Protein AF-A0A954QKQ7-F1 (afdb_monomer_lite)

Sequence (649 aa):
MDTASQVTTEAGSTIKSLTLNVSALTDESLTDVTASAQHTGAGLQAGSGPSESDTLQADRIIDLNSNILLPGAADPVLIIDANGNVVDQELITFTQTDTLILVDNLVNQGGFGGTVNLVVNKSNRDSLMTNPRVIKGAPAVTFQSGYDEVVIQNESPKVLVLQRMDVANESATAANSINVSGDPTTTEFTPTTNSTPGETSIKVENSGLIGLAGFIDNPFGETSISGTGIVADSMFSGIPASEASNLGNGTISQAVIDAFATAGYALSNPTVSTVEVGKRWTIKDDDSEYTVAANGNLVVFPSVNSVNPRAIRTNTLNLVAGNGVIGNDNYGIQVLAGDQGSTLLNGSANQSIRIELFGGDLEVDSVSSGDKLQLLAAGSILDANADDAVNITASSLVLAATPDASVGATANERAIGSLTDALEVRVAGEMSATAGGHVVLTEVGASMNPLRISSSLGDIVLTATDAESFGQNIVLSDSASVIAPSGSISFYVGDNFQHSGLIRAGAAINVVADSEGLDVGTGSLLEFNGQLQASTSINITTSTDEDTIYFKRLDAAVPVNIVTGAGRDEINIGSEAGLLDVVTSTFTIDAGEEPTAFADSLIVDRITLDDSGRTANSPVAISSIASAVGDAALIYENKNIHYIGAEEL

Radius of gyration: 37.23 Å; chains: 1; bounding box: 92×49×140 Å

Structure (mmCIF, N/CA/C/O backbone):
data_AF-A0A954QKQ7-F1
#
_entry.id   AF-A0A954QKQ7-F1
#
loop_
_atom_site.group_PDB
_atom_site.id
_atom_site.type_symbol
_atom_site.label_atom_id
_atom_site.label_alt_id
_atom_site.label_comp_id
_atom_site.label_asym_id
_atom_site.label_entity_id
_atom_site.label_seq_id
_atom_site.pdbx_PDB_ins_code
_atom_site.Cartn_x
_atom_site.Cartn_y
_atom_site.Cartn_z
_atom_site.occupancy
_atom_site.B_iso_or_equiv
_atom_site.auth_seq_id
_atom_site.auth_comp_id
_atom_site.auth_asym_id
_atom_site.auth_atom_id
_atom_site.pdbx_PDB_model_num
ATOM 1 N N . MET A 1 1 ? 2.544 5.404 -68.180 1.00 52.16 1 MET A N 1
ATOM 2 C CA . MET A 1 1 ? 3.096 4.348 -67.306 1.00 52.16 1 MET A CA 1
ATOM 3 C C . MET A 1 1 ? 3.228 4.977 -65.939 1.00 52.16 1 MET A C 1
ATOM 5 O O . MET A 1 1 ? 3.789 6.063 -65.873 1.00 52.16 1 MET A O 1
ATOM 9 N N . ASP A 1 2 ? 2.627 4.369 -64.926 1.00 53.72 2 ASP A N 1
ATOM 10 C CA . ASP A 1 2 ? 2.662 4.863 -63.551 1.00 53.72 2 ASP A CA 1
ATOM 11 C C . ASP A 1 2 ? 3.616 3.962 -62.761 1.00 53.72 2 ASP A C 1
ATOM 13 O O . ASP A 1 2 ? 3.444 2.741 -62.743 1.00 53.72 2 ASP A O 1
ATOM 17 N N . THR A 1 3 ? 4.676 4.547 -62.215 1.00 62.16 3 THR A N 1
ATOM 18 C CA . THR A 1 3 ? 5.652 3.860 -61.357 1.00 62.16 3 THR A CA 1
ATOM 19 C C . THR A 1 3 ? 5.807 4.630 -60.049 1.00 62.16 3 THR A C 1
ATOM 21 O O . THR A 1 3 ? 6.929 4.893 -59.610 1.00 62.16 3 THR A O 1
ATOM 24 N N . ALA A 1 4 ? 4.688 5.069 -59.470 1.00 66.81 4 ALA A N 1
ATOM 25 C CA . ALA A 1 4 ? 4.667 5.705 -58.162 1.00 66.81 4 ALA A CA 1
ATOM 26 C C . ALA A 1 4 ? 5.086 4.726 -57.048 1.00 66.81 4 ALA A C 1
ATOM 28 O O . ALA A 1 4 ? 4.664 3.569 -57.016 1.00 66.81 4 ALA A O 1
ATOM 29 N N . SER A 1 5 ? 5.900 5.216 -56.112 1.00 75.19 5 SER A N 1
ATOM 30 C CA . SER A 1 5 ? 6.225 4.530 -54.859 1.00 75.19 5 SER A CA 1
ATOM 31 C C . SER A 1 5 ? 5.721 5.391 -53.712 1.00 75.19 5 SER A C 1
ATOM 33 O O . SER A 1 5 ? 6.247 6.479 -53.476 1.00 75.19 5 SER A O 1
ATOM 35 N N . GLN A 1 6 ? 4.725 4.900 -52.983 1.00 80.88 6 GLN A N 1
ATOM 36 C CA . GLN A 1 6 ? 4.116 5.629 -51.878 1.00 80.88 6 GLN A CA 1
ATOM 37 C C . GLN A 1 6 ? 4.172 4.810 -50.591 1.00 80.88 6 GLN A C 1
ATOM 39 O O . GLN A 1 6 ? 3.751 3.656 -50.564 1.00 80.88 6 GLN A O 1
ATOM 44 N N . VAL A 1 7 ? 4.661 5.434 -49.521 1.00 81.88 7 VAL A N 1
ATOM 45 C CA . VAL A 1 7 ? 4.505 4.947 -48.149 1.00 81.88 7 VAL A CA 1
ATOM 46 C C . VAL A 1 7 ? 3.624 5.945 -47.419 1.00 81.88 7 VAL A C 1
ATOM 48 O O . VAL A 1 7 ? 3.986 7.112 -47.315 1.00 81.88 7 VAL A O 1
ATOM 51 N N . THR A 1 8 ? 2.475 5.499 -46.924 1.00 85.94 8 THR A N 1
ATOM 52 C CA . THR A 1 8 ? 1.587 6.321 -46.100 1.00 85.94 8 THR A CA 1
ATOM 53 C C . THR A 1 8 ? 1.283 5.575 -44.823 1.00 85.94 8 THR A C 1
ATOM 55 O O . THR A 1 8 ? 0.911 4.403 -44.871 1.00 85.94 8 THR A O 1
ATOM 58 N N . THR A 1 9 ? 1.447 6.249 -43.693 1.00 87.38 9 THR A N 1
ATOM 59 C CA . THR A 1 9 ? 1.072 5.696 -42.399 1.00 87.38 9 THR A CA 1
ATOM 60 C C . THR A 1 9 ? -0.149 6.418 -41.841 1.00 87.38 9 THR A C 1
ATOM 62 O O . THR A 1 9 ? -0.377 7.599 -42.114 1.00 87.38 9 THR A O 1
ATOM 65 N N . GLU A 1 10 ? -0.978 5.684 -41.103 1.00 88.31 10 GLU A N 1
ATOM 66 C CA . GLU A 1 10 ? -2.216 6.215 -40.540 1.00 88.31 10 GLU A CA 1
ATOM 67 C C . GLU A 1 10 ? -1.912 7.227 -39.429 1.00 88.31 10 GLU A C 1
ATOM 69 O O . GLU A 1 10 ? -1.099 6.960 -38.539 1.00 88.31 10 GLU A O 1
ATOM 74 N N . ALA A 1 11 ? -2.571 8.385 -39.467 1.00 86.75 11 ALA A N 1
ATOM 75 C CA . ALA A 1 11 ? -2.431 9.395 -38.425 1.00 86.75 11 ALA A CA 1
ATOM 76 C C . ALA A 1 11 ? -2.873 8.829 -37.065 1.00 86.75 11 ALA A C 1
ATOM 78 O O . ALA A 1 11 ? -3.957 8.264 -36.949 1.00 86.75 11 ALA A O 1
ATOM 79 N N . GLY A 1 12 ? -2.030 8.981 -36.042 1.00 82.56 12 GLY A N 1
ATOM 80 C CA . GLY A 1 12 ? -2.288 8.463 -34.692 1.00 82.56 12 GLY A CA 1
ATOM 81 C C . GLY A 1 12 ? -1.885 7.001 -34.461 1.00 82.56 12 GLY A C 1
ATOM 82 O O . GLY A 1 12 ? -1.882 6.562 -33.315 1.00 82.56 12 GLY A O 1
ATOM 83 N N . SER A 1 13 ? -1.487 6.256 -35.501 1.00 92.69 13 SER A N 1
ATOM 84 C CA . SER A 1 13 ? -0.856 4.939 -35.313 1.00 92.69 13 SER A CA 1
ATOM 85 C C . SER A 1 13 ? 0.557 5.077 -34.728 1.00 92.69 13 SER A C 1
ATOM 87 O O . SER A 1 13 ? 1.198 6.111 -34.913 1.00 92.69 13 SER A O 1
ATOM 89 N N . THR A 1 14 ? 1.063 4.038 -34.055 1.00 92.75 14 THR A N 1
ATOM 90 C CA . THR A 1 14 ? 2.400 4.043 -33.433 1.00 92.75 14 THR A CA 1
ATOM 91 C C . THR A 1 14 ? 3.304 2.985 -34.056 1.00 92.75 14 THR A C 1
ATOM 93 O O . THR A 1 14 ? 2.926 1.821 -34.175 1.00 92.75 14 THR A O 1
ATOM 96 N N . ILE A 1 15 ? 4.522 3.382 -34.421 1.00 91.62 15 ILE A N 1
ATOM 97 C CA . ILE A 1 15 ? 5.596 2.497 -34.876 1.00 91.62 15 ILE A CA 1
ATOM 98 C C . ILE A 1 15 ? 6.644 2.420 -33.763 1.00 91.62 15 ILE A C 1
ATOM 100 O O . ILE A 1 15 ? 7.295 3.423 -33.477 1.00 91.62 15 ILE A O 1
ATOM 104 N N . LYS A 1 16 ? 6.835 1.241 -33.159 1.00 91.38 16 LYS A N 1
ATOM 105 C CA . LYS A 1 16 ? 7.920 0.981 -32.197 1.00 91.38 16 LYS A CA 1
ATOM 106 C C . LYS A 1 16 ? 9.085 0.290 -32.911 1.00 91.38 16 LYS A C 1
ATOM 108 O O . LYS A 1 16 ? 8.899 -0.794 -33.459 1.00 91.38 16 LYS A O 1
ATOM 113 N N . SER A 1 17 ? 10.263 0.916 -32.968 1.00 88.81 17 SER A N 1
ATOM 114 C CA . SER A 1 17 ? 11.461 0.312 -33.580 1.00 88.81 17 SER A CA 1
ATOM 115 C C . SER A 1 17 ? 12.743 1.004 -33.133 1.00 88.81 17 SER A C 1
ATOM 117 O O . SER A 1 17 ? 12.788 2.224 -33.090 1.00 88.81 17 SER A O 1
ATOM 119 N N . LEU A 1 18 ? 13.825 0.254 -32.899 1.00 85.75 18 LEU A N 1
ATOM 120 C CA . LEU A 1 18 ? 15.157 0.838 -32.684 1.00 85.75 18 LEU A CA 1
ATOM 121 C C . LEU A 1 18 ? 15.722 1.465 -33.972 1.00 85.75 18 LEU A C 1
ATOM 123 O O . LEU A 1 18 ? 16.515 2.402 -33.947 1.00 85.75 18 LEU A O 1
ATOM 127 N N . THR A 1 19 ? 15.336 0.952 -35.140 1.00 89.75 19 THR A N 1
ATOM 128 C CA . THR A 1 19 ? 15.741 1.510 -36.434 1.00 89.75 19 THR A CA 1
ATOM 129 C C . THR A 1 19 ? 14.575 1.452 -37.403 1.00 89.75 19 THR A C 1
ATOM 131 O O . THR A 1 19 ? 14.163 0.380 -37.853 1.00 89.75 19 THR A O 1
ATOM 134 N N . LEU A 1 20 ? 14.037 2.615 -37.752 1.00 92.12 20 LEU A N 1
ATOM 135 C CA . LEU A 1 20 ? 12.988 2.742 -38.749 1.00 92.12 20 LEU A CA 1
ATOM 136 C C . LEU A 1 20 ? 13.600 3.166 -40.082 1.00 92.12 20 LEU A C 1
ATOM 138 O O . LEU A 1 20 ? 14.028 4.303 -40.238 1.00 92.12 20 LEU A O 1
ATOM 142 N N . ASN A 1 21 ? 13.608 2.264 -41.061 1.00 93.44 21 ASN A N 1
ATOM 143 C CA . ASN A 1 21 ? 14.007 2.586 -42.429 1.00 93.44 21 ASN A CA 1
ATOM 144 C C . ASN A 1 21 ? 12.759 2.706 -43.304 1.00 93.44 21 ASN A C 1
ATOM 146 O O . ASN A 1 21 ? 12.049 1.723 -43.504 1.00 93.44 21 ASN A O 1
ATOM 150 N N . VAL A 1 22 ? 12.510 3.896 -43.849 1.00 91.38 22 VAL A N 1
ATOM 151 C CA . VAL A 1 22 ? 11.438 4.140 -44.818 1.00 91.38 22 VAL A CA 1
ATOM 152 C C . VAL A 1 22 ? 12.062 4.600 -46.121 1.00 91.38 22 VAL A C 1
ATOM 154 O O . VAL A 1 22 ? 12.878 5.521 -46.154 1.00 91.38 22 VAL A O 1
ATOM 157 N N . SER A 1 23 ? 11.705 3.946 -47.219 1.00 91.00 23 SER A N 1
ATOM 158 C CA . SER A 1 23 ? 12.265 4.264 -48.527 1.00 91.00 23 SER A CA 1
ATOM 159 C C . SER A 1 23 ? 11.178 4.281 -49.589 1.00 91.00 23 SER A C 1
ATOM 161 O O . SER A 1 23 ? 10.416 3.325 -49.704 1.00 91.00 23 SER A O 1
ATOM 163 N N . ALA A 1 24 ? 11.131 5.349 -50.385 1.00 87.62 24 ALA A N 1
ATOM 164 C CA . ALA A 1 24 ? 10.357 5.396 -51.620 1.00 87.62 24 ALA A CA 1
ATOM 165 C C . ALA A 1 24 ? 11.335 5.550 -52.787 1.00 87.62 24 ALA A C 1
ATOM 167 O O . ALA A 1 24 ? 11.959 6.598 -52.966 1.00 87.62 24 ALA A O 1
ATOM 168 N N . LEU A 1 25 ? 11.512 4.464 -53.539 1.00 84.25 25 LEU A N 1
ATOM 169 C CA . LEU A 1 25 ? 12.569 4.334 -54.536 1.00 84.25 25 LEU A CA 1
ATOM 170 C C . LEU A 1 25 ? 11.984 4.170 -55.939 1.00 84.25 25 LEU A C 1
ATOM 172 O O . LEU A 1 25 ? 10.914 3.594 -56.117 1.00 84.25 25 LEU A O 1
ATOM 176 N N . THR A 1 26 ? 12.714 4.641 -56.943 1.00 81.69 26 THR A N 1
ATOM 177 C CA . THR A 1 26 ? 12.456 4.343 -58.356 1.00 81.69 26 THR A CA 1
ATOM 178 C C . THR A 1 26 ? 13.753 3.939 -59.049 1.00 81.69 26 THR A C 1
ATOM 180 O O . THR A 1 26 ? 14.842 4.254 -58.567 1.00 81.69 26 THR A O 1
ATOM 183 N N . ASP A 1 27 ? 13.655 3.230 -60.169 1.00 77.56 27 ASP A N 1
ATOM 184 C CA . ASP A 1 27 ? 14.828 2.807 -60.928 1.00 77.56 27 ASP A CA 1
ATOM 185 C C . ASP A 1 27 ? 15.487 4.016 -61.616 1.00 77.56 27 ASP A C 1
ATOM 187 O O . ASP A 1 27 ? 14.906 4.677 -62.481 1.00 77.56 27 ASP A O 1
ATOM 191 N N . GLU A 1 28 ? 16.726 4.311 -61.220 1.00 67.69 28 GLU A N 1
ATOM 192 C CA . GLU A 1 28 ? 17.518 5.428 -61.747 1.00 67.69 28 GLU A CA 1
ATOM 193 C C . GLU A 1 28 ? 17.911 5.226 -63.223 1.00 67.69 28 GLU A C 1
ATOM 195 O O . GLU A 1 28 ? 18.274 6.186 -63.908 1.00 67.69 28 GLU A O 1
ATOM 200 N N . SER A 1 29 ? 17.824 3.985 -63.718 1.00 68.06 29 SER A N 1
ATOM 201 C CA . SER A 1 29 ? 18.217 3.561 -65.063 1.00 68.06 29 SER A CA 1
ATOM 202 C C . SER A 1 29 ? 17.075 3.528 -66.083 1.00 68.06 29 SER A C 1
ATOM 204 O O . SER A 1 29 ? 17.308 3.157 -67.233 1.00 68.06 29 SER A O 1
ATOM 206 N N . LEU A 1 30 ? 15.864 3.973 -65.719 1.00 65.56 30 LEU A N 1
ATOM 207 C CA . LEU A 1 30 ? 14.729 4.115 -66.640 1.00 65.56 30 LEU A CA 1
ATOM 208 C C . LEU A 1 30 ? 15.025 5.176 -67.722 1.00 65.56 30 LEU A C 1
ATOM 210 O O . LEU A 1 30 ? 14.629 6.341 -67.634 1.00 65.56 30 LEU A O 1
ATOM 214 N N . THR A 1 31 ? 15.759 4.794 -68.770 1.00 59.00 31 THR A N 1
ATOM 215 C CA . THR A 1 31 ? 16.112 5.686 -69.883 1.00 59.00 31 THR A CA 1
ATOM 216 C C . THR A 1 31 ? 15.048 5.712 -70.973 1.00 59.00 31 THR A C 1
ATOM 218 O O . THR A 1 31 ? 14.900 6.755 -71.601 1.00 59.00 31 THR A O 1
ATOM 221 N N . ASP A 1 32 ? 14.229 4.664 -71.132 1.00 56.88 32 ASP A N 1
ATOM 222 C CA . ASP A 1 32 ? 13.368 4.489 -72.315 1.00 56.88 32 ASP A CA 1
ATOM 223 C C . ASP A 1 32 ? 11.942 3.995 -72.001 1.00 56.88 32 ASP A C 1
ATOM 225 O O . ASP A 1 32 ? 11.492 2.961 -72.495 1.00 56.88 32 ASP A O 1
ATOM 229 N N . VAL A 1 33 ? 11.176 4.758 -71.214 1.00 54.53 33 VAL A N 1
ATOM 230 C CA . VAL A 1 33 ? 9.714 4.577 -71.167 1.00 54.53 33 VAL A CA 1
ATOM 231 C C . VAL A 1 33 ? 9.107 5.309 -72.363 1.00 54.53 33 VAL A C 1
ATOM 233 O O . VAL A 1 33 ? 8.942 6.526 -72.342 1.00 54.53 33 VAL A O 1
ATOM 236 N N . THR A 1 34 ? 8.801 4.573 -73.430 1.00 51.12 34 THR A N 1
ATOM 237 C CA . THR A 1 34 ? 8.061 5.093 -74.587 1.00 51.12 34 THR A CA 1
ATOM 238 C C . THR A 1 34 ? 6.625 4.578 -74.533 1.00 51.12 34 THR A C 1
ATOM 240 O O . THR A 1 34 ? 6.376 3.381 -74.643 1.00 51.12 34 THR A O 1
ATOM 243 N N . ALA A 1 35 ? 5.658 5.477 -74.347 1.00 50.06 35 ALA A N 1
ATOM 244 C CA . ALA A 1 35 ? 4.259 5.172 -74.620 1.00 50.06 35 ALA A CA 1
ATOM 245 C C . ALA A 1 35 ? 4.020 5.437 -76.111 1.00 50.06 35 ALA A C 1
ATOM 247 O O . ALA A 1 35 ? 4.055 6.580 -76.554 1.00 50.06 35 ALA A O 1
ATOM 248 N N . SER A 1 36 ? 3.840 4.391 -76.920 1.00 48.28 36 SER A N 1
ATOM 249 C CA . SER A 1 36 ? 3.396 4.568 -78.304 1.00 48.28 36 SER A CA 1
ATOM 250 C C . SER A 1 36 ? 1.896 4.300 -78.390 1.00 48.28 36 SER A C 1
ATOM 252 O O . SER A 1 36 ? 1.477 3.141 -78.405 1.00 48.28 36 SER A O 1
ATOM 254 N N . ALA A 1 37 ? 1.078 5.346 -78.481 1.00 44.72 37 ALA A N 1
ATOM 255 C CA . ALA A 1 37 ? -0.309 5.198 -78.908 1.00 44.72 37 ALA A CA 1
ATOM 256 C C . ALA A 1 37 ? -0.325 4.979 -80.430 1.00 44.72 37 ALA A C 1
ATOM 258 O O . ALA A 1 37 ? -0.150 5.908 -81.220 1.00 44.72 37 ALA A O 1
ATOM 259 N N . GLN A 1 38 ? -0.478 3.729 -80.873 1.00 45.72 38 GLN A N 1
ATOM 260 C CA . GLN A 1 38 ? -0.601 3.434 -82.299 1.00 45.72 38 GLN A CA 1
ATOM 261 C C . GLN A 1 38 ? -2.056 3.657 -82.741 1.00 45.72 38 GLN A C 1
ATOM 263 O O . GLN A 1 38 ? -2.889 2.754 -82.677 1.00 45.72 38 GLN A O 1
ATOM 268 N N . HIS A 1 39 ? -2.378 4.863 -83.221 1.00 44.34 39 HIS A N 1
ATOM 269 C CA . HIS A 1 39 ? -3.647 5.110 -83.911 1.00 44.34 39 HIS A CA 1
ATOM 270 C C . HIS A 1 39 ? -3.648 4.370 -85.258 1.00 44.34 39 HIS A C 1
ATOM 272 O O . HIS A 1 39 ? -3.132 4.857 -86.263 1.00 44.34 39 HIS A O 1
ATOM 278 N N . THR A 1 40 ? -4.234 3.174 -85.301 1.00 48.41 40 THR A N 1
ATOM 279 C CA . THR A 1 40 ? -4.518 2.474 -86.560 1.00 48.41 40 THR A CA 1
ATOM 280 C C . THR A 1 40 ? -5.943 2.789 -87.009 1.00 48.41 40 THR A C 1
ATOM 282 O O . THR A 1 40 ? -6.899 2.089 -86.701 1.00 48.41 40 THR A O 1
ATOM 285 N N . GLY A 1 41 ? -6.086 3.886 -87.754 1.00 40.50 41 GLY A N 1
ATOM 286 C CA . GLY A 1 41 ? -7.331 4.261 -88.421 1.00 40.50 41 GLY A CA 1
ATOM 287 C C . GLY A 1 41 ? -7.097 5.394 -89.415 1.00 40.50 41 GLY A C 1
ATOM 288 O O . GLY A 1 41 ? -6.668 6.481 -89.039 1.00 40.50 41 GLY A O 1
ATOM 289 N N . ALA A 1 42 ? -7.332 5.133 -90.700 1.00 47.28 42 ALA A N 1
ATOM 290 C CA . ALA A 1 42 ? -7.133 6.109 -91.760 1.00 47.28 42 ALA A CA 1
ATOM 291 C C . ALA A 1 42 ? -8.241 7.177 -91.760 1.00 47.28 42 ALA A C 1
ATOM 293 O O . ALA A 1 42 ? -9.381 6.884 -92.102 1.00 47.28 42 ALA A O 1
ATOM 294 N N . GLY A 1 43 ? -7.848 8.424 -91.493 1.00 51.50 43 GLY A N 1
ATOM 295 C CA . GLY A 1 43 ? -8.430 9.616 -92.108 1.00 51.50 43 GLY A CA 1
ATOM 296 C C . GLY A 1 43 ? -9.656 10.258 -91.445 1.00 51.50 43 GLY A C 1
ATOM 297 O O . GLY A 1 43 ? -10.665 9.617 -91.188 1.00 51.50 43 GLY A O 1
ATOM 298 N N . LEU A 1 44 ? -9.574 11.595 -91.380 1.00 47.16 44 LEU A N 1
ATOM 299 C CA . LEU A 1 44 ? -10.671 12.575 -91.381 1.00 47.16 44 LEU A CA 1
ATOM 300 C C . LEU A 1 44 ? -11.352 12.898 -90.039 1.00 47.16 44 LEU A C 1
ATOM 302 O O . LEU A 1 44 ? -12.492 12.522 -89.814 1.00 47.16 44 LEU A O 1
ATOM 306 N N . GLN A 1 45 ? -10.723 13.760 -89.235 1.00 45.03 45 GLN A N 1
ATOM 307 C CA . GLN A 1 45 ? -11.301 15.058 -88.838 1.00 45.03 45 GLN A CA 1
ATOM 308 C C . GLN A 1 45 ? -10.311 15.833 -87.961 1.00 45.03 45 GLN A C 1
ATOM 310 O O . GLN A 1 45 ? -9.822 15.319 -86.963 1.00 45.03 45 GLN A O 1
ATOM 315 N N . ALA A 1 46 ? -10.070 17.102 -88.297 1.00 50.00 46 ALA A N 1
ATOM 316 C CA . ALA A 1 46 ? -9.419 18.088 -87.431 1.00 50.00 46 ALA A CA 1
ATOM 317 C C . ALA A 1 46 ? -10.373 18.554 -86.309 1.00 50.00 46 ALA A C 1
ATOM 319 O O . ALA A 1 46 ? -10.607 19.746 -86.125 1.00 50.00 46 ALA A O 1
ATOM 320 N N . GLY A 1 47 ? -10.996 17.601 -85.618 1.00 48.56 47 GLY A N 1
ATOM 321 C CA . GLY A 1 47 ? -11.704 17.828 -84.367 1.00 48.56 47 GLY A CA 1
ATOM 322 C C . GLY A 1 47 ? -10.771 17.421 -83.240 1.00 48.56 47 GLY A C 1
ATOM 323 O O . GLY A 1 47 ? -10.114 16.393 -83.352 1.00 48.56 47 GLY A O 1
ATOM 324 N N . SER A 1 48 ? -10.687 18.248 -82.204 1.00 55.91 48 SER A N 1
ATOM 325 C CA . SER A 1 48 ? -9.947 18.035 -80.958 1.00 55.91 48 SER A CA 1
ATOM 326 C C . SER A 1 48 ? -10.162 16.629 -80.379 1.00 55.91 48 SER A C 1
ATOM 328 O O . SER A 1 48 ? -11.031 16.427 -79.530 1.00 55.91 48 SER A O 1
ATOM 330 N N . GLY A 1 49 ? -9.392 15.651 -80.856 1.00 47.72 49 GLY A N 1
ATOM 331 C CA . GLY A 1 49 ? -9.254 14.365 -80.190 1.00 47.72 49 GLY A CA 1
ATOM 332 C C . GLY A 1 49 ? -8.665 14.612 -78.803 1.00 47.72 49 GLY A C 1
ATOM 333 O O . GLY A 1 49 ? -7.892 15.565 -78.653 1.00 47.72 49 GLY A O 1
ATOM 334 N N . PRO A 1 50 ? -9.053 13.829 -77.784 1.00 46.06 50 PRO A N 1
ATOM 335 C CA . PRO A 1 50 ? -8.491 13.992 -76.453 1.00 46.06 50 PRO A CA 1
ATOM 336 C C . PRO A 1 50 ? -6.971 13.903 -76.586 1.00 46.06 50 PRO A C 1
ATOM 338 O O . PRO A 1 50 ? -6.455 12.910 -77.095 1.00 46.06 50 PRO A O 1
ATOM 341 N N . SER A 1 51 ? -6.255 14.965 -76.209 1.00 50.31 51 SER A N 1
ATOM 342 C CA . SER A 1 51 ? -4.812 14.858 -76.047 1.00 50.31 51 SER A CA 1
ATOM 343 C C . SER A 1 51 ? -4.604 13.826 -74.948 1.00 50.31 51 SER A C 1
ATOM 345 O O . SER A 1 51 ? -4.925 14.101 -73.789 1.00 50.31 51 SER A O 1
ATOM 347 N N . GLU A 1 52 ? -4.147 12.628 -75.300 1.00 50.06 52 GLU A N 1
ATOM 348 C CA . GLU A 1 52 ? -3.625 11.723 -74.289 1.00 50.06 52 GLU A CA 1
ATOM 349 C C . GLU A 1 52 ? -2.432 12.445 -73.667 1.00 50.06 52 GLU A C 1
ATOM 351 O O . GLU A 1 52 ? -1.469 12.807 -74.340 1.00 50.06 52 GLU A O 1
ATOM 356 N N . SER A 1 53 ? -2.588 12.811 -72.398 1.00 48.88 53 SER A N 1
ATOM 357 C CA . SER A 1 53 ? -1.541 13.473 -71.644 1.00 48.88 53 SER A CA 1
ATOM 358 C C . SER A 1 53 ? -0.423 12.458 -71.432 1.00 48.88 53 SER A C 1
ATOM 360 O O . SER A 1 53 ? -0.615 11.488 -70.698 1.00 48.88 53 SER A O 1
ATOM 362 N N . ASP A 1 54 ? 0.742 12.693 -72.041 1.00 53.31 54 ASP A N 1
ATOM 363 C CA . ASP A 1 54 ? 2.008 11.988 -71.776 1.00 53.31 54 ASP A CA 1
ATOM 364 C C . ASP A 1 54 ? 2.558 12.339 -70.376 1.00 53.31 54 ASP A C 1
ATOM 366 O O . ASP A 1 54 ? 3.731 12.660 -70.184 1.00 53.31 54 ASP A O 1
ATOM 370 N N . THR A 1 55 ? 1.699 12.334 -69.360 1.00 57.22 55 THR A N 1
ATOM 371 C CA . THR A 1 55 ? 2.098 12.538 -67.970 1.00 57.22 55 THR A CA 1
ATOM 372 C C . THR A 1 55 ? 2.706 11.241 -67.455 1.00 57.22 55 THR A C 1
ATOM 374 O O . THR A 1 55 ? 2.005 10.284 -67.127 1.00 57.22 55 THR A O 1
ATOM 377 N N . LEU A 1 56 ? 4.037 11.200 -67.426 1.00 62.72 56 LEU A N 1
ATOM 378 C CA . LEU A 1 56 ? 4.790 10.207 -66.673 1.00 62.72 56 LEU A CA 1
ATOM 379 C C . LEU A 1 56 ? 4.645 10.535 -65.184 1.00 62.72 56 LEU A C 1
ATOM 381 O O . LEU A 1 56 ? 5.115 11.582 -64.741 1.00 62.72 56 LEU A O 1
ATOM 385 N N . GLN A 1 57 ? 4.015 9.640 -64.427 1.00 65.81 57 GLN A N 1
ATOM 386 C CA . GLN A 1 57 ? 3.913 9.746 -62.977 1.00 65.81 57 GLN A CA 1
ATOM 387 C C . GLN A 1 57 ? 4.835 8.698 -62.349 1.00 65.81 57 GLN A C 1
ATOM 389 O O . GLN A 1 57 ? 4.677 7.497 -62.559 1.00 65.81 57 GLN A O 1
ATOM 394 N N . ALA A 1 58 ? 5.861 9.162 -61.642 1.00 72.31 58 ALA A N 1
ATOM 395 C CA . ALA A 1 58 ? 6.761 8.315 -60.861 1.00 72.31 58 ALA A CA 1
ATOM 396 C C . ALA A 1 58 ? 7.114 9.027 -59.551 1.00 72.31 58 ALA A C 1
ATOM 398 O O . ALA A 1 58 ? 8.278 9.145 -59.159 1.00 72.31 58 ALA A O 1
ATOM 399 N N . ASP A 1 59 ? 6.073 9.559 -58.911 1.00 79.31 59 ASP A N 1
ATOM 400 C CA . ASP A 1 59 ? 6.199 10.249 -57.639 1.00 79.31 59 ASP A CA 1
ATOM 401 C C . ASP A 1 59 ? 6.714 9.263 -56.582 1.00 79.31 59 ASP A C 1
ATOM 403 O O . ASP A 1 59 ? 6.223 8.137 -56.454 1.00 79.31 59 ASP A O 1
ATOM 407 N N . ARG A 1 60 ? 7.720 9.691 -55.817 1.00 88.19 60 ARG A N 1
ATOM 408 C CA . ARG A 1 60 ? 8.159 8.999 -54.602 1.00 88.19 60 ARG A CA 1
ATOM 409 C C . ARG A 1 60 ? 7.684 9.820 -53.426 1.00 88.19 60 ARG A C 1
ATOM 411 O O . ARG A 1 60 ? 8.162 10.939 -53.225 1.00 88.19 60 ARG A O 1
ATOM 418 N N . ILE A 1 61 ? 6.719 9.275 -52.701 1.00 89.06 61 ILE A N 1
ATOM 419 C CA . ILE A 1 61 ? 6.042 9.974 -51.616 1.00 89.06 61 ILE A CA 1
ATOM 420 C C . ILE A 1 61 ? 6.198 9.156 -50.340 1.00 89.06 61 ILE A C 1
ATOM 422 O O . ILE A 1 61 ? 5.783 8.001 -50.276 1.00 89.06 61 ILE A O 1
ATOM 426 N N . ILE A 1 62 ? 6.769 9.775 -49.313 1.00 91.50 62 ILE A N 1
ATOM 427 C CA . ILE A 1 62 ? 6.667 9.310 -47.932 1.00 91.50 62 ILE A CA 1
ATOM 428 C C . ILE A 1 62 ? 5.729 10.276 -47.209 1.00 91.50 62 ILE A C 1
ATOM 430 O O . ILE A 1 62 ? 6.005 11.470 -47.123 1.00 91.50 62 ILE A O 1
ATOM 434 N N . ASP A 1 63 ? 4.612 9.758 -46.717 1.00 92.88 63 ASP A N 1
ATOM 435 C CA . ASP A 1 63 ? 3.608 10.464 -45.926 1.00 92.88 63 ASP A CA 1
ATOM 436 C C . ASP A 1 63 ? 3.548 9.818 -44.534 1.00 92.88 63 ASP A C 1
ATOM 438 O O . ASP A 1 63 ? 2.856 8.820 -44.323 1.00 92.88 63 ASP A O 1
ATOM 442 N N . LEU A 1 64 ? 4.370 10.323 -43.613 1.00 92.31 64 LEU A N 1
ATOM 443 C CA . LEU A 1 64 ? 4.624 9.706 -42.311 1.00 92.31 64 LEU A CA 1
ATOM 444 C C . LEU A 1 64 ? 3.912 10.496 -41.210 1.00 92.31 64 LEU A C 1
ATOM 446 O O . LEU A 1 64 ? 4.445 11.484 -40.712 1.00 92.31 64 LEU A O 1
ATOM 450 N N . ASN A 1 65 ? 2.713 10.049 -40.831 1.00 91.75 65 ASN A N 1
ATOM 451 C CA . ASN A 1 65 ? 1.883 10.686 -39.795 1.00 91.75 65 ASN A CA 1
ATOM 452 C C . ASN A 1 65 ? 1.718 9.826 -38.530 1.00 91.75 65 ASN A C 1
ATOM 454 O O . ASN A 1 65 ? 0.948 10.181 -37.638 1.00 91.75 65 ASN A O 1
ATOM 458 N N . SER A 1 66 ? 2.418 8.694 -38.454 1.00 93.56 66 SER A N 1
ATOM 459 C CA . SER A 1 66 ? 2.459 7.856 -37.252 1.00 93.56 66 SER A CA 1
ATOM 460 C C . SER A 1 66 ? 3.342 8.475 -36.184 1.00 93.56 66 SER A C 1
ATOM 462 O O . SER A 1 66 ? 4.375 9.062 -36.494 1.00 93.56 66 SER A O 1
ATOM 464 N N . ASN A 1 67 ? 3.002 8.232 -34.926 1.00 94.38 67 ASN A N 1
ATOM 465 C CA . ASN A 1 67 ? 3.947 8.380 -33.832 1.00 94.38 67 ASN A CA 1
ATOM 466 C C . ASN A 1 67 ? 5.057 7.331 -33.976 1.00 94.38 67 ASN A C 1
ATOM 468 O O . ASN A 1 67 ? 4.816 6.206 -34.422 1.00 94.38 67 ASN A O 1
ATOM 472 N N . ILE A 1 68 ? 6.277 7.691 -33.602 1.00 92.81 68 ILE A N 1
ATOM 473 C CA . ILE A 1 68 ? 7.445 6.817 -33.662 1.00 92.81 68 ILE A CA 1
ATOM 474 C C . ILE A 1 68 ? 8.005 6.718 -32.250 1.00 92.81 68 ILE A C 1
ATOM 476 O O . ILE A 1 68 ? 8.439 7.721 -31.696 1.00 92.81 68 ILE A O 1
ATOM 480 N N . LEU A 1 69 ? 8.005 5.516 -31.683 1.00 91.75 69 LEU A N 1
ATOM 481 C CA . LEU A 1 69 ? 8.639 5.221 -30.404 1.00 91.75 69 LEU A CA 1
ATOM 482 C C . LEU A 1 69 ? 9.957 4.495 -30.672 1.00 91.75 69 LEU A C 1
ATOM 484 O O . LEU A 1 69 ? 9.979 3.385 -31.210 1.00 91.75 69 LEU A O 1
ATOM 488 N N . LEU A 1 70 ? 11.057 5.140 -30.316 1.00 90.69 70 LEU A N 1
ATOM 489 C CA . LEU A 1 70 ? 12.395 4.587 -30.425 1.00 90.69 70 LEU A CA 1
ATOM 490 C C . LEU A 1 70 ? 12.801 4.075 -29.032 1.00 90.69 70 LEU A C 1
ATOM 492 O O . LEU A 1 70 ? 13.037 4.913 -28.156 1.00 90.69 70 LEU A O 1
ATOM 496 N N . PRO A 1 71 ? 12.837 2.746 -28.803 1.00 86.88 71 PRO A N 1
ATOM 497 C CA . PRO A 1 71 ? 13.215 2.176 -27.513 1.00 86.88 71 PRO A CA 1
ATOM 498 C C . PRO A 1 71 ? 14.666 2.528 -27.154 1.00 86.88 71 PRO A C 1
ATOM 500 O O . PRO A 1 71 ? 15.456 2.927 -28.021 1.00 86.88 71 PRO A O 1
ATOM 503 N N . GLY A 1 72 ? 14.980 2.403 -25.865 1.00 82.69 72 GLY A N 1
ATOM 504 C CA . GLY A 1 72 ? 16.272 2.756 -25.288 1.00 82.69 72 GLY A CA 1
ATOM 505 C C . GLY A 1 72 ? 17.383 1.747 -25.588 1.00 82.69 72 GLY A C 1
ATOM 506 O O . GLY A 1 72 ? 17.552 1.271 -26.714 1.00 82.69 72 GLY A O 1
ATOM 507 N N . ALA A 1 73 ? 18.201 1.472 -24.574 1.00 84.94 73 ALA A N 1
ATOM 508 C CA . ALA A 1 73 ? 19.190 0.400 -24.624 1.00 84.94 73 ALA A CA 1
ATOM 509 C C . ALA A 1 73 ? 18.506 -0.981 -24.679 1.00 84.94 73 ALA A C 1
ATOM 511 O O . ALA A 1 73 ? 17.311 -1.091 -24.421 1.00 84.94 73 ALA A O 1
ATOM 512 N N . ALA A 1 74 ? 19.263 -2.025 -25.033 1.00 89.44 74 ALA A N 1
ATOM 513 C CA . ALA A 1 74 ? 18.766 -3.399 -24.956 1.00 89.44 74 ALA A CA 1
ATOM 514 C C . ALA A 1 74 ? 18.368 -3.762 -23.514 1.00 89.44 74 ALA A C 1
ATOM 516 O O . ALA A 1 74 ? 18.940 -3.221 -22.565 1.00 89.44 74 ALA A O 1
ATOM 517 N N . ASP A 1 75 ? 17.405 -4.668 -23.373 1.00 93.31 75 ASP A N 1
ATOM 518 C CA . ASP A 1 75 ? 16.843 -5.063 -22.083 1.00 93.31 75 ASP A CA 1
ATOM 519 C C . ASP A 1 75 ? 17.811 -5.983 -21.310 1.00 93.31 75 ASP A C 1
ATOM 521 O O . ASP A 1 75 ? 18.330 -6.952 -21.872 1.00 93.31 75 ASP A O 1
ATOM 525 N N . PRO A 1 76 ? 18.101 -5.701 -20.028 1.00 96.56 76 PRO A N 1
ATOM 526 C CA . PRO A 1 76 ? 18.937 -6.563 -19.202 1.00 96.56 76 PRO A CA 1
ATOM 527 C C . PRO A 1 76 ? 18.231 -7.873 -18.833 1.00 96.56 76 PRO A C 1
ATOM 529 O O . PRO A 1 76 ? 17.124 -7.869 -18.294 1.00 96.56 76 PRO A O 1
ATOM 532 N N . VAL A 1 77 ? 18.909 -9.002 -19.051 1.00 98.44 77 VAL A N 1
ATOM 533 C CA . VAL A 1 77 ? 18.384 -10.348 -18.780 1.00 98.44 77 VAL A CA 1
ATOM 534 C C . VAL A 1 77 ? 19.424 -11.185 -18.038 1.00 98.44 77 VAL A C 1
ATOM 536 O O . VAL A 1 77 ? 20.604 -11.191 -18.387 1.00 98.44 77 VAL A O 1
ATOM 539 N N . LEU A 1 78 ? 18.995 -11.926 -17.018 1.00 98.62 78 LEU A N 1
ATOM 540 C CA . LEU A 1 78 ? 19.765 -12.983 -16.367 1.00 98.62 78 LEU A CA 1
ATOM 541 C C . LEU A 1 78 ? 18.835 -14.145 -16.021 1.00 98.62 78 LEU A C 1
ATOM 543 O O . LEU A 1 78 ? 17.961 -14.004 -15.170 1.00 98.62 78 LEU A O 1
ATOM 547 N N . ILE A 1 79 ? 19.055 -15.305 -16.637 1.00 98.75 79 ILE A N 1
ATOM 548 C CA . ILE A 1 79 ? 18.289 -16.527 -16.371 1.00 98.75 79 ILE A CA 1
ATOM 549 C C . ILE A 1 79 ? 19.249 -17.618 -15.901 1.00 98.75 79 ILE A C 1
ATOM 551 O O . ILE A 1 79 ? 20.187 -17.981 -16.613 1.00 98.75 79 ILE A O 1
ATOM 555 N N . ILE A 1 80 ? 19.006 -18.158 -14.708 1.00 98.56 80 ILE A N 1
ATOM 556 C CA . ILE A 1 80 ? 19.786 -19.230 -14.083 1.00 98.56 80 ILE A CA 1
ATOM 557 C C . ILE A 1 80 ? 18.860 -20.419 -13.802 1.00 98.56 80 ILE A C 1
ATOM 559 O O . ILE A 1 80 ? 17.825 -20.269 -13.154 1.00 98.56 80 ILE A O 1
ATOM 563 N N . ASP A 1 81 ? 19.247 -21.606 -14.272 1.00 98.50 81 ASP A N 1
ATOM 564 C CA . ASP A 1 81 ? 18.480 -22.843 -14.091 1.00 98.50 81 ASP A CA 1
ATOM 565 C C . ASP A 1 81 ? 18.509 -23.371 -12.641 1.00 98.50 81 ASP A C 1
ATOM 567 O O . ASP A 1 81 ? 19.269 -22.911 -11.783 1.00 98.50 81 ASP A O 1
ATOM 571 N N . ALA A 1 82 ? 17.712 -24.408 -12.363 1.00 98.25 82 ALA A N 1
ATOM 572 C CA . ALA A 1 82 ? 17.631 -25.034 -11.040 1.00 98.25 82 ALA A CA 1
ATOM 573 C C . ALA A 1 82 ? 18.961 -25.615 -10.513 1.00 98.25 82 ALA A C 1
ATOM 575 O O . ALA A 1 82 ? 19.127 -25.803 -9.305 1.00 98.25 82 ALA A O 1
ATOM 576 N N . ASN A 1 83 ? 19.925 -25.897 -11.396 1.00 97.44 83 ASN A N 1
ATOM 577 C CA . ASN A 1 83 ? 21.252 -26.389 -11.022 1.00 97.44 83 ASN A CA 1
ATOM 578 C C . ASN A 1 83 ? 22.247 -25.245 -10.754 1.00 97.44 83 ASN A C 1
ATOM 580 O O . ASN A 1 83 ? 23.372 -25.503 -10.320 1.00 97.44 83 ASN A O 1
ATOM 584 N N . GLY A 1 84 ? 21.854 -23.992 -10.992 1.00 96.62 84 GLY A N 1
ATOM 585 C CA . GLY A 1 84 ? 22.710 -22.820 -10.852 1.00 96.62 84 GLY A CA 1
ATOM 586 C C . GLY A 1 84 ? 23.571 -22.528 -12.085 1.00 96.62 84 GLY A C 1
ATOM 587 O O . GLY A 1 84 ? 24.610 -21.881 -11.930 1.00 96.62 84 GLY A O 1
ATOM 588 N N . ASN A 1 85 ? 23.205 -23.021 -13.274 1.00 97.81 85 ASN A N 1
ATOM 589 C CA . ASN A 1 85 ? 23.879 -22.682 -14.531 1.00 97.81 85 ASN A CA 1
ATOM 590 C C . ASN A 1 85 ? 23.193 -21.494 -15.213 1.00 97.81 85 ASN A C 1
ATOM 592 O O . ASN A 1 85 ? 21.968 -21.422 -15.240 1.00 97.81 85 ASN A O 1
ATOM 596 N N . VAL A 1 86 ? 23.980 -20.614 -15.836 1.00 98.44 86 VAL A N 1
ATOM 597 C CA . VAL A 1 86 ? 23.460 -19.515 -16.667 1.00 98.44 86 VAL A CA 1
ATOM 598 C C . VAL A 1 86 ? 22.877 -20.074 -17.963 1.00 98.44 86 VAL A C 1
ATOM 600 O O . VAL A 1 86 ? 23.575 -20.761 -18.712 1.00 98.44 86 VAL A O 1
ATOM 603 N N . VAL A 1 87 ? 21.609 -19.764 -18.217 1.00 98.44 87 VAL A N 1
ATOM 604 C CA . VAL A 1 87 ? 20.868 -20.089 -19.442 1.00 98.44 87 VAL A CA 1
ATOM 605 C C . VAL A 1 87 ? 20.904 -18.915 -20.414 1.00 98.44 87 VAL A C 1
ATOM 607 O O . VAL A 1 87 ? 21.159 -19.125 -21.598 1.00 98.44 87 VAL A O 1
ATOM 610 N N . ASP A 1 88 ? 20.685 -17.702 -19.904 1.00 98.38 88 ASP A N 1
ATOM 611 C CA . ASP A 1 88 ? 20.703 -16.462 -20.678 1.00 98.38 88 ASP A CA 1
ATOM 612 C C . ASP A 1 88 ? 21.302 -15.315 -19.856 1.00 98.38 88 ASP A C 1
ATOM 614 O O . ASP A 1 88 ? 21.151 -15.278 -18.631 1.00 98.38 88 ASP A O 1
ATOM 618 N N . GLN A 1 89 ? 22.019 -14.414 -20.524 1.00 97.94 89 GLN A N 1
ATOM 619 C CA . GLN A 1 89 ? 22.672 -13.272 -19.893 1.00 97.94 89 GLN A CA 1
ATOM 620 C C . GLN A 1 89 ? 22.912 -12.146 -20.903 1.00 97.94 89 GLN A C 1
ATOM 622 O O . GLN A 1 89 ? 23.743 -12.269 -21.806 1.00 97.94 89 GLN A O 1
ATOM 627 N N . GLU A 1 90 ? 22.280 -11.002 -20.663 1.00 96.69 90 GLU A N 1
ATOM 628 C CA . GLU A 1 90 ? 22.466 -9.763 -21.410 1.00 96.69 90 GLU A CA 1
ATOM 629 C C . GLU A 1 90 ? 22.564 -8.582 -20.433 1.00 96.69 90 GLU A C 1
ATOM 631 O O . GLU A 1 90 ? 21.722 -8.417 -19.559 1.00 96.69 90 GLU A O 1
ATOM 636 N N . LEU A 1 91 ? 23.632 -7.779 -20.545 1.00 94.06 91 LEU A N 1
ATOM 637 C CA . LEU A 1 91 ? 23.910 -6.550 -19.768 1.00 94.06 91 LEU A CA 1
ATOM 638 C C . LEU A 1 91 ? 24.008 -6.663 -18.231 1.00 94.06 91 LEU A C 1
ATOM 640 O O . LEU A 1 91 ? 24.497 -5.729 -17.599 1.00 94.06 91 LEU A O 1
ATOM 644 N N . ILE A 1 92 ? 23.629 -7.786 -17.623 1.00 96.88 92 ILE A N 1
ATOM 645 C CA . ILE A 1 92 ? 23.734 -8.018 -16.178 1.00 96.88 92 ILE A CA 1
ATOM 646 C C . ILE A 1 92 ? 25.061 -8.703 -15.851 1.00 96.88 92 ILE A C 1
ATOM 648 O O . ILE A 1 92 ? 25.377 -9.758 -16.402 1.00 96.88 92 ILE A O 1
ATOM 652 N N . THR A 1 93 ? 25.838 -8.142 -14.921 1.00 96.81 93 THR A N 1
ATOM 653 C CA . THR A 1 93 ? 26.992 -8.825 -14.314 1.00 96.81 93 THR A CA 1
ATOM 654 C C . THR A 1 93 ? 26.641 -9.320 -12.915 1.00 96.81 93 THR A C 1
ATOM 656 O O . THR A 1 93 ? 25.793 -8.750 -12.227 1.00 96.81 93 THR A O 1
ATOM 659 N N . PHE A 1 94 ? 27.249 -10.431 -12.503 1.00 97.06 94 PHE A N 1
ATOM 660 C CA . PHE A 1 94 ? 26.984 -11.027 -11.200 1.00 97.06 94 PHE A CA 1
ATOM 661 C C . PHE A 1 94 ? 28.169 -11.871 -10.716 1.00 97.06 94 PHE A C 1
ATOM 663 O O . PHE A 1 94 ? 28.980 -12.367 -11.503 1.00 97.06 94 PHE A O 1
ATOM 670 N N . THR A 1 95 ? 28.231 -12.081 -9.402 1.00 94.25 95 THR A N 1
ATOM 671 C CA . THR A 1 95 ? 29.149 -13.017 -8.744 1.00 94.25 95 THR A CA 1
ATOM 672 C C . THR A 1 95 ? 28.368 -14.193 -8.169 1.00 94.25 95 THR A C 1
ATOM 674 O O . THR A 1 95 ? 27.363 -14.005 -7.490 1.00 94.25 95 THR A O 1
ATOM 677 N N . GLN A 1 96 ? 28.849 -15.418 -8.385 1.00 94.94 96 GLN A N 1
ATOM 678 C CA . GLN A 1 96 ? 28.203 -16.632 -7.886 1.00 94.94 96 GLN A CA 1
ATOM 679 C C . GLN A 1 96 ? 29.138 -17.460 -7.001 1.00 94.94 96 GLN A C 1
ATOM 681 O O . GLN A 1 96 ? 30.292 -17.710 -7.346 1.00 94.94 96 GLN A O 1
ATOM 686 N N . THR A 1 97 ? 28.604 -17.934 -5.877 1.00 93.81 97 THR A N 1
ATOM 687 C CA . THR A 1 97 ? 29.215 -18.937 -4.996 1.00 93.81 97 THR A CA 1
ATOM 688 C C . THR A 1 97 ? 28.332 -20.188 -4.930 1.00 93.81 97 THR A C 1
ATOM 690 O O . THR A 1 97 ? 27.346 -20.320 -5.666 1.00 93.81 97 THR A O 1
ATOM 693 N N . ASP A 1 98 ? 28.661 -21.129 -4.045 1.00 92.12 98 ASP A N 1
ATOM 694 C CA . ASP A 1 98 ? 27.842 -22.322 -3.816 1.00 92.12 98 ASP A CA 1
ATOM 695 C C . ASP A 1 98 ? 26.452 -21.988 -3.245 1.00 92.12 98 ASP A C 1
ATOM 697 O O . ASP A 1 98 ? 25.506 -22.736 -3.478 1.00 92.12 98 ASP A O 1
ATOM 701 N N . THR A 1 99 ? 26.302 -20.858 -2.543 1.00 91.00 99 THR A N 1
ATOM 702 C CA . THR A 1 99 ? 25.070 -20.504 -1.811 1.00 91.00 99 THR A CA 1
ATOM 703 C C . THR A 1 99 ? 24.457 -19.166 -2.214 1.00 91.00 99 THR A C 1
ATOM 705 O O . THR A 1 99 ? 23.353 -18.855 -1.773 1.00 91.00 99 THR A O 1
ATOM 708 N N . LEU A 1 100 ? 25.164 -18.363 -3.009 1.00 91.44 100 LEU A N 1
ATOM 709 C CA . LEU A 1 100 ? 24.816 -16.973 -3.292 1.00 91.44 100 LEU A CA 1
ATOM 710 C C . LEU A 1 100 ? 24.967 -16.663 -4.780 1.00 91.44 100 LEU A C 1
ATOM 712 O O . LEU A 1 100 ? 25.935 -17.086 -5.412 1.00 91.44 100 LEU A O 1
ATOM 716 N N . ILE A 1 101 ? 24.042 -15.862 -5.293 1.00 94.44 101 ILE A N 1
ATOM 717 C CA . ILE A 1 101 ? 24.158 -15.091 -6.525 1.00 94.44 101 ILE A CA 1
ATOM 718 C C . ILE A 1 101 ? 24.019 -13.622 -6.127 1.00 94.44 101 ILE A C 1
ATOM 720 O O . ILE A 1 101 ? 22.992 -13.209 -5.598 1.00 94.44 101 ILE A O 1
ATOM 724 N N . LEU A 1 102 ? 25.075 -12.847 -6.340 1.00 92.94 102 LEU A N 1
ATOM 725 C CA . LEU A 1 102 ? 25.118 -11.413 -6.095 1.00 92.94 102 LEU A CA 1
ATOM 726 C C . LEU A 1 102 ? 25.063 -10.704 -7.444 1.00 92.94 102 LEU A C 1
ATOM 728 O O . LEU A 1 102 ? 26.046 -10.740 -8.182 1.00 92.94 102 LEU A O 1
ATOM 732 N N . VAL A 1 103 ? 23.928 -10.088 -7.758 1.00 94.94 103 VAL A N 1
ATOM 733 C CA . VAL A 1 103 ? 23.772 -9.248 -8.949 1.00 94.94 103 VAL A CA 1
ATOM 734 C C . VAL A 1 103 ? 24.471 -7.921 -8.677 1.00 94.94 103 VAL A C 1
ATOM 736 O O . VAL A 1 103 ? 24.213 -7.282 -7.654 1.00 94.94 103 VAL A O 1
ATOM 739 N N . ASP A 1 104 ? 25.400 -7.544 -9.553 1.00 91.31 104 ASP A N 1
ATOM 740 C CA . ASP A 1 104 ? 26.122 -6.279 -9.434 1.00 91.31 104 ASP A CA 1
ATOM 741 C C . ASP A 1 104 ? 25.201 -5.094 -9.760 1.00 91.31 104 ASP A C 1
ATOM 743 O O . ASP A 1 104 ? 24.033 -5.255 -10.112 1.00 91.31 104 ASP A O 1
ATOM 747 N N . ASN A 1 105 ? 25.730 -3.876 -9.650 1.00 90.44 105 ASN A N 1
ATOM 748 C CA . ASN A 1 105 ? 24.974 -2.682 -10.006 1.00 90.44 105 ASN A CA 1
ATOM 749 C C . ASN A 1 105 ? 24.563 -2.699 -11.486 1.00 90.44 105 ASN A C 1
ATOM 751 O O . ASN A 1 105 ? 25.417 -2.773 -12.371 1.00 90.44 105 ASN A O 1
ATOM 755 N N . LEU A 1 106 ? 23.270 -2.528 -11.743 1.00 94.00 106 LEU A N 1
ATOM 756 C CA . LEU A 1 106 ? 22.712 -2.290 -13.066 1.00 94.00 106 LEU A CA 1
ATOM 757 C C . LEU A 1 106 ? 22.443 -0.794 -13.214 1.00 94.00 106 LEU A C 1
ATOM 759 O O . LEU A 1 106 ? 21.605 -0.245 -12.509 1.00 94.00 106 LEU A O 1
ATOM 763 N N . VAL A 1 107 ? 23.154 -0.121 -14.116 1.00 92.31 107 VAL A N 1
ATOM 764 C CA . VAL A 1 107 ? 22.966 1.316 -14.360 1.00 92.31 107 VAL A CA 1
ATOM 765 C C . VAL A 1 107 ? 22.790 1.547 -15.851 1.00 92.31 107 VAL A C 1
ATOM 767 O O . VAL A 1 107 ? 23.672 1.197 -16.640 1.00 92.31 107 VAL A O 1
ATOM 770 N N . ASN A 1 108 ? 21.670 2.148 -16.243 1.00 90.69 108 ASN A N 1
ATOM 771 C CA . ASN A 1 108 ? 21.401 2.494 -17.629 1.00 90.69 108 ASN A CA 1
ATOM 772 C C . ASN A 1 108 ? 22.251 3.692 -18.077 1.00 90.69 108 ASN A C 1
ATOM 774 O O . ASN A 1 108 ? 21.889 4.855 -17.929 1.00 90.69 108 ASN A O 1
ATOM 778 N N . GLN A 1 109 ? 23.421 3.385 -18.634 1.00 83.38 109 GLN A N 1
ATOM 779 C CA . GLN A 1 109 ? 24.357 4.361 -19.204 1.00 83.38 109 GLN A CA 1
ATOM 780 C C . GLN A 1 109 ? 24.341 4.352 -20.745 1.00 83.38 109 GLN A C 1
ATOM 782 O O . GLN A 1 109 ? 25.199 4.966 -21.384 1.00 83.38 109 GLN A O 1
ATOM 787 N N . GLY A 1 110 ? 23.412 3.618 -21.368 1.00 71.44 110 GLY A N 1
ATOM 788 C CA . GLY A 1 110 ? 23.360 3.461 -22.821 1.00 71.44 110 GLY A CA 1
ATOM 789 C C . GLY A 1 110 ? 22.915 4.745 -23.523 1.00 71.44 110 GLY A C 1
ATOM 790 O O . GLY A 1 110 ? 21.914 5.344 -23.148 1.00 71.44 110 GLY A O 1
ATOM 791 N N . GLY A 1 111 ? 23.632 5.182 -24.563 1.00 70.56 111 GLY A N 1
ATOM 792 C CA . GLY A 1 111 ? 23.162 6.284 -25.414 1.00 70.56 111 GLY A CA 1
ATOM 793 C C . GLY A 1 111 ? 21.919 5.888 -26.222 1.00 70.56 111 GLY A C 1
ATOM 794 O O . GLY A 1 111 ? 21.731 4.710 -26.518 1.00 70.56 111 GLY A O 1
ATOM 795 N N . PHE A 1 112 ? 21.092 6.861 -26.627 1.00 71.56 112 PHE A N 1
ATOM 796 C CA . PHE A 1 112 ? 19.944 6.596 -27.503 1.00 71.56 112 PHE A CA 1
ATOM 797 C C . PHE A 1 112 ? 20.400 5.935 -28.813 1.00 71.56 112 PHE A C 1
ATOM 799 O O . PHE A 1 112 ? 21.094 6.556 -29.619 1.00 71.56 112 PHE A O 1
ATOM 806 N N . GLY A 1 113 ? 20.014 4.675 -29.026 1.00 66.69 113 GLY A N 1
ATOM 807 C CA . GLY A 1 113 ? 20.344 3.921 -30.242 1.00 66.69 113 GLY A CA 1
ATOM 808 C C . GLY A 1 113 ? 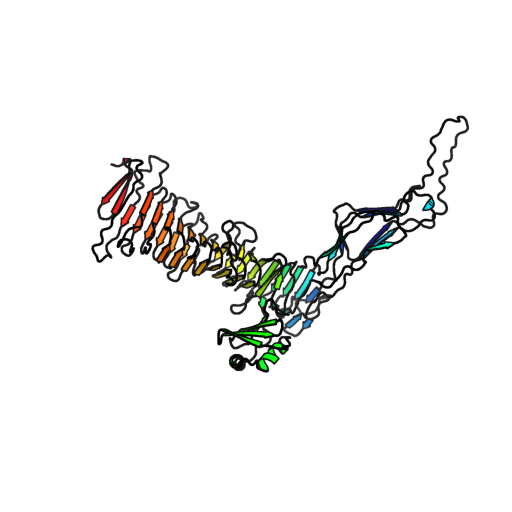19.352 4.126 -31.392 1.00 66.69 113 GLY A C 1
ATOM 809 O O . GLY A 1 113 ? 19.641 3.763 -32.532 1.00 66.69 113 GLY A O 1
ATOM 810 N N . GLY A 1 114 ? 18.193 4.719 -31.096 1.00 82.25 114 GLY A N 1
ATOM 811 C CA . GLY A 1 114 ? 17.097 4.936 -32.032 1.00 82.25 114 GLY A CA 1
ATOM 812 C C . GLY A 1 114 ? 17.479 5.745 -33.273 1.00 82.25 114 GLY A C 1
ATOM 813 O O . GLY A 1 114 ? 17.964 6.868 -33.143 1.00 82.25 114 GLY A O 1
ATOM 814 N N . THR A 1 115 ? 17.194 5.239 -34.478 1.00 89.69 115 THR A N 1
ATOM 815 C CA . THR A 1 115 ? 17.311 6.027 -35.722 1.00 89.69 115 THR A CA 1
ATOM 816 C C . THR A 1 115 ? 16.089 5.895 -36.628 1.00 89.69 115 THR A C 1
ATOM 818 O O . THR A 1 115 ? 15.494 4.828 -36.760 1.00 89.69 115 THR A O 1
ATOM 821 N N . VAL A 1 116 ? 15.727 6.990 -37.294 1.00 91.62 116 VAL A N 1
ATOM 822 C CA . VAL A 1 116 ? 14.718 7.052 -38.354 1.00 91.62 116 VAL A CA 1
ATOM 823 C C . VAL A 1 116 ? 15.416 7.487 -39.634 1.00 91.62 116 VAL A C 1
ATOM 825 O O . VAL A 1 116 ? 15.856 8.626 -39.751 1.00 91.62 116 VAL A O 1
ATOM 828 N N . ASN A 1 117 ? 15.516 6.594 -40.610 1.00 93.19 117 ASN A N 1
ATOM 829 C CA . ASN A 1 117 ? 16.131 6.865 -41.901 1.00 93.19 117 ASN A CA 1
ATOM 830 C C . ASN A 1 117 ? 15.044 6.951 -42.972 1.00 93.19 117 ASN A C 1
ATOM 832 O O . ASN A 1 117 ? 14.393 5.956 -43.294 1.00 93.19 117 ASN A O 1
ATOM 836 N N . LEU A 1 118 ? 14.865 8.142 -43.538 1.00 92.69 118 LEU A N 1
ATOM 837 C CA . LEU A 1 118 ? 13.941 8.409 -44.633 1.00 92.69 118 LEU A CA 1
ATOM 838 C C . LEU A 1 118 ? 14.735 8.635 -45.922 1.00 92.69 118 LEU A C 1
ATOM 840 O O . LEU A 1 118 ? 15.605 9.510 -45.998 1.00 92.69 118 LEU A O 1
ATOM 844 N N . VAL A 1 119 ? 14.433 7.843 -46.946 1.00 92.88 119 VAL A N 1
ATOM 845 C CA . VAL A 1 119 ? 15.155 7.862 -48.221 1.00 92.88 119 VAL A CA 1
ATOM 846 C C . VAL A 1 119 ? 14.177 8.034 -49.375 1.00 92.88 119 VAL A C 1
ATOM 848 O O . VAL A 1 119 ? 13.288 7.207 -49.574 1.00 92.88 119 VAL A O 1
ATOM 851 N N . VAL A 1 120 ? 14.384 9.066 -50.192 1.00 89.00 120 VAL A N 1
ATOM 852 C CA . VAL A 1 120 ? 13.761 9.162 -51.521 1.00 89.00 120 VAL A CA 1
ATOM 853 C C . VAL A 1 120 ? 14.842 9.385 -52.567 1.00 89.00 120 VAL A C 1
ATOM 855 O O . VAL A 1 120 ? 15.492 10.422 -52.580 1.00 89.00 120 VAL A O 1
ATOM 858 N N . ASN A 1 121 ? 15.113 8.402 -53.425 1.00 87.19 121 ASN A N 1
ATOM 859 C CA . ASN A 1 121 ? 16.236 8.517 -54.361 1.00 87.19 121 ASN A CA 1
ATOM 860 C C . ASN A 1 121 ? 15.933 9.482 -55.522 1.00 87.19 121 ASN A C 1
ATOM 862 O O . ASN A 1 121 ? 14.784 9.864 -55.733 1.00 87.19 121 ASN A O 1
ATOM 866 N N . LYS A 1 122 ? 16.959 9.885 -56.285 1.00 82.75 122 LYS A N 1
ATOM 867 C CA . LYS A 1 122 ? 16.811 10.717 -57.496 1.00 82.75 122 LYS A CA 1
ATOM 868 C C . LYS A 1 122 ? 16.405 9.871 -58.697 1.00 82.75 122 LYS A C 1
ATOM 870 O O . LYS A 1 122 ? 16.698 8.689 -58.751 1.00 82.75 122 LYS A O 1
ATOM 875 N N . SER A 1 123 ? 15.745 10.483 -59.678 1.00 80.06 123 SER A N 1
ATOM 876 C CA . SER A 1 123 ? 15.542 9.881 -61.002 1.00 80.06 123 SER A CA 1
ATOM 877 C C . SER A 1 123 ? 16.049 10.827 -62.084 1.00 80.06 123 SER A C 1
ATOM 879 O O . SER A 1 123 ? 15.951 12.051 -61.973 1.00 80.06 123 SER A O 1
ATOM 881 N N . ASN A 1 124 ? 16.552 10.262 -63.182 1.00 79.69 124 ASN A N 1
ATOM 882 C CA . ASN A 1 124 ? 16.880 11.007 -64.400 1.00 79.69 124 ASN A CA 1
ATOM 883 C C . ASN A 1 124 ? 15.651 11.710 -65.028 1.00 79.69 124 ASN A C 1
ATOM 885 O O . ASN A 1 124 ? 15.812 12.517 -65.944 1.00 79.69 124 ASN A O 1
ATOM 889 N N . ARG A 1 125 ? 14.434 11.424 -64.538 1.00 76.81 125 ARG A N 1
ATOM 890 C CA . ARG A 1 125 ? 13.165 12.025 -64.969 1.00 76.81 125 ARG A CA 1
ATOM 891 C C . ARG A 1 125 ? 12.574 13.044 -63.986 1.00 76.81 125 ARG A C 1
ATOM 893 O O . ARG A 1 125 ? 11.500 13.560 -64.275 1.00 76.81 125 ARG A O 1
ATOM 900 N N . ASP A 1 126 ? 13.246 13.385 -62.882 1.00 79.75 126 ASP A N 1
ATOM 901 C CA . ASP A 1 126 ? 12.713 14.303 -61.851 1.00 79.75 126 ASP A CA 1
ATOM 902 C C . ASP A 1 126 ? 12.249 15.657 -62.417 1.00 79.75 126 ASP A C 1
ATOM 904 O O . ASP A 1 126 ? 11.284 16.235 -61.929 1.00 79.75 126 ASP A O 1
ATOM 908 N N . SER A 1 127 ? 12.904 16.153 -63.472 1.00 80.06 127 SER A N 1
ATOM 909 C CA . SER A 1 127 ? 12.562 17.418 -64.141 1.00 80.06 127 SER A CA 1
ATOM 910 C C . SER A 1 127 ? 11.236 17.395 -64.907 1.00 80.06 127 SER A C 1
ATOM 912 O O . SER A 1 127 ? 10.755 18.452 -65.311 1.00 80.06 127 SER A O 1
ATOM 914 N N . LEU A 1 128 ? 10.668 16.210 -65.136 1.00 76.69 128 LEU A N 1
ATOM 915 C CA . LEU A 1 128 ? 9.406 16.010 -65.850 1.00 76.69 128 LEU A CA 1
ATOM 916 C C . LEU A 1 128 ? 8.217 15.806 -64.900 1.00 76.69 128 LEU A C 1
ATOM 918 O O . LEU A 1 128 ? 7.090 15.683 -65.369 1.00 76.69 128 LEU A O 1
ATOM 922 N N . MET A 1 129 ? 8.457 15.756 -63.587 1.00 76.12 129 MET A N 1
ATOM 923 C CA . MET A 1 129 ? 7.440 15.476 -62.572 1.00 76.12 129 MET A CA 1
ATOM 924 C C . MET A 1 129 ? 7.092 16.737 -61.785 1.00 76.12 129 MET A C 1
ATOM 926 O O . MET A 1 129 ? 7.931 17.612 -61.578 1.00 76.12 129 MET A O 1
ATOM 930 N N . THR A 1 130 ? 5.853 16.813 -61.301 1.00 74.38 130 THR A N 1
ATOM 931 C CA . THR A 1 130 ? 5.397 17.932 -60.465 1.00 74.38 130 T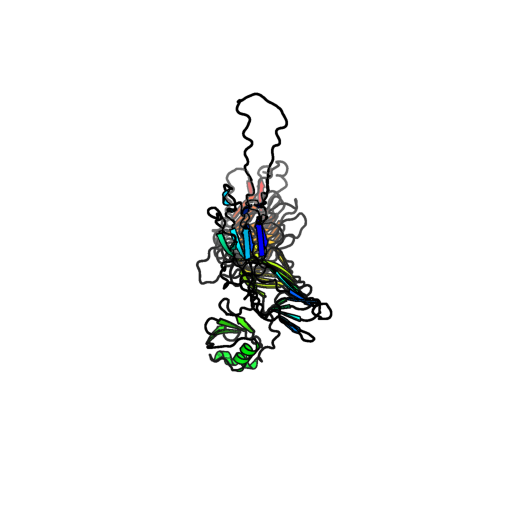HR A CA 1
ATOM 932 C C . THR A 1 130 ? 5.938 17.826 -59.040 1.00 74.38 130 THR A C 1
ATOM 934 O O . THR A 1 130 ? 6.387 18.829 -58.498 1.00 74.38 130 THR A O 1
ATOM 937 N N . ASN A 1 131 ? 5.951 16.616 -58.465 1.00 74.12 131 ASN A N 1
ATOM 938 C CA . ASN A 1 131 ? 6.338 16.350 -57.076 1.00 74.12 131 ASN A CA 1
ATOM 939 C C . ASN A 1 131 ? 7.201 15.074 -56.970 1.00 74.12 131 ASN A C 1
ATOM 941 O O . ASN A 1 131 ? 6.827 14.117 -56.293 1.00 74.12 131 ASN A O 1
ATOM 945 N N . PRO A 1 132 ? 8.373 15.027 -57.629 1.00 78.31 132 PRO A N 1
ATOM 946 C CA . PRO A 1 132 ? 9.116 13.780 -57.820 1.00 78.31 132 PRO A CA 1
ATOM 947 C C . PRO A 1 132 ? 9.565 13.101 -56.518 1.00 78.31 132 PRO A C 1
ATOM 949 O O . PRO A 1 132 ? 9.806 11.893 -56.527 1.00 78.31 132 PRO A O 1
ATOM 952 N N . ARG A 1 133 ? 9.765 13.868 -55.435 1.00 88.31 133 ARG A N 1
ATOM 953 C CA . ARG A 1 133 ? 10.473 13.445 -54.214 1.00 88.31 133 ARG A CA 1
ATOM 954 C C . ARG A 1 133 ? 9.891 14.133 -52.978 1.00 88.31 133 ARG A C 1
ATOM 956 O O . ARG A 1 133 ? 10.484 15.083 -52.473 1.00 88.31 133 ARG A O 1
ATOM 963 N N . VAL A 1 134 ? 8.732 13.688 -52.507 1.00 90.69 134 VAL A N 1
ATOM 964 C CA . VAL A 1 134 ? 8.043 14.314 -51.369 1.00 90.69 134 VAL A CA 1
ATOM 965 C C . VAL A 1 134 ? 8.232 13.481 -50.114 1.00 90.69 134 VAL A C 1
ATOM 967 O O . VAL A 1 134 ? 7.951 12.286 -50.100 1.00 90.69 134 VAL A O 1
ATOM 970 N N . ILE A 1 135 ? 8.664 14.139 -49.044 1.00 90.94 135 ILE A N 1
ATOM 971 C CA . ILE A 1 135 ? 8.496 13.635 -47.684 1.00 90.94 135 ILE A CA 1
ATOM 972 C C . ILE A 1 135 ? 7.639 14.662 -46.962 1.00 90.94 135 ILE A C 1
ATOM 974 O O . ILE A 1 135 ? 7.972 15.849 -46.961 1.00 90.94 135 ILE A O 1
ATOM 978 N N . LYS A 1 136 ? 6.536 14.204 -46.382 1.00 93.12 136 LYS A N 1
ATOM 979 C CA . LYS A 1 136 ? 5.591 15.032 -45.640 1.00 93.12 136 LYS A CA 1
ATOM 980 C C . LYS A 1 136 ? 5.067 14.289 -44.413 1.00 93.12 136 LYS A C 1
ATOM 982 O O . LYS A 1 136 ? 5.224 13.072 -44.304 1.00 93.12 136 LYS A O 1
ATOM 987 N N . GLY A 1 137 ? 4.468 15.046 -43.505 1.00 92.88 137 GLY A N 1
ATOM 988 C CA . GLY A 1 137 ? 3.878 14.551 -42.268 1.00 92.88 137 GLY A CA 1
ATOM 989 C C . GLY A 1 137 ? 4.494 15.195 -41.032 1.00 92.88 137 GLY A C 1
ATOM 990 O O . GLY A 1 137 ? 5.553 15.823 -41.090 1.00 92.88 137 GLY A O 1
ATOM 991 N N . ALA A 1 138 ? 3.810 15.052 -39.904 1.00 93.94 138 ALA A N 1
ATOM 992 C CA . ALA A 1 138 ? 4.217 15.641 -38.631 1.00 93.94 138 ALA A CA 1
ATOM 993 C C . ALA A 1 138 ? 4.228 14.578 -37.521 1.00 93.94 138 ALA A C 1
ATOM 995 O O . ALA A 1 138 ? 3.401 14.641 -36.610 1.00 93.94 138 ALA A O 1
ATOM 996 N N . PRO A 1 139 ? 5.110 13.565 -37.609 1.00 93.81 139 PRO A N 1
ATOM 997 C CA . PRO A 1 139 ? 5.150 12.508 -36.611 1.00 93.81 139 PRO A CA 1
ATOM 998 C C . PRO A 1 139 ? 5.716 13.044 -35.291 1.00 93.81 139 PRO A C 1
ATOM 1000 O O . PRO A 1 139 ? 6.667 13.833 -35.288 1.00 93.81 139 PRO A O 1
ATOM 1003 N N . ALA A 1 140 ? 5.174 12.573 -34.170 1.00 93.75 140 ALA A N 1
ATOM 1004 C CA . ALA A 1 140 ? 5.840 12.699 -32.880 1.00 93.75 140 ALA A CA 1
ATOM 1005 C C . ALA A 1 140 ? 6.861 11.564 -32.739 1.00 93.75 140 ALA A C 1
ATOM 1007 O O . ALA A 1 140 ? 6.499 10.392 -32.839 1.00 93.75 140 ALA A O 1
ATOM 1008 N N . VAL A 1 141 ? 8.133 11.905 -32.541 1.00 92.19 141 VAL A N 1
ATOM 1009 C CA . VAL A 1 141 ? 9.231 10.949 -32.365 1.00 92.19 141 VAL A CA 1
ATOM 1010 C C . VAL A 1 141 ? 9.675 10.960 -30.910 1.00 92.19 141 VAL A C 1
ATOM 1012 O O . VAL A 1 141 ? 10.323 11.901 -30.453 1.00 92.19 141 VAL A O 1
ATOM 1015 N N . THR A 1 142 ? 9.329 9.898 -30.195 1.00 91.69 142 THR A N 1
ATOM 1016 C CA . THR A 1 142 ? 9.622 9.726 -28.777 1.00 91.69 142 THR A CA 1
ATOM 1017 C C . THR A 1 142 ? 10.813 8.799 -28.583 1.00 91.69 142 THR A C 1
ATOM 1019 O O . THR A 1 142 ? 10.807 7.665 -29.054 1.00 91.69 142 THR A O 1
ATOM 1022 N N . PHE A 1 143 ? 11.831 9.287 -27.879 1.00 89.81 143 PHE A N 1
ATOM 1023 C CA . PHE A 1 143 ? 12.995 8.514 -27.450 1.00 89.81 143 PHE A CA 1
ATOM 1024 C C . PHE A 1 143 ? 12.756 8.005 -26.038 1.00 89.81 143 PHE A C 1
ATOM 1026 O O . PHE A 1 143 ? 12.614 8.813 -25.118 1.00 89.81 143 PHE A O 1
ATOM 1033 N N . GLN A 1 144 ? 12.729 6.688 -25.870 1.00 90.06 144 GLN A N 1
ATOM 1034 C CA . GLN A 1 144 ? 12.672 6.076 -24.553 1.00 90.06 144 GLN A CA 1
ATOM 1035 C C . GLN A 1 144 ? 14.086 6.012 -23.974 1.00 90.06 144 GLN A C 1
ATOM 1037 O O . GLN A 1 144 ? 15.000 5.519 -24.635 1.00 90.06 144 GLN A O 1
ATOM 1042 N N . SER A 1 145 ? 14.298 6.584 -22.789 1.00 89.38 145 SER A N 1
ATOM 1043 C CA . SER A 1 145 ? 15.613 6.592 -22.138 1.00 89.38 145 SER A CA 1
ATOM 1044 C C . SER A 1 145 ? 15.779 5.491 -21.098 1.00 89.38 145 SER A C 1
ATOM 1046 O O . SER A 1 145 ? 16.914 5.175 -20.756 1.00 89.38 145 SER A O 1
ATOM 1048 N N . GLY A 1 146 ? 14.690 4.884 -20.628 1.00 91.19 146 GLY A N 1
ATOM 1049 C CA . GLY A 1 146 ? 14.701 3.679 -19.804 1.00 91.19 146 GLY A CA 1
ATOM 1050 C C . GLY A 1 146 ? 14.769 2.390 -20.624 1.00 91.19 146 GLY A C 1
ATOM 1051 O O . GLY A 1 146 ? 14.649 2.413 -21.854 1.00 91.19 146 GLY A O 1
ATOM 1052 N N . TYR A 1 147 ? 14.966 1.270 -19.930 1.00 92.56 147 TYR A N 1
ATOM 1053 C CA . TYR A 1 147 ? 14.754 -0.062 -20.504 1.00 92.56 147 TYR A CA 1
ATOM 1054 C C . TYR A 1 147 ? 13.258 -0.303 -20.749 1.00 92.56 147 TYR A C 1
ATOM 1056 O O . TYR A 1 147 ? 12.417 0.343 -20.115 1.00 92.56 147 TYR A O 1
ATOM 1064 N N . ASP A 1 148 ? 12.916 -1.223 -21.648 1.00 92.19 148 ASP A N 1
ATOM 1065 C CA . ASP A 1 148 ? 11.545 -1.733 -21.711 1.00 92.19 148 ASP A CA 1
ATOM 1066 C C . ASP A 1 148 ? 11.324 -2.722 -20.553 1.00 92.19 148 ASP A C 1
ATOM 1068 O O . ASP A 1 148 ? 10.327 -2.633 -19.832 1.00 92.19 148 ASP A O 1
ATOM 1072 N N . GLU A 1 149 ? 12.293 -3.610 -20.318 1.00 96.00 149 GLU A N 1
ATOM 1073 C CA . GLU A 1 149 ? 12.210 -4.662 -19.303 1.00 96.00 149 GLU A CA 1
ATOM 1074 C C . GLU A 1 149 ? 13.574 -4.947 -18.644 1.00 96.00 149 GLU A C 1
ATOM 1076 O O . GLU A 1 149 ? 14.631 -4.778 -19.248 1.00 96.00 149 GLU A O 1
ATOM 1081 N N . VAL A 1 150 ? 13.559 -5.403 -17.390 1.00 98.06 150 VAL A N 1
ATOM 1082 C CA . VAL A 1 150 ? 14.699 -6.019 -16.695 1.00 98.06 150 VAL A CA 1
ATOM 1083 C C . VAL A 1 150 ? 14.240 -7.362 -16.139 1.00 98.06 150 VAL A C 1
ATOM 1085 O O . VAL A 1 150 ? 13.361 -7.393 -15.280 1.00 98.06 150 VAL A O 1
ATOM 1088 N N . VAL A 1 151 ? 14.858 -8.466 -16.564 1.00 98.69 151 VAL A N 1
ATOM 1089 C CA . VAL A 1 151 ? 14.486 -9.821 -16.118 1.00 98.69 151 VAL A CA 1
ATOM 1090 C C . VAL A 1 151 ? 15.634 -10.482 -15.365 1.00 98.69 151 VAL A C 1
ATOM 1092 O O . VAL A 1 151 ? 16.709 -10.705 -15.916 1.00 98.69 151 VAL A O 1
ATOM 1095 N N . ILE A 1 152 ? 15.397 -10.864 -14.111 1.00 98.75 152 ILE A N 1
ATOM 1096 C CA . ILE A 1 152 ? 16.324 -11.665 -13.304 1.00 98.75 152 ILE A CA 1
ATOM 1097 C C . ILE A 1 152 ? 15.573 -12.877 -12.763 1.00 98.75 152 ILE A C 1
ATOM 1099 O O . ILE A 1 152 ? 14.736 -12.751 -11.875 1.00 98.75 152 ILE A O 1
ATOM 1103 N N . GLN A 1 153 ? 15.904 -14.064 -13.257 1.00 98.75 153 GLN A N 1
ATOM 1104 C CA . GLN A 1 153 ? 15.306 -15.323 -12.832 1.00 98.75 153 GLN A CA 1
ATOM 1105 C C . GLN A 1 153 ? 16.388 -16.277 -12.323 1.00 98.75 153 GLN A C 1
ATOM 1107 O O . GLN A 1 153 ? 17.333 -16.609 -13.038 1.00 98.75 153 GLN A O 1
ATOM 1112 N N . ASN A 1 154 ? 16.234 -16.760 -11.092 1.00 98.44 154 ASN A N 1
ATOM 1113 C CA . ASN A 1 154 ? 17.063 -17.816 -10.523 1.00 98.44 154 ASN A CA 1
ATOM 1114 C C . ASN A 1 154 ? 16.196 -18.974 -10.019 1.00 98.44 154 ASN A C 1
ATOM 1116 O O . ASN A 1 154 ? 15.549 -18.894 -8.976 1.00 98.44 154 ASN A O 1
ATOM 1120 N N . GLU A 1 155 ? 16.226 -20.093 -10.735 1.00 98.56 155 GLU A N 1
ATOM 1121 C CA . GLU A 1 155 ? 15.527 -21.316 -10.331 1.00 98.56 155 GLU A CA 1
ATOM 1122 C C . GLU A 1 155 ? 16.323 -22.154 -9.318 1.00 98.56 155 GLU A C 1
ATOM 1124 O O . GLU A 1 155 ? 15.804 -23.112 -8.743 1.00 98.56 155 GLU A O 1
ATOM 1129 N N . SER A 1 156 ? 17.601 -21.834 -9.089 1.00 98.25 156 SER A N 1
ATOM 1130 C CA . SER A 1 156 ? 18.409 -22.538 -8.092 1.00 98.25 156 SER A CA 1
ATOM 1131 C C . SER A 1 156 ? 17.995 -22.142 -6.665 1.00 98.25 156 SER A C 1
ATOM 1133 O O . SER A 1 156 ? 17.528 -21.026 -6.438 1.00 98.25 156 SER A O 1
ATOM 1135 N N . PRO A 1 157 ? 18.231 -22.989 -5.645 1.00 96.38 157 PRO A N 1
ATOM 1136 C CA . PRO A 1 157 ? 17.887 -22.670 -4.253 1.00 96.38 157 PRO A CA 1
ATOM 1137 C C . PRO A 1 157 ? 18.820 -21.625 -3.611 1.00 96.38 157 PRO A C 1
ATOM 1139 O O . PRO A 1 157 ? 18.774 -21.416 -2.397 1.00 96.38 157 PRO A O 1
ATOM 1142 N N . LYS A 1 158 ? 19.725 -21.018 -4.387 1.00 95.00 158 LYS A N 1
ATOM 1143 C CA . LYS A 1 158 ? 20.684 -20.031 -3.891 1.00 95.00 158 LYS A CA 1
ATOM 1144 C C . LYS A 1 158 ? 19.975 -18.745 -3.485 1.00 95.00 158 LYS A C 1
ATOM 1146 O O . LYS A 1 158 ? 18.933 -18.368 -4.021 1.00 95.00 158 LYS A O 1
ATOM 1151 N N . VAL A 1 159 ? 20.585 -18.049 -2.537 1.00 93.19 159 VAL A N 1
ATOM 1152 C CA . VAL A 1 159 ? 20.176 -16.691 -2.192 1.00 93.19 159 VAL A CA 1
ATOM 1153 C C . VAL A 1 159 ? 20.500 -15.777 -3.370 1.00 93.19 159 VAL A C 1
ATOM 1155 O O . VAL A 1 159 ? 21.610 -15.838 -3.896 1.00 93.19 159 VAL A O 1
ATOM 1158 N N . LEU A 1 160 ? 19.552 -14.928 -3.754 1.00 95.88 160 LEU A N 1
ATOM 1159 C CA . LEU A 1 160 ? 19.749 -13.877 -4.747 1.00 95.88 160 LEU A CA 1
ATOM 1160 C C . LEU A 1 160 ? 19.855 -12.538 -4.019 1.00 95.88 160 LEU A C 1
ATOM 1162 O O . LEU A 1 160 ? 18.937 -12.162 -3.298 1.00 95.88 160 LEU A O 1
ATOM 1166 N N . VAL A 1 161 ? 20.960 -11.821 -4.191 1.00 92.75 161 VAL A N 1
ATOM 1167 C CA . VAL A 1 161 ? 21.140 -10.480 -3.625 1.00 92.75 161 VAL A CA 1
ATOM 1168 C C . VAL A 1 161 ? 21.210 -9.466 -4.753 1.00 92.75 161 VAL A C 1
ATOM 1170 O O . VAL A 1 161 ? 22.028 -9.603 -5.662 1.00 92.75 161 VAL A O 1
ATOM 1173 N N . LEU A 1 162 ? 20.357 -8.450 -4.670 1.00 93.00 162 LEU A N 1
ATOM 1174 C CA . LEU A 1 162 ? 20.271 -7.353 -5.624 1.00 93.00 162 LEU A CA 1
ATOM 1175 C C . LEU A 1 162 ? 21.007 -6.132 -5.076 1.00 93.00 162 LEU A C 1
ATOM 1177 O O . LEU A 1 162 ? 20.709 -5.674 -3.969 1.00 93.00 162 LEU A O 1
ATOM 1181 N N . GLN A 1 163 ? 21.957 -5.598 -5.839 1.00 88.94 163 GLN A N 1
ATOM 1182 C CA . GLN A 1 163 ? 22.566 -4.302 -5.540 1.00 88.94 163 GLN A CA 1
ATOM 1183 C C . GLN A 1 163 ? 21.746 -3.161 -6.166 1.00 88.94 163 GLN A C 1
ATOM 1185 O O . GLN A 1 163 ? 20.520 -3.239 -6.220 1.00 88.94 163 GLN A O 1
ATOM 1190 N N . ARG A 1 164 ? 22.396 -2.064 -6.573 1.00 90.50 164 ARG A N 1
ATOM 1191 C CA . ARG A 1 164 ? 21.713 -0.917 -7.170 1.00 90.50 164 ARG A CA 1
ATOM 1192 C C . ARG A 1 164 ? 21.167 -1.280 -8.550 1.00 90.50 164 ARG A C 1
ATOM 1194 O O . ARG A 1 164 ? 21.886 -1.854 -9.362 1.00 90.50 164 ARG A O 1
ATOM 1201 N N . MET A 1 165 ? 19.940 -0.869 -8.831 1.00 94.88 165 MET A N 1
ATOM 1202 C CA . MET A 1 165 ? 19.360 -0.851 -10.167 1.00 94.88 165 MET A CA 1
ATOM 1203 C C . MET A 1 165 ? 18.887 0.562 -10.462 1.00 94.88 165 MET A C 1
ATOM 1205 O O . MET A 1 165 ? 18.167 1.150 -9.668 1.00 94.88 165 MET A O 1
ATOM 1209 N N . ASP A 1 166 ? 19.319 1.106 -11.583 1.00 93.62 166 ASP A N 1
ATOM 1210 C CA . ASP A 1 166 ? 18.970 2.438 -12.048 1.00 93.62 166 ASP A CA 1
ATOM 1211 C C . ASP A 1 166 ? 18.614 2.304 -13.526 1.00 93.62 166 ASP A C 1
ATOM 1213 O O . ASP A 1 166 ? 19.492 2.134 -14.383 1.00 93.62 166 ASP A O 1
ATOM 1217 N N . VAL A 1 167 ? 17.311 2.205 -13.793 1.00 94.25 167 VAL A N 1
ATOM 1218 C CA . VAL A 1 167 ? 16.804 1.811 -15.114 1.00 94.25 167 VAL A CA 1
ATOM 1219 C C . VAL A 1 167 ? 16.572 2.996 -16.036 1.00 94.25 167 VAL A C 1
ATOM 1221 O O . VAL A 1 167 ? 16.556 2.814 -17.253 1.00 94.25 167 VAL A O 1
ATOM 1224 N N . ALA A 1 168 ? 16.446 4.207 -15.492 1.00 88.81 168 ALA A N 1
ATOM 1225 C CA . ALA A 1 168 ? 16.257 5.420 -16.270 1.00 88.81 168 ALA A CA 1
ATOM 1226 C C . ALA A 1 168 ? 17.611 6.016 -16.674 1.00 88.81 168 ALA A C 1
ATOM 1228 O O . ALA A 1 168 ? 18.471 6.271 -15.837 1.00 88.81 168 ALA A O 1
ATOM 1229 N N . ASN A 1 169 ? 17.805 6.312 -17.962 1.00 86.12 169 ASN A N 1
ATOM 1230 C CA . ASN A 1 169 ? 18.928 7.154 -18.366 1.00 86.12 169 ASN A CA 1
ATOM 1231 C C . ASN A 1 169 ? 18.503 8.629 -18.402 1.00 86.12 169 ASN A C 1
ATOM 1233 O O . ASN A 1 169 ? 17.970 9.113 -19.403 1.00 86.12 169 ASN A O 1
ATOM 1237 N N . GLU A 1 170 ? 18.762 9.363 -17.321 1.00 69.00 170 GLU A N 1
ATOM 1238 C CA . GLU A 1 170 ? 18.456 10.802 -17.234 1.00 69.00 170 GLU A CA 1
ATOM 1239 C C . GLU A 1 170 ? 19.427 11.685 -18.037 1.00 69.00 170 GLU A C 1
ATOM 1241 O O . GLU A 1 170 ? 19.132 12.837 -18.353 1.00 69.00 170 GLU A O 1
ATOM 1246 N N . SER A 1 171 ? 20.608 11.160 -18.374 1.00 67.50 171 SER A N 1
ATOM 1247 C CA . SER A 1 171 ? 21.685 11.929 -19.014 1.00 67.50 171 SER A CA 1
ATOM 1248 C C . SER A 1 171 ? 21.622 11.929 -20.543 1.00 67.50 171 SER A C 1
ATOM 1250 O O . SER A 1 171 ? 22.330 12.695 -21.209 1.00 67.50 171 SER A O 1
ATOM 1252 N N . ALA A 1 172 ? 20.788 11.066 -21.121 1.00 63.53 172 ALA A N 1
ATOM 1253 C CA . ALA A 1 172 ? 20.699 10.917 -22.557 1.00 63.53 172 ALA A CA 1
ATOM 1254 C C . ALA A 1 172 ? 19.972 12.124 -23.176 1.00 63.53 172 ALA A C 1
ATOM 1256 O O . ALA A 1 172 ? 18.856 12.475 -22.803 1.00 63.53 172 ALA A O 1
ATOM 1257 N N . THR A 1 173 ? 20.591 12.748 -24.182 1.00 67.06 173 THR A N 1
ATOM 1258 C CA . THR A 1 173 ? 19.957 13.779 -25.025 1.00 67.06 173 THR A CA 1
ATOM 1259 C C . THR A 1 173 ? 19.723 13.216 -26.418 1.00 67.06 173 THR A C 1
ATOM 1261 O O . THR A 1 173 ? 20.608 12.563 -26.973 1.00 67.06 173 THR A O 1
ATOM 1264 N N . ALA A 1 174 ? 18.523 13.420 -26.974 1.00 66.56 174 ALA A N 1
ATOM 1265 C CA . ALA A 1 174 ? 18.186 12.915 -28.300 1.00 66.56 174 ALA A CA 1
ATOM 1266 C C . ALA A 1 174 ? 19.181 13.486 -29.323 1.00 66.56 174 ALA A C 1
ATOM 1268 O O . ALA A 1 174 ? 19.205 14.688 -29.590 1.00 66.56 174 ALA A O 1
ATOM 1269 N N . ALA A 1 175 ? 20.046 12.628 -29.866 1.00 60.53 175 ALA A N 1
ATOM 1270 C CA . ALA A 1 175 ? 20.934 13.007 -30.953 1.00 60.53 175 ALA A CA 1
ATOM 1271 C C . ALA A 1 175 ? 20.116 13.218 -32.238 1.00 60.53 175 ALA A C 1
ATOM 1273 O O . ALA A 1 175 ? 18.988 12.731 -32.345 1.00 60.53 175 ALA A O 1
ATOM 1274 N N . ASN A 1 176 ? 20.692 13.902 -33.235 1.00 69.25 176 ASN A N 1
ATOM 1275 C CA . ASN A 1 176 ? 20.151 13.952 -34.598 1.00 69.25 176 ASN A CA 1
ATOM 1276 C C . ASN A 1 176 ? 19.987 12.520 -35.140 1.00 69.25 176 ASN A C 1
ATOM 1278 O O . ASN A 1 176 ? 20.923 11.928 -35.666 1.00 69.25 176 ASN A O 1
ATOM 1282 N N . SER A 1 177 ? 18.799 11.964 -34.966 1.00 82.88 177 SER A N 1
ATOM 1283 C CA . SER A 1 177 ? 18.459 10.548 -35.167 1.00 82.88 177 SER A CA 1
ATOM 1284 C C . SER A 1 177 ? 17.459 10.372 -36.300 1.00 82.88 177 SER A C 1
ATOM 1286 O O . SER A 1 177 ? 17.234 9.254 -36.753 1.00 82.88 177 SER A O 1
ATOM 1288 N N . ILE A 1 178 ? 16.899 11.476 -36.800 1.00 88.44 178 ILE A N 1
ATOM 1289 C CA . ILE A 1 178 ? 16.083 11.515 -38.006 1.00 88.44 178 ILE A CA 1
ATOM 1290 C C . ILE A 1 178 ? 16.987 11.924 -39.169 1.00 88.44 178 ILE A C 1
ATOM 1292 O O . ILE A 1 178 ? 17.354 13.090 -39.321 1.00 88.44 178 ILE A O 1
ATOM 1296 N N . ASN A 1 179 ? 17.346 10.950 -39.997 1.00 91.00 179 ASN A N 1
ATOM 1297 C CA . ASN A 1 179 ? 18.161 11.138 -41.185 1.00 91.00 179 ASN A CA 1
ATOM 1298 C C . ASN A 1 179 ? 17.262 11.190 -42.415 1.00 91.00 179 ASN A C 1
ATOM 1300 O O . ASN A 1 179 ? 16.577 10.221 -42.738 1.00 91.00 179 ASN A O 1
ATOM 1304 N N . VAL A 1 180 ? 17.300 12.306 -43.138 1.00 88.06 180 VAL A N 1
ATOM 1305 C CA . VAL A 1 180 ? 16.593 12.463 -44.412 1.00 88.06 180 VAL A CA 1
ATOM 1306 C C . VAL A 1 180 ? 17.612 12.552 -45.542 1.00 88.06 180 VAL A C 1
ATOM 1308 O O . VAL A 1 180 ? 18.525 13.374 -45.490 1.00 88.06 180 VAL A O 1
ATOM 1311 N N . SER A 1 181 ? 17.469 11.715 -46.572 1.00 87.56 181 SER A N 1
ATOM 1312 C CA . SER A 1 181 ? 18.427 11.635 -47.683 1.00 87.56 181 SER A CA 1
ATOM 1313 C C . SER A 1 181 ? 17.761 11.578 -49.066 1.00 87.56 181 SER A C 1
ATOM 1315 O O . SER A 1 181 ? 16.599 11.191 -49.199 1.00 87.56 181 SER A O 1
ATOM 1317 N N . GLY A 1 182 ? 18.520 11.980 -50.099 1.00 80.25 182 GLY A N 1
ATOM 1318 C CA . GLY A 1 182 ? 18.102 11.944 -51.512 1.00 80.25 182 GLY A CA 1
ATOM 1319 C C . GLY A 1 182 ? 17.543 13.257 -52.094 1.00 80.25 182 GLY A C 1
ATOM 1320 O O . GLY A 1 182 ? 16.923 13.278 -53.160 1.00 80.25 182 GLY A O 1
ATOM 1321 N N . ASP A 1 183 ? 17.825 14.378 -51.426 1.00 81.19 183 ASP A N 1
ATOM 1322 C CA . ASP A 1 183 ? 17.366 15.735 -51.762 1.00 81.19 183 ASP A CA 1
ATOM 1323 C C . ASP A 1 183 ? 15.836 15.869 -51.979 1.00 81.19 183 ASP A C 1
ATOM 1325 O O . ASP A 1 183 ? 15.419 16.381 -53.028 1.00 81.19 183 ASP A O 1
ATOM 1329 N N . PRO A 1 184 ? 14.985 15.403 -51.042 1.00 81.50 184 PRO A N 1
ATOM 1330 C CA . PRO A 1 184 ? 13.540 15.595 -51.124 1.00 81.50 184 PRO A CA 1
ATOM 1331 C C . PRO A 1 184 ? 13.124 17.067 -51.104 1.00 81.50 184 PRO A C 1
ATOM 1333 O O . PRO A 1 184 ? 13.793 17.924 -50.529 1.00 81.50 184 PRO A O 1
ATOM 1336 N N . THR A 1 185 ? 11.940 17.349 -51.641 1.00 74.81 185 THR A N 1
ATOM 1337 C CA . THR A 1 185 ? 11.164 18.533 -51.265 1.00 74.81 185 THR A CA 1
ATOM 1338 C C . THR A 1 185 ? 10.484 18.243 -49.922 1.00 74.81 185 THR A C 1
ATOM 1340 O O . THR A 1 185 ? 9.453 17.576 -49.884 1.00 74.81 185 THR A O 1
ATOM 1343 N N . THR A 1 186 ? 11.102 18.681 -48.817 1.00 64.38 186 THR A N 1
ATOM 1344 C CA . THR A 1 186 ? 10.712 18.357 -47.424 1.00 64.38 186 THR A CA 1
ATOM 1345 C C . THR A 1 186 ? 9.939 19.458 -46.702 1.00 64.38 186 THR A C 1
ATOM 1347 O O . THR A 1 186 ? 9.806 19.406 -45.484 1.00 64.38 186 THR A O 1
ATOM 1350 N N . THR A 1 187 ? 9.443 20.483 -47.397 1.00 64.56 187 THR A N 1
ATOM 1351 C CA . THR A 1 187 ? 8.820 21.656 -46.748 1.00 64.56 187 THR A CA 1
ATOM 1352 C C . THR A 1 187 ? 7.580 21.328 -45.906 1.00 64.56 187 THR A C 1
ATOM 1354 O O . THR A 1 187 ? 7.111 22.189 -45.172 1.00 64.56 187 THR A O 1
ATOM 1357 N N . GLU A 1 188 ? 7.068 20.099 -45.998 1.00 86.56 188 GLU A N 1
ATOM 1358 C CA . GLU A 1 188 ? 5.890 19.592 -45.286 1.00 86.56 188 GLU A CA 1
ATOM 1359 C C . GLU A 1 188 ? 6.218 18.473 -44.278 1.00 86.56 188 GLU A C 1
ATOM 1361 O O . GLU A 1 188 ? 5.301 17.885 -43.707 1.00 86.56 188 GLU A O 1
ATOM 1366 N N . PHE A 1 189 ? 7.499 18.139 -44.067 1.00 90.94 189 PHE A N 1
ATOM 1367 C CA . PHE A 1 189 ? 7.917 17.179 -43.043 1.00 90.94 189 PHE A CA 1
ATOM 1368 C C . PHE A 1 189 ? 8.396 17.917 -41.793 1.00 90.94 189 PHE A C 1
ATOM 1370 O O . PHE A 1 189 ? 9.482 18.498 -41.776 1.00 90.94 189 PHE A O 1
ATOM 1377 N N . THR A 1 190 ? 7.571 17.905 -40.750 1.00 92.62 190 THR A N 1
ATOM 1378 C CA . THR A 1 190 ? 7.787 18.667 -39.513 1.00 92.62 190 THR A CA 1
ATOM 1379 C C . THR A 1 190 ? 7.686 17.748 -38.294 1.00 92.62 190 THR A C 1
ATOM 1381 O O . THR A 1 190 ? 6.707 17.838 -37.549 1.00 92.62 190 THR A O 1
ATOM 1384 N N . PRO A 1 191 ? 8.648 16.826 -38.092 1.00 92.69 191 PRO A N 1
ATOM 1385 C CA . PRO A 1 191 ? 8.641 15.958 -36.924 1.00 92.69 191 PRO A CA 1
ATOM 1386 C C . PRO A 1 191 ? 8.866 16.771 -35.647 1.00 92.69 191 PRO A C 1
ATOM 1388 O O . PRO A 1 191 ? 9.634 17.738 -35.638 1.00 92.69 191 PRO A O 1
ATOM 1391 N N . THR A 1 192 ? 8.240 16.348 -34.556 1.00 92.94 192 THR A N 1
ATOM 1392 C CA . THR A 1 192 ? 8.607 16.786 -33.205 1.00 92.94 192 THR A CA 1
ATOM 1393 C C . THR A 1 192 ? 9.395 15.677 -32.521 1.00 92.94 192 THR A C 1
ATOM 1395 O O . THR A 1 192 ? 9.174 14.499 -32.789 1.00 92.94 192 THR A O 1
ATOM 1398 N N . THR A 1 193 ? 10.342 16.039 -31.658 1.00 90.81 193 THR A N 1
ATOM 1399 C CA . THR A 1 193 ? 11.140 15.074 -30.891 1.00 90.81 193 THR A CA 1
ATOM 1400 C C . THR A 1 193 ? 10.967 15.321 -29.402 1.00 90.81 193 THR A C 1
ATOM 1402 O O . THR A 1 193 ? 11.135 16.455 -28.950 1.00 90.81 193 THR A O 1
ATOM 1405 N N . ASN A 1 194 ? 10.686 14.272 -28.639 1.00 90.69 194 ASN A N 1
ATOM 1406 C CA . ASN A 1 194 ? 10.632 14.291 -27.180 1.00 90.69 194 ASN A CA 1
ATOM 1407 C C . ASN A 1 194 ? 11.374 13.078 -26.608 1.00 90.69 194 ASN A C 1
ATOM 1409 O O . ASN A 1 194 ? 11.457 12.038 -27.250 1.00 90.69 194 ASN A O 1
ATOM 1413 N N . SER A 1 195 ? 11.911 13.201 -25.399 1.00 88.06 195 SER A N 1
ATOM 1414 C CA . SER A 1 195 ? 12.465 12.074 -24.646 1.00 88.06 195 SER A CA 1
ATOM 1415 C C . SER A 1 195 ? 11.595 11.799 -23.429 1.00 88.06 195 SER A C 1
ATOM 1417 O O . SER A 1 195 ? 11.119 12.736 -22.789 1.00 88.06 195 SER A O 1
ATOM 1419 N N . THR A 1 196 ? 11.405 10.528 -23.110 1.00 89.81 196 THR A N 1
ATOM 1420 C CA . THR A 1 196 ? 10.736 10.065 -21.893 1.00 89.81 196 THR A CA 1
ATOM 1421 C C . THR A 1 196 ? 11.511 8.871 -21.346 1.00 89.81 196 THR A C 1
ATOM 1423 O O . THR A 1 196 ? 11.989 8.072 -22.146 1.00 89.81 196 THR A O 1
ATOM 1426 N N . PRO A 1 197 ? 11.652 8.697 -20.027 1.00 88.00 197 PRO A N 1
ATOM 1427 C CA . PRO A 1 197 ? 12.170 7.449 -19.472 1.00 88.00 197 PRO A CA 1
ATOM 1428 C C . PRO A 1 197 ? 11.346 6.233 -19.909 1.00 88.00 197 PRO A C 1
ATOM 1430 O O . PRO A 1 197 ? 11.917 5.190 -20.207 1.00 88.00 197 PRO A O 1
ATOM 1433 N N . GLY A 1 198 ? 10.032 6.403 -20.080 1.00 89.81 198 GLY A N 1
ATOM 1434 C CA . GLY A 1 198 ? 9.115 5.286 -20.302 1.00 89.81 198 GLY A CA 1
ATOM 1435 C C . GLY A 1 198 ? 8.922 4.457 -19.033 1.00 89.81 198 GLY A C 1
ATOM 1436 O O . GLY A 1 198 ? 9.584 4.678 -18.021 1.00 89.81 198 GLY A O 1
ATOM 1437 N N . GLU A 1 199 ? 7.983 3.522 -19.085 1.00 93.25 199 GLU A N 1
ATOM 1438 C CA . GLU A 1 199 ? 7.694 2.617 -17.975 1.00 93.25 199 GLU A CA 1
ATOM 1439 C C . GLU A 1 199 ? 8.561 1.366 -18.136 1.00 93.25 199 GLU A C 1
ATOM 1441 O O . GLU A 1 199 ? 8.339 0.573 -19.049 1.00 93.25 199 GLU A O 1
ATOM 1446 N N . THR A 1 200 ? 9.574 1.199 -17.283 1.00 95.88 200 THR A N 1
ATOM 1447 C CA . THR A 1 200 ? 10.373 -0.032 -17.261 1.00 95.88 200 THR A CA 1
ATOM 1448 C C . THR A 1 200 ? 9.686 -1.072 -16.380 1.00 95.88 200 THR A C 1
ATOM 1450 O O . THR A 1 200 ? 9.359 -0.788 -15.227 1.00 95.88 200 THR A O 1
ATOM 1453 N N . SER A 1 201 ? 9.511 -2.297 -16.875 1.00 97.69 201 SER A N 1
ATOM 1454 C CA . SER A 1 201 ? 9.087 -3.423 -16.034 1.00 97.69 201 SER A CA 1
ATOM 1455 C C . SER A 1 201 ? 10.310 -4.135 -15.453 1.00 97.69 201 SER A C 1
ATOM 1457 O O . SER A 1 201 ? 11.123 -4.677 -16.196 1.00 97.69 201 SER A O 1
ATOM 1459 N N . ILE A 1 202 ? 10.478 -4.125 -14.130 1.00 98.56 202 ILE A N 1
ATOM 1460 C CA . ILE A 1 202 ? 11.511 -4.917 -13.450 1.00 98.56 202 ILE A CA 1
ATOM 1461 C C . ILE A 1 202 ? 10.869 -6.184 -12.901 1.00 98.56 202 ILE A C 1
ATOM 1463 O O . ILE A 1 202 ? 9.980 -6.115 -12.056 1.00 98.56 202 ILE A O 1
ATOM 1467 N N . LYS A 1 203 ? 11.379 -7.342 -13.314 1.00 98.69 203 LYS A N 1
ATOM 1468 C CA . LYS A 1 203 ? 10.919 -8.654 -12.875 1.00 98.69 203 LYS A CA 1
ATOM 1469 C C . LYS A 1 203 ? 12.060 -9.452 -12.250 1.00 98.69 203 LYS A C 1
ATOM 1471 O O . LYS A 1 203 ? 13.010 -9.839 -12.930 1.00 98.69 203 LYS A O 1
ATOM 1476 N N . VAL A 1 204 ? 11.942 -9.749 -10.957 1.00 98.62 204 VAL A N 1
ATOM 1477 C CA . VAL A 1 204 ? 12.892 -10.581 -10.212 1.00 98.62 204 VAL A CA 1
ATOM 1478 C C . VAL A 1 204 ? 12.196 -11.801 -9.622 1.00 98.62 204 VAL A C 1
ATOM 1480 O O . VAL A 1 204 ? 11.317 -11.679 -8.775 1.00 98.62 204 VAL A O 1
ATOM 1483 N N . GLU A 1 205 ? 12.637 -12.994 -10.003 1.00 98.62 205 GLU A N 1
ATOM 1484 C CA . GLU A 1 205 ? 12.128 -14.268 -9.498 1.00 98.62 205 GLU A CA 1
ATOM 1485 C C . GLU A 1 205 ? 13.275 -15.111 -8.933 1.00 98.62 205 GLU A C 1
ATOM 1487 O O . GLU A 1 205 ? 14.287 -15.342 -9.595 1.00 98.62 205 GLU A O 1
ATOM 1492 N N . ASN A 1 206 ? 13.122 -15.610 -7.706 1.00 98.06 206 ASN A N 1
ATOM 1493 C CA . ASN A 1 206 ? 14.085 -16.511 -7.086 1.00 98.06 206 ASN A CA 1
ATOM 1494 C C . ASN A 1 206 ? 13.396 -17.703 -6.416 1.00 98.06 206 ASN A C 1
ATOM 1496 O O . ASN A 1 206 ? 12.493 -17.534 -5.606 1.00 98.06 206 ASN A O 1
ATOM 1500 N N . SER A 1 207 ? 13.884 -18.921 -6.648 1.00 97.44 207 SER A N 1
ATOM 1501 C CA . SER A 1 207 ? 13.414 -20.106 -5.910 1.00 97.44 207 SER A CA 1
ATOM 1502 C C . SER A 1 207 ? 13.864 -20.131 -4.443 1.00 97.44 207 SER A C 1
ATOM 1504 O O . SER A 1 207 ? 13.363 -20.939 -3.663 1.00 97.44 207 SER A O 1
ATOM 1506 N N . GLY A 1 208 ? 14.813 -19.269 -4.061 1.00 95.25 208 GLY A N 1
ATOM 1507 C CA . GLY A 1 208 ? 15.270 -19.065 -2.687 1.00 95.25 208 GLY A CA 1
ATOM 1508 C C . GLY A 1 208 ? 14.905 -17.695 -2.100 1.00 95.25 208 GLY A C 1
ATOM 1509 O O . GLY A 1 208 ? 13.947 -17.034 -2.501 1.00 95.25 208 GLY A O 1
ATOM 1510 N N . LEU A 1 209 ? 15.697 -17.264 -1.114 1.00 94.81 209 LEU A N 1
ATOM 1511 C CA . LEU A 1 209 ? 15.577 -15.956 -0.462 1.00 94.81 209 LEU A CA 1
ATOM 1512 C C . LEU A 1 209 ? 16.098 -14.838 -1.377 1.00 94.81 209 LEU A C 1
ATOM 1514 O O . LEU A 1 209 ? 17.153 -15.000 -1.996 1.00 94.81 209 LEU A O 1
ATOM 1518 N N . ILE A 1 210 ? 15.409 -13.698 -1.413 1.00 95.75 210 ILE A N 1
ATOM 1519 C CA . ILE A 1 210 ? 15.884 -12.473 -2.067 1.00 95.75 210 ILE A CA 1
ATOM 1520 C C . ILE A 1 210 ? 16.327 -11.464 -1.010 1.00 95.75 210 ILE A C 1
ATOM 1522 O O . ILE A 1 210 ? 15.572 -11.137 -0.093 1.00 95.75 210 ILE A O 1
ATOM 1526 N N . GLY A 1 211 ? 17.552 -10.966 -1.153 1.00 92.19 211 GLY A N 1
ATOM 1527 C CA . GLY A 1 211 ? 18.087 -9.860 -0.373 1.00 92.19 211 GLY A CA 1
ATOM 1528 C C . GLY A 1 211 ? 18.168 -8.573 -1.192 1.00 92.19 211 GLY A C 1
ATOM 1529 O O . GLY A 1 211 ? 18.741 -8.565 -2.280 1.00 92.19 211 GLY A O 1
ATOM 1530 N N . LEU A 1 212 ? 17.632 -7.476 -0.659 1.00 90.62 212 LEU A N 1
ATOM 1531 C CA . LEU A 1 212 ? 17.759 -6.139 -1.242 1.00 90.62 212 LEU A CA 1
ATOM 1532 C C . LEU A 1 212 ? 18.915 -5.400 -0.563 1.00 90.62 212 LEU A C 1
ATOM 1534 O O . LEU A 1 212 ? 18.800 -4.990 0.595 1.00 90.62 212 LEU A O 1
ATOM 1538 N N . ALA A 1 213 ? 20.042 -5.273 -1.262 1.00 85.56 213 ALA A N 1
ATOM 1539 C CA . ALA A 1 213 ? 21.263 -4.663 -0.737 1.00 85.56 213 ALA A CA 1
ATOM 1540 C C . ALA A 1 213 ? 21.512 -3.234 -1.248 1.00 85.56 213 ALA A C 1
ATOM 1542 O O . ALA A 1 213 ? 22.257 -2.500 -0.591 1.00 85.56 213 ALA A O 1
ATOM 1543 N N . GLY A 1 214 ? 20.902 -2.837 -2.372 1.00 83.50 214 GLY A N 1
ATOM 1544 C CA . GLY A 1 214 ? 21.030 -1.503 -2.974 1.00 83.50 214 GLY A CA 1
ATOM 1545 C C . GLY A 1 214 ? 19.694 -0.812 -3.269 1.00 83.50 214 GLY A C 1
ATOM 1546 O O . GLY A 1 214 ? 18.635 -1.303 -2.881 1.00 83.50 214 GLY A O 1
ATOM 1547 N N . PHE A 1 215 ? 19.778 0.345 -3.935 1.00 87.69 215 PHE A N 1
ATOM 1548 C CA . PHE A 1 215 ? 18.626 1.135 -4.380 1.00 87.69 215 PHE A CA 1
ATOM 1549 C C . PHE A 1 215 ? 18.093 0.607 -5.707 1.00 87.69 215 PHE A C 1
ATOM 1551 O O . PHE A 1 215 ? 18.865 0.517 -6.657 1.00 87.69 215 PHE A O 1
ATOM 1558 N N . ILE A 1 216 ? 16.805 0.287 -5.785 1.00 95.25 216 ILE A N 1
ATOM 1559 C CA . ILE A 1 216 ? 16.128 -0.025 -7.047 1.00 95.25 216 ILE A CA 1
ATOM 1560 C C . ILE A 1 216 ? 15.324 1.212 -7.442 1.00 95.25 216 ILE A C 1
ATOM 1562 O O . ILE A 1 216 ? 14.281 1.483 -6.853 1.00 95.25 216 ILE A O 1
ATOM 1566 N N . ASP A 1 217 ? 15.829 1.973 -8.405 1.00 94.81 217 ASP A N 1
ATOM 1567 C CA . ASP A 1 217 ? 15.200 3.183 -8.924 1.00 94.81 217 ASP A CA 1
ATOM 1568 C C . ASP A 1 217 ? 14.463 2.871 -10.226 1.00 94.81 217 ASP A C 1
ATOM 1570 O O . ASP A 1 217 ? 15.081 2.692 -11.278 1.00 94.81 217 ASP A O 1
ATOM 1574 N N . ASN A 1 218 ? 13.138 2.775 -10.143 1.00 96.50 218 ASN A N 1
ATOM 1575 C CA . ASN A 1 218 ? 12.228 2.583 -11.268 1.00 96.50 218 ASN A CA 1
ATOM 1576 C C . ASN A 1 218 ? 11.009 3.517 -11.157 1.00 96.50 218 ASN A C 1
ATOM 1578 O O . ASN A 1 218 ? 9.865 3.060 -11.098 1.00 96.50 218 ASN A O 1
ATOM 1582 N N . PRO A 1 219 ? 11.222 4.842 -11.099 1.00 95.06 219 PRO A N 1
ATOM 1583 C CA . PRO A 1 219 ? 10.197 5.781 -10.660 1.00 95.06 219 PRO A CA 1
ATOM 1584 C C . PRO A 1 219 ? 9.009 5.877 -11.621 1.00 95.06 219 PRO A C 1
ATOM 1586 O O . PRO A 1 219 ? 7.968 6.385 -11.233 1.00 95.06 219 PRO A O 1
ATOM 1589 N N . PHE A 1 220 ? 9.138 5.394 -12.855 1.00 95.19 220 PHE A N 1
ATOM 1590 C CA . PHE A 1 220 ? 8.080 5.460 -13.861 1.00 95.19 220 PHE A CA 1
ATOM 1591 C C . PHE A 1 220 ? 7.347 4.132 -14.058 1.00 95.19 220 PHE A C 1
ATOM 1593 O O . PHE A 1 220 ? 6.257 4.137 -14.617 1.00 95.19 220 PHE A O 1
ATOM 1600 N N . GLY A 1 221 ? 7.921 3.010 -13.621 1.00 96.38 221 GLY A N 1
ATOM 1601 C CA . GLY A 1 221 ? 7.430 1.682 -13.968 1.00 96.38 221 GLY A CA 1
ATOM 1602 C C . GLY A 1 221 ? 7.047 0.813 -12.777 1.00 96.38 221 GLY A C 1
ATOM 1603 O O . GLY A 1 221 ? 6.913 1.279 -11.639 1.00 96.38 221 GLY A O 1
ATOM 1604 N N . GLU A 1 222 ? 6.884 -0.472 -13.081 1.00 98.19 222 GLU A N 1
ATOM 1605 C CA . GLU A 1 222 ? 6.536 -1.539 -12.146 1.00 98.19 222 GLU A CA 1
ATOM 1606 C C . GLU A 1 222 ? 7.787 -2.296 -11.689 1.00 98.19 222 GLU A C 1
ATOM 1608 O O . GLU A 1 222 ? 8.652 -2.647 -12.493 1.00 98.19 222 GLU A O 1
ATOM 1613 N N . THR A 1 223 ? 7.854 -2.611 -10.398 1.00 98.69 223 THR A N 1
ATOM 1614 C CA . THR A 1 223 ? 8.855 -3.505 -9.816 1.00 98.69 223 THR A CA 1
ATOM 1615 C C . THR A 1 223 ? 8.177 -4.719 -9.190 1.00 98.69 223 THR A C 1
ATOM 1617 O O . THR A 1 223 ? 7.471 -4.601 -8.189 1.00 98.69 223 THR A O 1
ATOM 1620 N N . SER A 1 224 ? 8.433 -5.899 -9.751 1.00 98.75 224 SER A N 1
ATOM 1621 C CA . SER A 1 224 ? 7.900 -7.183 -9.303 1.00 98.75 224 SER A CA 1
ATOM 1622 C C . SER A 1 224 ? 9.011 -8.087 -8.775 1.00 98.75 224 SER A C 1
ATOM 1624 O O . SER A 1 224 ? 9.995 -8.354 -9.468 1.00 98.75 224 SER A O 1
ATOM 1626 N N . ILE A 1 225 ? 8.879 -8.549 -7.529 1.00 98.69 225 ILE A N 1
ATOM 1627 C CA . ILE A 1 225 ? 9.866 -9.388 -6.841 1.00 98.69 225 ILE A CA 1
ATOM 1628 C C . ILE A 1 225 ? 9.160 -10.587 -6.205 1.00 98.69 225 ILE A C 1
ATOM 1630 O O . ILE A 1 225 ? 8.279 -10.430 -5.359 1.00 98.69 225 ILE A O 1
ATOM 1634 N N . SER A 1 226 ? 9.584 -11.798 -6.565 1.00 98.62 226 SER A N 1
ATOM 1635 C CA . SER A 1 226 ? 9.027 -13.051 -6.054 1.00 98.62 226 SER A CA 1
ATOM 1636 C C . SER A 1 226 ? 10.110 -14.001 -5.549 1.00 98.62 226 SER A C 1
ATOM 1638 O O . SER A 1 226 ? 11.076 -14.283 -6.255 1.00 98.62 226 SER A O 1
ATOM 1640 N N . GLY A 1 227 ? 9.941 -14.545 -4.342 1.00 97.69 227 GLY A N 1
ATOM 1641 C CA . GLY A 1 227 ? 10.779 -15.637 -3.851 1.00 97.69 227 GLY A CA 1
ATOM 1642 C C . GLY A 1 227 ? 10.250 -16.326 -2.599 1.00 97.69 227 GLY A C 1
ATOM 1643 O O . GLY A 1 227 ? 9.086 -16.182 -2.238 1.00 97.69 227 GLY A O 1
ATOM 1644 N N . THR A 1 228 ? 11.083 -17.101 -1.896 1.00 96.75 228 THR A N 1
ATOM 1645 C CA . THR A 1 228 ? 10.647 -17.737 -0.633 1.00 96.75 228 THR A CA 1
ATOM 1646 C C . THR A 1 228 ? 10.552 -16.746 0.519 1.00 96.75 228 THR A C 1
ATOM 1648 O O . THR A 1 228 ? 9.915 -17.048 1.519 1.00 96.75 228 THR A O 1
ATOM 1651 N N . GLY A 1 229 ? 11.205 -15.595 0.393 1.00 96.00 229 GLY A N 1
ATOM 1652 C CA . GLY A 1 229 ? 11.215 -14.475 1.326 1.00 96.00 229 GLY A CA 1
ATOM 1653 C C . GLY A 1 229 ? 11.946 -13.300 0.683 1.00 96.00 229 GLY A C 1
ATOM 1654 O O . GLY A 1 229 ? 12.824 -13.514 -0.156 1.00 96.00 229 GLY A O 1
ATOM 1655 N N . ILE A 1 230 ? 11.587 -12.081 1.069 1.00 96.00 230 ILE A N 1
ATOM 1656 C CA . ILE A 1 230 ? 12.175 -10.847 0.546 1.00 96.00 230 ILE A CA 1
ATOM 1657 C C . ILE A 1 230 ? 12.600 -10.019 1.748 1.00 96.00 230 ILE A C 1
ATOM 1659 O O . ILE A 1 230 ? 11.768 -9.620 2.559 1.00 96.00 230 ILE A O 1
ATOM 1663 N N . VAL A 1 231 ? 13.898 -9.785 1.901 1.00 91.75 231 VAL A N 1
ATOM 1664 C CA . VAL A 1 231 ? 14.437 -9.077 3.064 1.00 91.75 231 VAL A CA 1
ATOM 1665 C C . VAL A 1 231 ? 15.257 -7.874 2.624 1.00 91.75 231 VAL A C 1
ATOM 1667 O O . VAL A 1 231 ? 16.070 -7.967 1.706 1.00 91.75 231 VAL A O 1
ATOM 1670 N N . ALA A 1 232 ? 15.065 -6.741 3.304 1.00 82.31 232 ALA A N 1
ATOM 1671 C CA . ALA A 1 232 ? 16.013 -5.636 3.261 1.00 82.31 232 ALA A CA 1
ATOM 1672 C C . ALA A 1 232 ? 17.294 -6.137 3.930 1.00 82.31 232 ALA A C 1
ATOM 1674 O O . ALA A 1 232 ? 17.352 -6.331 5.147 1.00 82.31 232 ALA A O 1
ATOM 1675 N N . ASP A 1 233 ? 18.274 -6.500 3.117 1.00 61.22 233 ASP A N 1
ATOM 1676 C CA . ASP A 1 233 ? 19.278 -7.449 3.545 1.00 61.22 233 ASP A CA 1
ATOM 1677 C C . ASP A 1 233 ? 20.478 -6.774 4.209 1.00 61.22 233 ASP A C 1
ATOM 1679 O O . ASP A 1 233 ? 21.074 -5.834 3.685 1.00 61.22 233 ASP A O 1
ATOM 1683 N N . SER A 1 234 ? 20.887 -7.304 5.358 1.00 50.97 234 SER A N 1
ATOM 1684 C CA . SER A 1 234 ? 22.235 -7.149 5.899 1.00 50.97 234 SER A CA 1
ATOM 1685 C C . SER A 1 234 ? 22.889 -8.530 6.062 1.00 50.97 234 SER A C 1
ATOM 1687 O O . SER A 1 234 ? 23.336 -8.874 7.154 1.00 50.97 234 SER A O 1
ATOM 1689 N N . MET A 1 235 ? 22.947 -9.363 5.016 1.00 43.53 235 MET A N 1
ATOM 1690 C CA . MET A 1 235 ? 23.700 -10.628 5.062 1.00 43.53 235 MET A CA 1
ATOM 1691 C C . MET A 1 235 ? 25.215 -10.388 5.098 1.00 43.53 235 MET A C 1
ATOM 1693 O O . MET A 1 235 ? 25.977 -11.322 5.350 1.00 43.53 235 MET A O 1
ATOM 1697 N N . PHE A 1 236 ? 25.679 -9.143 4.954 1.00 43.19 236 PHE A N 1
ATOM 1698 C CA . PHE A 1 236 ? 27.022 -8.764 5.379 1.00 43.19 236 PHE A CA 1
ATOM 1699 C C . PHE A 1 236 ? 27.049 -8.638 6.905 1.00 43.19 236 PHE A C 1
ATOM 1701 O O . PHE A 1 236 ? 26.450 -7.730 7.479 1.00 43.19 236 PHE A O 1
ATOM 1708 N N . SER A 1 237 ? 27.725 -9.593 7.550 1.00 36.97 237 SER A N 1
ATOM 1709 C CA . SER A 1 237 ? 27.910 -9.696 9.000 1.00 36.97 237 SER A CA 1
ATOM 1710 C C . SER A 1 237 ? 28.138 -8.331 9.658 1.00 36.97 237 SER A C 1
ATOM 1712 O O . SER A 1 237 ? 29.125 -7.657 9.358 1.00 36.97 237 SER A O 1
ATOM 1714 N N . GLY A 1 238 ? 27.235 -7.947 10.563 1.00 38.34 238 GLY A N 1
ATOM 1715 C CA . GLY A 1 238 ? 27.335 -6.711 11.331 1.00 38.34 238 GLY A CA 1
ATOM 1716 C C . GLY A 1 238 ? 28.631 -6.604 12.142 1.00 38.34 238 GLY A C 1
ATOM 1717 O O . GLY A 1 238 ? 29.269 -7.599 12.492 1.00 38.34 238 GLY A O 1
ATOM 1718 N N . ILE A 1 239 ? 29.015 -5.367 12.463 1.00 37.75 239 ILE A N 1
ATOM 1719 C CA . ILE A 1 239 ? 30.090 -5.077 13.422 1.00 37.75 239 ILE A CA 1
ATOM 1720 C C . ILE A 1 239 ? 29.717 -5.640 14.799 1.00 37.75 239 ILE A C 1
ATOM 1722 O O . ILE A 1 239 ? 28.575 -5.457 15.225 1.00 37.75 239 ILE A O 1
ATOM 1726 N N . PRO A 1 240 ? 30.677 -6.214 15.546 1.00 39.84 240 PRO A N 1
ATOM 1727 C CA . PRO A 1 240 ? 30.484 -6.606 16.937 1.00 39.84 240 PRO A CA 1
ATOM 1728 C C . PRO A 1 240 ? 29.880 -5.499 17.822 1.00 39.84 240 PRO A C 1
ATOM 1730 O O . PRO A 1 240 ? 30.339 -4.355 17.826 1.00 39.84 240 PRO A O 1
ATOM 1733 N N . ALA A 1 241 ? 28.922 -5.879 18.674 1.00 42.41 241 ALA A N 1
ATOM 1734 C CA . ALA A 1 241 ? 28.226 -5.025 19.646 1.00 42.41 241 ALA A CA 1
ATOM 1735 C C . ALA A 1 241 ? 29.130 -4.151 20.549 1.00 42.41 241 ALA A C 1
ATOM 1737 O O . ALA A 1 241 ? 28.665 -3.159 21.109 1.00 42.41 241 ALA A O 1
ATOM 1738 N N . SER A 1 242 ? 30.416 -4.490 20.691 1.00 46.16 242 SER A N 1
ATOM 1739 C CA . SER A 1 242 ? 31.401 -3.737 21.481 1.00 46.16 242 SER A CA 1
ATOM 1740 C C . SER A 1 242 ? 31.717 -2.337 20.939 1.00 46.16 242 SER A C 1
ATOM 1742 O O . SER A 1 242 ? 32.273 -1.522 21.667 1.00 46.16 242 SER A O 1
ATOM 1744 N N . GLU A 1 243 ? 31.382 -2.045 19.682 1.00 44.56 243 GLU A N 1
ATOM 1745 C CA . GLU A 1 243 ? 31.695 -0.766 19.026 1.00 44.56 243 GLU A CA 1
ATOM 1746 C C . GLU A 1 243 ? 30.557 0.270 19.136 1.00 44.56 243 GLU A C 1
ATOM 1748 O O . GLU A 1 243 ? 30.803 1.474 19.047 1.00 44.56 243 GLU A O 1
ATOM 1753 N N . ALA A 1 244 ? 29.319 -0.159 19.419 1.00 43.50 244 ALA A N 1
ATOM 1754 C CA . ALA A 1 244 ? 28.149 0.727 19.510 1.00 43.50 244 ALA A CA 1
ATOM 1755 C C . ALA A 1 244 ? 28.242 1.745 20.668 1.00 43.50 244 ALA A C 1
ATOM 1757 O O . ALA A 1 244 ? 27.693 2.842 20.586 1.00 43.50 244 ALA A O 1
ATOM 1758 N N . SER A 1 245 ? 28.988 1.434 21.733 1.00 47.16 245 SER A N 1
ATOM 1759 C CA . SER A 1 245 ? 29.215 2.354 22.857 1.00 47.16 245 SER A CA 1
ATOM 1760 C C . SER A 1 245 ? 30.133 3.538 22.524 1.00 47.16 245 SER A C 1
ATOM 1762 O O . SER A 1 245 ? 30.097 4.541 23.234 1.00 47.16 245 SER A O 1
ATOM 1764 N N . ASN A 1 246 ? 30.934 3.464 21.452 1.00 47.81 246 ASN A N 1
ATOM 1765 C CA . ASN A 1 246 ? 31.887 4.521 21.085 1.00 47.81 246 ASN A CA 1
ATOM 1766 C C . ASN A 1 246 ? 31.252 5.662 20.267 1.00 47.81 246 ASN A C 1
ATOM 1768 O O . ASN A 1 246 ? 31.779 6.775 20.264 1.00 47.81 246 ASN A O 1
ATOM 1772 N N . LEU A 1 247 ? 30.088 5.430 19.644 1.00 45.00 247 LEU A N 1
ATOM 1773 C CA . LEU A 1 247 ? 29.356 6.436 18.857 1.00 45.00 247 LEU A CA 1
ATOM 1774 C C . LEU A 1 247 ? 28.733 7.556 19.716 1.00 45.00 247 LEU A C 1
ATOM 1776 O O . LEU A 1 247 ? 28.406 8.624 19.204 1.00 45.00 247 LEU A O 1
ATOM 1780 N N . GLY A 1 248 ? 28.611 7.362 21.035 1.00 47.94 248 GLY A N 1
ATOM 1781 C CA . GLY A 1 248 ? 28.123 8.381 21.976 1.00 47.94 248 GLY A CA 1
ATOM 1782 C C . GLY A 1 248 ? 29.076 9.562 22.217 1.00 47.94 248 GLY A C 1
ATOM 1783 O O . GLY A 1 248 ? 28.657 10.554 22.808 1.00 47.94 248 GLY A O 1
ATOM 1784 N N . ASN A 1 249 ? 30.329 9.488 21.751 1.00 53.22 249 ASN A N 1
ATOM 1785 C CA . ASN A 1 249 ? 31.346 10.527 21.972 1.00 53.22 249 ASN A CA 1
ATOM 1786 C C . ASN A 1 249 ? 31.553 11.473 20.773 1.00 53.22 249 ASN A C 1
ATOM 1788 O O . ASN A 1 249 ? 32.505 12.251 20.770 1.00 53.22 249 ASN A O 1
ATOM 1792 N N . GLY A 1 250 ? 30.694 11.415 19.747 1.00 55.78 250 GLY A N 1
ATOM 1793 C CA . GLY A 1 250 ? 30.828 12.259 18.549 1.00 55.78 250 GLY A CA 1
ATOM 1794 C C . GLY A 1 250 ? 31.988 11.857 17.628 1.00 55.78 250 GLY A C 1
ATOM 1795 O O . GLY A 1 250 ? 32.320 12.584 16.697 1.00 55.78 250 GLY A O 1
ATOM 1796 N N . THR A 1 251 ? 32.604 10.699 17.875 1.00 60.50 251 THR A N 1
ATOM 1797 C CA . THR A 1 251 ? 33.658 10.099 17.049 1.00 60.50 251 THR A CA 1
ATOM 1798 C C . THR A 1 251 ? 33.155 8.796 16.441 1.00 60.50 251 THR A C 1
ATOM 1800 O O . THR A 1 251 ? 32.601 7.960 17.154 1.00 60.50 251 THR A O 1
ATOM 1803 N N . ILE A 1 252 ? 33.381 8.597 15.145 1.00 66.38 252 ILE A N 1
ATOM 1804 C CA . ILE A 1 252 ? 33.080 7.338 14.451 1.00 66.38 252 ILE A CA 1
ATOM 1805 C C . ILE A 1 252 ? 34.307 6.443 14.577 1.00 66.38 252 ILE A C 1
ATOM 1807 O O . ILE A 1 252 ? 35.415 6.866 14.250 1.00 66.38 252 ILE A O 1
ATOM 1811 N N . SER A 1 253 ? 34.141 5.234 15.112 1.00 71.75 253 SER A N 1
ATOM 1812 C CA . SER A 1 253 ? 35.268 4.314 15.258 1.00 71.75 253 SER A CA 1
ATOM 1813 C C . SER A 1 253 ? 35.719 3.770 13.900 1.00 71.75 253 SER A C 1
ATOM 1815 O O . SER A 1 253 ? 34.934 3.696 12.954 1.00 71.75 253 SER A O 1
ATOM 1817 N N . GLN A 1 254 ? 36.983 3.343 13.808 1.00 73.31 254 GLN A N 1
ATOM 1818 C CA . GLN A 1 254 ? 37.505 2.723 12.587 1.00 73.31 254 GLN A CA 1
ATOM 1819 C C . GLN A 1 254 ? 36.704 1.475 12.204 1.00 73.31 254 GLN A C 1
ATOM 1821 O O . GLN A 1 254 ? 36.465 1.265 11.029 1.00 73.31 254 GLN A O 1
ATOM 1826 N N . ALA A 1 255 ? 36.201 0.706 13.176 1.00 66.25 255 ALA A N 1
ATOM 1827 C CA . ALA A 1 255 ? 35.339 -0.438 12.894 1.00 66.25 255 ALA A CA 1
ATOM 1828 C C . ALA A 1 255 ? 34.035 -0.026 12.190 1.00 66.25 255 ALA A C 1
ATOM 1830 O O . ALA A 1 255 ? 33.588 -0.722 11.282 1.00 66.25 255 ALA A O 1
ATOM 1831 N N . VAL A 1 256 ? 33.439 1.112 12.579 1.00 67.25 256 VAL A N 1
ATOM 1832 C CA . VAL A 1 256 ? 32.263 1.670 11.893 1.00 67.25 256 VAL A CA 1
ATOM 1833 C C . VAL A 1 256 ? 32.621 2.092 10.475 1.00 67.25 256 VAL A C 1
ATOM 1835 O O . VAL A 1 256 ? 31.938 1.679 9.545 1.00 67.25 256 VAL A O 1
ATOM 1838 N N . ILE A 1 257 ? 33.727 2.813 10.287 1.00 69.44 257 ILE A N 1
ATOM 1839 C CA . ILE A 1 257 ? 34.227 3.175 8.950 1.00 69.44 257 ILE A CA 1
ATOM 1840 C C . ILE A 1 257 ? 34.477 1.923 8.092 1.00 69.44 257 ILE A C 1
ATOM 1842 O O . ILE A 1 257 ? 34.039 1.868 6.946 1.00 69.44 257 ILE A O 1
ATOM 1846 N N . ASP A 1 258 ? 35.121 0.898 8.648 1.00 68.88 258 ASP A N 1
ATOM 1847 C CA . ASP A 1 258 ? 35.451 -0.349 7.957 1.00 68.88 258 ASP A CA 1
ATOM 1848 C C . ASP A 1 258 ? 34.193 -1.133 7.569 1.00 68.88 258 ASP A C 1
ATOM 1850 O O . ASP A 1 258 ? 34.168 -1.783 6.525 1.00 68.88 258 ASP A O 1
ATOM 1854 N N . ALA A 1 259 ? 33.125 -1.067 8.363 1.00 63.50 259 ALA A N 1
ATOM 1855 C CA . ALA A 1 259 ? 31.864 -1.707 8.009 1.00 63.50 259 ALA A CA 1
ATOM 1856 C C . ALA A 1 259 ? 31.081 -0.942 6.952 1.00 63.50 259 ALA A C 1
ATOM 1858 O O . ALA A 1 259 ? 30.480 -1.579 6.094 1.00 63.50 259 ALA A O 1
ATOM 1859 N N . PHE A 1 260 ? 31.115 0.395 6.981 1.00 64.19 260 PHE A N 1
ATOM 1860 C CA . PHE A 1 260 ? 30.628 1.197 5.861 1.00 64.19 260 PHE A CA 1
ATOM 1861 C C . PHE A 1 260 ? 31.390 0.807 4.590 1.00 64.19 260 PHE A C 1
ATOM 1863 O O . PHE A 1 260 ? 30.756 0.439 3.606 1.00 64.19 260 PHE A O 1
ATOM 1870 N N . ALA A 1 261 ? 32.725 0.735 4.645 1.00 64.31 261 ALA A N 1
ATOM 1871 C CA . ALA A 1 261 ? 33.555 0.327 3.511 1.00 64.31 261 ALA A CA 1
ATOM 1872 C C . ALA A 1 261 ? 33.262 -1.109 3.041 1.00 64.31 261 ALA A C 1
ATOM 1874 O O . ALA A 1 261 ? 33.176 -1.363 1.841 1.00 64.31 261 ALA A O 1
ATOM 1875 N N . THR A 1 262 ? 33.055 -2.045 3.971 1.00 58.56 262 THR A N 1
ATOM 1876 C CA . THR A 1 262 ? 32.678 -3.439 3.673 1.00 58.56 262 THR A CA 1
ATOM 1877 C C . THR A 1 262 ? 31.296 -3.523 3.027 1.00 58.56 262 THR A C 1
ATOM 1879 O O . THR A 1 262 ? 31.077 -4.349 2.148 1.00 58.56 262 THR A O 1
ATOM 1882 N N . ALA A 1 263 ? 30.378 -2.644 3.428 1.00 50.41 263 ALA A N 1
ATOM 1883 C CA . ALA A 1 263 ? 29.056 -2.507 2.832 1.00 50.41 263 ALA A CA 1
ATOM 1884 C C . ALA A 1 263 ? 29.052 -1.658 1.542 1.00 50.41 263 ALA A C 1
ATOM 1886 O O . ALA A 1 263 ? 27.980 -1.387 1.008 1.00 50.41 263 ALA A O 1
ATOM 1887 N N . GLY A 1 264 ? 30.225 -1.259 1.031 1.00 52.00 264 GLY A N 1
ATOM 1888 C CA . GLY A 1 264 ? 30.377 -0.522 -0.228 1.00 52.00 264 GLY A CA 1
ATOM 1889 C C . GLY A 1 264 ? 30.289 1.004 -0.113 1.00 52.00 264 GLY A C 1
ATOM 1890 O O . GLY A 1 264 ? 30.269 1.687 -1.134 1.00 52.00 264 GLY A O 1
ATOM 1891 N N . TYR A 1 265 ? 30.265 1.557 1.100 1.00 56.28 265 TYR A N 1
ATOM 1892 C CA . TYR A 1 265 ? 30.164 2.993 1.361 1.00 56.28 265 TYR A CA 1
ATOM 1893 C C . TYR A 1 265 ? 31.512 3.575 1.798 1.00 56.28 265 TYR A C 1
ATOM 1895 O O . TYR A 1 265 ? 32.090 3.163 2.803 1.00 56.28 265 TYR A O 1
ATOM 1903 N N . ALA A 1 266 ? 32.008 4.575 1.074 1.00 68.81 266 ALA A N 1
ATOM 1904 C CA . ALA A 1 266 ? 33.154 5.364 1.511 1.00 68.81 266 ALA A CA 1
ATOM 1905 C C . ALA A 1 266 ? 32.649 6.607 2.246 1.00 68.81 266 ALA A C 1
ATOM 1907 O O . ALA A 1 266 ? 32.007 7.447 1.626 1.00 68.81 266 ALA A O 1
ATOM 1908 N N . LEU A 1 267 ? 32.946 6.713 3.545 1.00 67.00 267 LEU A N 1
ATOM 1909 C CA . LEU A 1 267 ? 32.639 7.919 4.312 1.00 67.00 267 LEU A CA 1
ATOM 1910 C C . LEU A 1 267 ? 33.712 8.996 4.074 1.00 67.00 267 LEU A C 1
ATOM 1912 O O . LEU A 1 267 ? 34.897 8.711 4.268 1.00 67.00 267 LEU A O 1
ATOM 1916 N N . SER A 1 268 ? 33.330 10.209 3.669 1.00 70.75 268 SER A N 1
ATOM 1917 C CA . SER A 1 268 ? 34.247 11.320 3.349 1.00 70.75 268 SER A CA 1
ATOM 1918 C C . SER A 1 268 ? 34.448 12.297 4.517 1.00 70.75 268 SER A C 1
ATOM 1920 O O . SER A 1 268 ? 35.588 12.567 4.898 1.00 70.75 268 SER A O 1
ATOM 1922 N N . ASN A 1 269 ? 33.362 12.804 5.106 1.00 71.31 269 ASN A N 1
ATOM 1923 C CA . ASN A 1 269 ? 33.302 13.752 6.224 1.00 71.31 269 ASN A CA 1
ATOM 1924 C C . ASN A 1 269 ? 32.141 13.435 7.190 1.00 71.31 269 ASN A C 1
ATOM 1926 O O . ASN A 1 269 ? 31.259 14.276 7.415 1.00 71.31 269 ASN A O 1
ATOM 1930 N N . PRO A 1 270 ? 32.113 12.248 7.808 1.00 73.06 270 PRO A N 1
ATOM 1931 C CA . PRO A 1 270 ? 30.933 11.826 8.532 1.00 73.06 270 PRO A CA 1
ATOM 1932 C C . PRO A 1 270 ? 30.808 12.552 9.884 1.00 73.06 270 PRO A C 1
ATOM 1934 O O . PRO A 1 270 ? 31.731 12.599 10.698 1.00 73.06 270 PRO A O 1
ATOM 1937 N N . THR A 1 271 ? 29.630 13.107 10.145 1.00 71.00 271 THR A N 1
ATOM 1938 C CA . THR A 1 271 ? 29.233 13.773 11.390 1.00 71.00 271 THR A CA 1
ATOM 1939 C C . THR A 1 271 ? 28.159 12.950 12.086 1.00 71.00 271 THR A C 1
ATOM 1941 O O . THR A 1 271 ? 27.224 12.484 11.447 1.00 71.00 271 THR A O 1
ATOM 1944 N N . VAL A 1 272 ? 28.273 12.744 13.400 1.00 67.44 272 VAL A N 1
ATOM 1945 C CA . VAL A 1 272 ? 27.288 11.963 14.166 1.00 67.44 272 VAL A CA 1
ATOM 1946 C C . VAL A 1 272 ? 26.372 12.903 14.932 1.00 67.44 272 VAL A C 1
ATOM 1948 O O . VAL A 1 272 ? 26.837 13.713 15.733 1.00 67.44 272 VAL A O 1
ATOM 1951 N N . SER A 1 273 ? 25.067 12.751 14.748 1.00 65.50 273 SER A N 1
ATOM 1952 C CA . SER A 1 273 ? 24.050 13.293 15.645 1.00 65.50 273 SER A CA 1
ATOM 1953 C C . SER A 1 273 ? 23.291 12.146 16.316 1.00 65.50 273 SER A C 1
ATOM 1955 O O . SER A 1 273 ? 23.168 11.049 15.774 1.00 65.50 273 SER A O 1
ATOM 1957 N N . THR A 1 274 ? 22.856 12.346 17.558 1.00 56.78 274 THR A N 1
ATOM 1958 C CA . THR A 1 274 ? 22.092 11.334 18.303 1.00 56.78 274 THR A CA 1
ATOM 1959 C C . THR A 1 274 ? 20.606 11.610 18.127 1.00 56.78 274 THR A C 1
ATOM 1961 O O . THR A 1 274 ? 20.153 12.707 18.437 1.00 56.78 274 THR A O 1
ATOM 1964 N N . VAL A 1 275 ? 19.856 10.622 17.630 1.00 53.12 275 VAL A N 1
ATOM 1965 C CA . VAL A 1 275 ? 18.392 10.717 17.479 1.00 53.12 275 VAL A CA 1
ATOM 1966 C C . VAL A 1 275 ? 17.710 10.248 18.762 1.00 53.12 275 VAL A C 1
ATOM 1968 O O . VAL A 1 275 ? 16.769 10.873 19.238 1.00 53.12 275 VAL A O 1
ATOM 1971 N N . GLU A 1 276 ? 18.232 9.181 19.376 1.00 52.56 276 GLU A N 1
ATOM 1972 C CA . GLU A 1 276 ? 17.768 8.678 20.669 1.00 52.56 276 GLU A CA 1
ATOM 1973 C C . GLU A 1 276 ? 18.956 8.035 21.402 1.00 52.56 276 GLU A C 1
ATOM 1975 O O . GLU A 1 276 ? 19.558 7.072 20.910 1.00 52.56 276 GLU A O 1
ATOM 1980 N N . VAL A 1 277 ? 19.339 8.592 22.558 1.00 46.53 277 VAL A N 1
ATOM 1981 C CA . VAL A 1 277 ? 20.525 8.155 23.315 1.00 46.53 277 VAL A CA 1
ATOM 1982 C C . VAL A 1 277 ? 20.448 6.649 23.588 1.00 46.53 277 VAL A C 1
ATOM 1984 O O . VAL A 1 277 ? 19.561 6.180 24.295 1.00 46.53 277 VAL A O 1
ATOM 1987 N N . GLY A 1 278 ? 21.398 5.894 23.027 1.00 47.59 278 GLY A N 1
ATOM 1988 C CA . GLY A 1 278 ? 21.519 4.449 23.232 1.00 47.59 278 GLY A CA 1
ATOM 1989 C C . GLY A 1 278 ? 20.648 3.568 22.331 1.00 47.59 278 GLY A C 1
ATOM 1990 O O . GLY A 1 278 ? 20.633 2.362 22.551 1.00 47.59 278 GLY A O 1
ATOM 1991 N N . LYS A 1 279 ? 19.947 4.125 21.331 1.00 52.09 279 LYS A N 1
ATOM 1992 C CA . LYS A 1 279 ? 19.127 3.336 20.391 1.00 52.09 279 LYS A CA 1
ATOM 1993 C C . LYS A 1 279 ? 19.319 3.690 18.922 1.00 52.09 279 LYS A C 1
ATOM 1995 O O . LYS A 1 279 ? 19.307 2.772 18.105 1.00 52.09 279 LYS A O 1
ATOM 2000 N N . ARG A 1 280 ? 19.478 4.977 18.580 1.00 54.34 280 ARG A N 1
ATOM 2001 C CA . ARG A 1 280 ? 19.626 5.442 17.191 1.00 54.34 280 ARG A CA 1
ATOM 2002 C C . ARG A 1 280 ? 20.622 6.596 17.059 1.00 54.34 280 ARG A C 1
ATOM 2004 O O . ARG A 1 280 ? 20.512 7.600 17.769 1.00 54.34 280 ARG A O 1
ATOM 2011 N N . TRP A 1 281 ? 21.545 6.482 16.109 1.00 60.16 281 TRP A N 1
ATOM 2012 C CA . TRP A 1 281 ? 22.431 7.570 15.680 1.00 60.16 281 TRP A CA 1
ATOM 2013 C C . TRP A 1 281 ? 22.172 7.914 14.223 1.00 60.16 281 TRP A C 1
ATOM 2015 O O . TRP A 1 281 ? 21.865 7.027 13.442 1.00 60.16 281 TRP A O 1
ATOM 2025 N N . THR A 1 282 ? 22.361 9.172 13.859 1.00 58.97 282 THR A N 1
ATOM 2026 C CA . THR A 1 282 ? 22.407 9.625 12.476 1.00 58.97 282 THR A CA 1
ATOM 2027 C C . THR A 1 282 ? 23.847 9.989 12.137 1.00 58.97 282 THR A C 1
ATOM 2029 O O . THR A 1 282 ? 24.427 10.865 12.775 1.00 58.97 282 THR A O 1
ATOM 2032 N N . ILE A 1 283 ? 24.434 9.332 11.145 1.00 62.94 283 ILE A N 1
ATOM 2033 C CA . ILE A 1 283 ? 25.723 9.679 10.555 1.00 62.94 283 ILE A CA 1
ATOM 2034 C C . ILE A 1 283 ? 25.437 10.456 9.272 1.00 62.94 283 ILE A C 1
ATOM 2036 O O . ILE A 1 283 ? 24.939 9.882 8.316 1.00 62.94 283 ILE A O 1
ATOM 2040 N N . LYS A 1 284 ? 25.732 11.751 9.236 1.00 61.78 284 LYS A N 1
ATOM 2041 C CA . LYS A 1 284 ? 25.637 12.564 8.024 1.00 61.78 284 LYS A CA 1
ATOM 2042 C C . LYS A 1 284 ? 27.010 12.710 7.389 1.00 61.78 284 LYS A C 1
ATOM 2044 O O . LYS A 1 284 ? 27.915 13.224 8.035 1.00 61.78 284 LYS A O 1
ATOM 2049 N N . ASP A 1 285 ? 27.145 12.284 6.149 1.00 58.91 285 ASP A N 1
ATOM 2050 C CA . ASP A 1 285 ? 28.368 12.297 5.363 1.00 58.91 285 ASP A CA 1
ATOM 2051 C C . ASP A 1 285 ? 28.134 13.059 4.056 1.00 58.91 285 ASP A C 1
ATOM 2053 O O . ASP A 1 285 ? 27.481 12.555 3.142 1.00 58.91 285 ASP A O 1
ATOM 2057 N N . ASP A 1 286 ? 28.603 14.307 4.011 1.00 71.12 286 ASP A N 1
ATOM 2058 C CA . ASP A 1 286 ? 28.263 15.285 2.973 1.00 71.12 286 ASP A CA 1
ATOM 2059 C C . ASP A 1 286 ? 26.729 15.374 2.743 1.00 71.12 286 ASP A C 1
ATOM 2061 O O . ASP A 1 286 ? 26.004 15.851 3.629 1.00 71.12 286 ASP A O 1
ATOM 2065 N N . ASP A 1 287 ? 26.232 14.907 1.591 1.00 48.91 287 ASP A N 1
ATOM 2066 C CA . ASP A 1 287 ? 24.803 14.894 1.230 1.00 48.91 287 ASP A CA 1
ATOM 2067 C C . ASP A 1 287 ? 24.072 13.616 1.675 1.00 48.91 287 ASP A C 1
ATOM 2069 O O . ASP A 1 287 ? 22.843 13.570 1.684 1.00 48.91 287 ASP A O 1
ATOM 2073 N N . SER A 1 288 ? 24.810 12.589 2.105 1.00 48.84 288 SER A N 1
ATOM 2074 C CA . SER A 1 288 ? 24.225 11.346 2.596 1.00 48.84 288 SER A CA 1
ATOM 2075 C C . SER A 1 288 ? 23.956 11.410 4.086 1.00 48.84 288 SER A C 1
ATOM 2077 O O . SER A 1 288 ? 24.744 11.923 4.871 1.00 48.84 288 SER A O 1
ATOM 2079 N N . GLU A 1 289 ? 22.843 10.841 4.510 1.00 53.19 289 GLU A N 1
ATOM 2080 C CA . GLU A 1 289 ? 22.513 10.704 5.920 1.00 53.19 289 GLU A CA 1
ATOM 2081 C C . GLU A 1 289 ? 22.220 9.235 6.202 1.00 53.19 289 GLU A C 1
ATOM 2083 O O . GLU A 1 289 ? 21.633 8.555 5.369 1.00 53.19 289 GLU A O 1
ATOM 2088 N N . TYR A 1 290 ? 22.688 8.723 7.335 1.00 58.81 290 TYR A N 1
ATOM 2089 C CA . TYR A 1 290 ? 22.634 7.310 7.666 1.00 58.81 290 TYR A CA 1
ATOM 2090 C C . TYR A 1 290 ? 22.087 7.091 9.070 1.00 58.81 290 TYR A C 1
ATOM 2092 O O . TYR A 1 290 ? 22.687 7.585 10.015 1.00 58.81 290 TYR A O 1
ATOM 2100 N N . THR A 1 291 ? 21.024 6.314 9.268 1.00 55.34 291 THR A N 1
ATOM 2101 C CA . THR A 1 291 ? 20.613 5.927 10.633 1.00 55.34 291 THR A CA 1
ATOM 2102 C C . THR A 1 291 ? 21.337 4.647 11.068 1.00 55.34 291 THR A C 1
ATOM 2104 O O . THR A 1 291 ? 21.528 3.741 10.266 1.00 55.34 291 THR A O 1
ATOM 2107 N N . VAL A 1 292 ? 21.743 4.560 12.334 1.00 57.41 292 VAL A N 1
ATOM 2108 C CA . VAL A 1 292 ? 22.411 3.419 12.972 1.00 57.41 292 VAL A CA 1
ATOM 2109 C C . VAL A 1 292 ? 21.601 2.987 14.181 1.00 57.41 292 VAL A C 1
ATOM 2111 O O . VAL A 1 292 ? 21.415 3.794 15.086 1.00 57.41 292 VAL A O 1
ATOM 2114 N N . ALA A 1 293 ? 21.146 1.733 14.236 1.00 56.28 293 ALA A N 1
ATOM 2115 C CA . ALA A 1 293 ? 20.412 1.195 15.387 1.00 56.28 293 ALA A CA 1
ATOM 2116 C C . ALA A 1 293 ? 21.308 0.367 16.331 1.00 56.28 293 ALA A C 1
ATOM 2118 O O . ALA A 1 293 ? 22.149 -0.409 15.886 1.00 56.28 293 ALA A O 1
ATOM 2119 N N . ALA A 1 294 ? 21.109 0.502 17.645 1.00 52.31 294 ALA A N 1
ATOM 2120 C CA . ALA A 1 294 ? 21.909 -0.151 18.686 1.00 52.31 294 ALA A CA 1
ATOM 2121 C C . ALA A 1 294 ? 21.344 -1.519 19.128 1.00 52.31 294 ALA A C 1
ATOM 2123 O O . ALA A 1 294 ? 21.089 -1.724 20.309 1.00 52.31 294 ALA A O 1
ATOM 2124 N N . ASN A 1 295 ? 21.161 -2.475 18.213 1.00 49.59 295 ASN A N 1
ATOM 2125 C CA . ASN A 1 295 ? 20.643 -3.815 18.563 1.00 49.59 295 ASN A CA 1
ATOM 2126 C C . ASN A 1 295 ? 21.735 -4.903 18.560 1.00 49.59 295 ASN A C 1
ATOM 2128 O O . ASN A 1 295 ? 21.477 -6.063 18.255 1.00 49.59 295 ASN A O 1
ATOM 2132 N N . GLY A 1 296 ? 22.982 -4.534 18.870 1.00 43.97 296 GLY A N 1
ATOM 2133 C CA . GLY A 1 296 ? 24.126 -5.454 18.851 1.00 43.97 296 GLY A CA 1
ATOM 2134 C C . GLY A 1 296 ? 24.721 -5.734 17.463 1.00 43.97 296 GLY A C 1
ATOM 2135 O O . GLY A 1 296 ? 25.758 -6.385 17.405 1.00 43.97 296 GLY A O 1
ATOM 2136 N N . ASN A 1 297 ? 24.130 -5.185 16.393 1.00 43.09 297 ASN A N 1
ATOM 2137 C CA . ASN A 1 297 ? 24.655 -5.130 15.023 1.00 43.09 297 ASN A CA 1
ATOM 2138 C C . ASN A 1 297 ? 24.459 -3.709 14.456 1.00 43.09 297 ASN A C 1
ATOM 2140 O O . ASN A 1 297 ? 23.380 -3.136 14.611 1.00 43.09 297 ASN A O 1
ATOM 2144 N N . LEU A 1 298 ? 25.480 -3.151 13.794 1.00 43.47 298 LEU A N 1
ATOM 2145 C CA . LEU A 1 298 ? 25.360 -1.918 13.001 1.00 43.47 298 LEU A CA 1
ATOM 2146 C C . LEU A 1 298 ? 24.503 -2.199 11.758 1.00 43.47 298 LEU A C 1
ATOM 2148 O O . LEU A 1 298 ? 24.893 -3.013 10.926 1.00 43.47 298 LEU A O 1
ATOM 2152 N N . VAL A 1 299 ? 23.389 -1.483 11.607 1.00 46.47 299 VAL A N 1
ATOM 2153 C CA . VAL A 1 299 ? 22.630 -1.409 10.350 1.00 46.47 299 VAL A CA 1
ATOM 2154 C C . VAL A 1 299 ? 22.605 0.046 9.915 1.00 46.47 299 VAL A C 1
ATOM 2156 O O . VAL A 1 299 ? 22.256 0.905 10.717 1.00 46.47 299 VAL A O 1
ATOM 2159 N N . VAL A 1 300 ? 23.042 0.304 8.686 1.00 45.28 300 VAL A N 1
ATOM 2160 C CA . VAL A 1 300 ? 23.185 1.632 8.080 1.00 45.28 300 VAL A CA 1
ATOM 2161 C C . VAL A 1 300 ? 21.962 1.885 7.198 1.00 45.28 300 VAL A C 1
ATOM 2163 O O . VAL A 1 300 ? 21.788 1.184 6.204 1.00 45.28 300 VAL A O 1
ATOM 2166 N N . PHE A 1 301 ? 21.117 2.857 7.557 1.00 48.72 301 PHE A N 1
ATOM 2167 C CA . PHE A 1 301 ? 19.947 3.251 6.756 1.00 48.72 301 PHE A CA 1
ATOM 2168 C C . PHE A 1 301 ? 20.239 4.511 5.980 1.00 48.72 301 PHE A C 1
ATOM 2170 O O . PHE A 1 301 ? 20.345 5.556 6.609 1.00 48.72 301 PHE A O 1
ATOM 2177 N N . PRO A 1 302 ? 20.316 4.466 4.662 1.00 44.41 302 PRO A N 1
ATOM 2178 C CA . PRO A 1 302 ? 20.515 5.663 3.881 1.00 44.41 302 PRO A CA 1
ATOM 2179 C C . PRO A 1 302 ? 19.217 6.495 3.898 1.00 44.41 302 PRO A C 1
ATOM 2181 O O . PRO A 1 302 ? 18.122 5.972 3.732 1.00 44.41 302 PRO A O 1
ATOM 2184 N N . SER A 1 303 ? 19.345 7.787 4.178 1.00 44.28 303 SER A N 1
ATOM 2185 C CA . SER A 1 303 ? 18.304 8.809 4.068 1.00 44.28 303 SER A CA 1
ATOM 2186 C C . SER A 1 303 ? 17.785 8.867 2.638 1.00 44.28 303 SER A C 1
ATOM 2188 O O . SER A 1 303 ? 18.486 8.482 1.708 1.00 44.28 303 SER A O 1
ATOM 2190 N N . VAL A 1 304 ? 16.590 9.410 2.437 1.00 42.09 304 VAL A N 1
ATOM 2191 C CA . VAL A 1 304 ? 16.043 9.667 1.095 1.00 42.09 304 VAL A CA 1
ATOM 2192 C C . VAL A 1 304 ? 16.947 10.569 0.238 1.00 42.09 304 VAL A C 1
ATOM 2194 O O . VAL A 1 304 ? 16.857 10.533 -0.981 1.00 42.09 304 VAL A O 1
ATOM 2197 N N . ASN A 1 305 ? 17.854 11.327 0.869 1.00 41.12 305 ASN A N 1
ATOM 2198 C CA . ASN A 1 305 ? 18.877 12.142 0.198 1.00 41.12 305 ASN A CA 1
ATOM 2199 C C . ASN A 1 305 ? 20.250 11.449 0.101 1.00 41.12 305 ASN A C 1
ATOM 2201 O O . ASN A 1 305 ? 21.202 12.019 -0.425 1.00 41.12 305 ASN A O 1
ATOM 2205 N N . SER A 1 306 ? 20.379 10.238 0.645 1.00 44.47 306 SER A N 1
ATOM 2206 C CA . SER A 1 306 ? 21.584 9.432 0.505 1.00 44.47 306 SER A CA 1
ATOM 2207 C C . SER A 1 306 ? 21.790 9.011 -0.938 1.00 44.47 306 SER A C 1
ATOM 2209 O O . SER A 1 306 ? 20.846 8.754 -1.674 1.00 44.47 306 SER A O 1
ATOM 2211 N N . VAL A 1 307 ? 23.051 8.870 -1.328 1.00 41.69 307 VAL A N 1
ATOM 2212 C CA . VAL A 1 307 ? 23.439 8.442 -2.674 1.00 41.69 307 VAL A CA 1
ATOM 2213 C C . VAL A 1 307 ? 23.086 6.958 -2.936 1.00 41.69 307 VAL A C 1
ATOM 2215 O O . VAL A 1 307 ? 23.219 6.502 -4.066 1.00 41.69 307 VAL A O 1
ATOM 2218 N N . ASN A 1 308 ? 22.633 6.190 -1.928 1.00 47.88 308 ASN A N 1
ATOM 2219 C CA . ASN A 1 308 ? 22.324 4.753 -2.048 1.00 47.88 308 ASN A CA 1
ATOM 2220 C C . ASN A 1 308 ? 21.267 4.246 -1.024 1.00 47.88 308 ASN A C 1
ATOM 2222 O O . ASN A 1 308 ? 21.622 3.414 -0.190 1.00 47.88 308 ASN A O 1
ATOM 2226 N N . PRO A 1 309 ? 19.996 4.701 -1.021 1.00 60.19 309 PRO A N 1
ATOM 2227 C CA . PRO A 1 309 ? 18.935 4.144 -0.167 1.00 60.19 309 PRO A CA 1
ATOM 2228 C C . PRO A 1 309 ? 18.713 2.651 -0.439 1.00 60.19 309 PRO A C 1
ATOM 2230 O O . PRO A 1 309 ? 18.651 2.233 -1.584 1.00 60.19 309 PRO A O 1
ATOM 2233 N N . ARG A 1 310 ? 18.570 1.812 0.597 1.00 76.19 310 ARG A N 1
ATOM 2234 C CA . ARG A 1 310 ? 18.138 0.406 0.443 1.00 76.19 310 ARG A CA 1
ATOM 2235 C C . ARG A 1 310 ? 16.627 0.366 0.255 1.00 76.19 310 ARG A C 1
ATOM 2237 O O . ARG A 1 310 ? 15.901 -0.192 1.075 1.00 76.19 310 ARG A O 1
ATOM 2244 N N . ALA A 1 311 ? 16.181 1.053 -0.783 1.00 88.38 311 ALA A N 1
ATOM 2245 C CA . ALA A 1 311 ? 14.790 1.312 -1.064 1.00 88.38 311 ALA A CA 1
ATOM 2246 C C . ALA A 1 311 ? 14.433 0.869 -2.478 1.00 88.38 311 ALA A C 1
ATOM 2248 O O . ALA A 1 311 ? 15.302 0.630 -3.319 1.00 88.38 311 ALA A O 1
ATOM 2249 N N . ILE A 1 312 ? 13.137 0.788 -2.726 1.00 94.88 312 ILE A N 1
ATOM 2250 C CA . ILE A 1 312 ? 12.573 0.649 -4.060 1.00 94.88 312 ILE A CA 1
ATOM 2251 C C . ILE A 1 312 ? 11.809 1.935 -4.350 1.00 94.88 312 ILE A C 1
ATOM 2253 O O . ILE A 1 312 ? 10.921 2.296 -3.582 1.00 94.88 312 ILE A O 1
ATOM 2257 N N . ARG A 1 313 ? 12.145 2.636 -5.431 1.00 95.38 313 ARG A N 1
ATOM 2258 C CA . ARG A 1 313 ? 11.343 3.747 -5.940 1.00 95.38 313 ARG A CA 1
ATOM 2259 C C . ARG A 1 313 ? 10.560 3.277 -7.153 1.00 95.38 313 ARG A C 1
ATOM 2261 O O . ARG A 1 313 ? 11.177 2.896 -8.140 1.00 95.38 313 ARG A O 1
ATOM 2268 N N . THR A 1 314 ? 9.231 3.262 -7.080 1.00 97.56 314 THR A N 1
ATOM 2269 C CA . THR A 1 314 ? 8.401 2.678 -8.148 1.00 97.56 314 THR A CA 1
ATOM 2270 C C . THR A 1 314 ? 6.958 3.176 -8.110 1.00 97.56 314 THR A C 1
ATOM 2272 O O . THR A 1 314 ? 6.459 3.531 -7.042 1.00 97.56 314 THR A O 1
ATOM 2275 N N . ASN A 1 315 ? 6.287 3.197 -9.267 1.00 97.38 315 ASN A N 1
ATOM 2276 C CA . ASN A 1 315 ? 4.849 3.480 -9.340 1.00 97.38 315 ASN A CA 1
ATOM 2277 C C . ASN A 1 315 ? 4.020 2.265 -8.909 1.00 97.38 315 ASN A C 1
ATOM 2279 O O . ASN A 1 315 ? 2.989 2.430 -8.269 1.00 97.38 315 ASN A O 1
ATOM 2283 N N . THR A 1 316 ? 4.481 1.049 -9.213 1.00 98.44 316 THR A N 1
ATOM 2284 C CA . THR A 1 316 ? 3.796 -0.191 -8.828 1.00 98.44 316 THR A CA 1
ATOM 2285 C C . THR A 1 316 ? 4.784 -1.177 -8.231 1.00 98.44 316 THR A C 1
ATOM 2287 O O . THR A 1 316 ? 5.807 -1.488 -8.835 1.00 98.44 316 THR A O 1
ATOM 2290 N N . LEU A 1 317 ? 4.478 -1.686 -7.043 1.00 98.62 317 LEU A N 1
ATOM 2291 C CA . LEU A 1 317 ? 5.309 -2.610 -6.293 1.00 98.62 317 LEU A CA 1
ATOM 2292 C C . LEU A 1 317 ? 4.559 -3.920 -6.060 1.00 98.62 317 LEU A C 1
ATOM 2294 O O . LEU A 1 317 ? 3.611 -3.968 -5.281 1.00 98.62 317 LEU A O 1
ATOM 2298 N N . ASN A 1 318 ? 5.035 -4.991 -6.690 1.00 98.75 318 ASN A N 1
ATOM 2299 C CA . ASN A 1 318 ? 4.474 -6.331 -6.564 1.00 98.75 318 ASN A CA 1
ATOM 2300 C C . ASN A 1 318 ? 5.461 -7.225 -5.798 1.00 98.75 318 ASN A C 1
ATOM 2302 O O . ASN A 1 318 ? 6.556 -7.508 -6.280 1.00 98.75 318 ASN A O 1
ATOM 2306 N N . LEU A 1 319 ? 5.101 -7.672 -4.592 1.00 98.56 319 LEU A N 1
ATOM 2307 C CA . LEU A 1 319 ? 5.975 -8.480 -3.732 1.00 98.56 319 LEU A CA 1
ATOM 2308 C C . LEU A 1 319 ? 5.321 -9.812 -3.363 1.00 98.56 319 LEU A C 1
ATOM 2310 O O . LEU A 1 319 ? 4.249 -9.844 -2.765 1.00 98.56 319 LEU A O 1
ATOM 2314 N N . VAL A 1 320 ? 5.994 -10.928 -3.645 1.00 98.56 320 VAL A N 1
ATOM 2315 C CA . VAL A 1 320 ? 5.491 -12.270 -3.315 1.00 98.56 320 VAL A CA 1
ATOM 2316 C C . VAL A 1 320 ? 6.552 -13.072 -2.563 1.00 98.56 320 VAL A C 1
ATOM 2318 O O . VAL A 1 320 ? 7.591 -13.430 -3.112 1.00 98.56 320 VAL A O 1
ATOM 2321 N N . ALA A 1 321 ? 6.280 -13.402 -1.303 1.00 97.38 321 ALA A N 1
ATOM 2322 C CA . ALA A 1 321 ? 7.101 -14.266 -0.464 1.00 97.38 321 ALA A CA 1
ATOM 2323 C C . ALA A 1 321 ? 6.358 -15.570 -0.151 1.00 97.38 321 ALA A C 1
ATOM 2325 O O . ALA A 1 321 ? 5.618 -15.652 0.825 1.00 97.38 321 ALA A O 1
ATOM 2326 N N . GLY A 1 322 ? 6.600 -16.617 -0.944 1.00 92.94 322 GLY A N 1
ATOM 2327 C CA . GLY A 1 322 ? 5.855 -17.878 -0.881 1.00 92.94 322 GLY A CA 1
ATOM 2328 C C . GLY A 1 322 ? 5.669 -18.423 0.539 1.00 92.94 322 GLY A C 1
ATOM 2329 O O . GLY A 1 322 ? 4.555 -18.461 1.026 1.00 92.94 322 GLY A O 1
ATOM 2330 N N . ASN A 1 323 ? 6.743 -18.816 1.235 1.00 91.06 323 ASN A N 1
ATOM 2331 C CA . ASN A 1 323 ? 6.665 -19.399 2.591 1.00 91.06 323 ASN A CA 1
ATOM 2332 C C . ASN A 1 323 ? 7.288 -18.526 3.689 1.00 91.06 323 ASN A C 1
ATOM 2334 O O . ASN A 1 323 ? 7.458 -18.986 4.820 1.00 91.06 323 ASN A O 1
ATOM 2338 N N . GLY A 1 324 ? 7.689 -17.305 3.355 1.00 94.06 324 GLY A N 1
ATOM 2339 C CA . GLY A 1 324 ? 8.518 -16.468 4.212 1.00 94.06 324 GLY A CA 1
ATOM 2340 C C . GLY A 1 324 ? 7.874 -15.136 4.529 1.00 94.06 324 GLY A C 1
ATOM 2341 O O . GLY A 1 324 ? 6.655 -15.019 4.615 1.00 94.06 324 GLY A O 1
ATOM 2342 N N . VAL A 1 325 ? 8.742 -14.155 4.738 1.00 96.00 325 VAL A N 1
ATOM 2343 C CA . VAL A 1 325 ? 8.401 -12.790 5.128 1.00 96.00 325 VAL A CA 1
ATOM 2344 C C . VAL A 1 325 ? 8.730 -11.815 3.998 1.00 96.00 325 VAL A C 1
ATOM 2346 O O . VAL A 1 325 ? 9.627 -12.083 3.191 1.00 96.00 325 VAL A O 1
ATOM 2349 N N . ILE A 1 326 ? 8.036 -10.680 3.970 1.00 97.19 326 ILE A N 1
ATOM 2350 C CA . ILE A 1 326 ? 8.425 -9.486 3.208 1.00 97.19 326 ILE A CA 1
ATOM 2351 C C . ILE A 1 326 ? 8.847 -8.431 4.228 1.00 97.19 326 ILE A C 1
ATOM 2353 O O . ILE A 1 326 ? 8.027 -7.951 5.004 1.00 97.19 326 ILE A O 1
ATOM 2357 N N . GLY A 1 327 ? 10.131 -8.090 4.271 1.00 93.31 327 GLY A N 1
ATOM 2358 C CA . GLY A 1 327 ? 10.694 -7.379 5.419 1.00 93.31 327 GLY A CA 1
ATOM 2359 C C . GLY A 1 327 ? 10.709 -8.258 6.678 1.00 93.31 327 GLY A C 1
ATOM 2360 O O . GLY A 1 327 ? 10.409 -9.446 6.642 1.00 93.31 327 GLY A O 1
ATOM 2361 N N . ASN A 1 328 ? 11.115 -7.706 7.816 1.00 84.94 328 ASN A N 1
ATOM 2362 C CA . ASN A 1 328 ? 11.084 -8.386 9.111 1.00 84.94 328 ASN A CA 1
ATOM 2363 C C . ASN A 1 328 ? 10.685 -7.417 10.235 1.00 84.94 328 ASN A C 1
ATOM 2365 O O . ASN A 1 328 ? 10.623 -6.206 10.035 1.00 84.94 328 ASN A O 1
ATOM 2369 N N . ASP A 1 329 ? 10.463 -7.936 11.444 1.00 78.69 329 ASP A N 1
ATOM 2370 C CA . ASP A 1 329 ? 10.037 -7.144 12.611 1.00 78.69 329 ASP A CA 1
ATOM 2371 C C . ASP A 1 329 ? 10.984 -6.006 13.002 1.00 78.69 329 ASP A C 1
ATOM 2373 O O . ASP A 1 329 ? 10.584 -5.093 13.724 1.00 78.69 329 ASP A O 1
ATOM 2377 N N . ASN A 1 330 ? 12.237 -6.037 12.554 1.00 77.12 330 ASN A N 1
ATOM 2378 C CA . ASN A 1 330 ? 13.181 -4.954 12.791 1.00 77.12 330 ASN A CA 1
ATOM 2379 C C . ASN A 1 330 ? 13.222 -3.973 11.611 1.00 77.12 330 ASN A C 1
ATOM 2381 O O . ASN A 1 330 ? 13.358 -2.771 11.844 1.00 77.12 330 ASN A O 1
ATOM 2385 N N . TYR A 1 331 ? 13.073 -4.472 10.380 1.00 79.12 331 TYR A N 1
ATOM 2386 C CA . TYR A 1 331 ? 13.356 -3.750 9.141 1.00 79.12 331 TYR A CA 1
ATOM 2387 C C . TYR A 1 331 ? 12.325 -4.072 8.056 1.00 79.12 331 TYR A C 1
ATOM 2389 O O . TYR A 1 331 ? 12.297 -5.189 7.535 1.00 79.12 331 TYR A O 1
ATOM 2397 N N . GLY A 1 332 ? 11.494 -3.090 7.701 1.00 88.44 332 GLY A N 1
ATOM 2398 C CA . GLY A 1 332 ? 10.621 -3.191 6.535 1.00 88.44 332 GLY A CA 1
ATOM 2399 C C . GLY A 1 332 ? 11.376 -3.078 5.212 1.00 88.44 332 GLY A C 1
ATOM 2400 O O . GLY A 1 332 ? 12.535 -2.661 5.179 1.00 88.44 332 GLY A O 1
ATOM 2401 N N . ILE A 1 333 ? 10.703 -3.419 4.112 1.00 93.69 333 ILE A N 1
ATOM 2402 C CA . ILE A 1 333 ? 11.145 -2.987 2.782 1.00 93.69 333 ILE A CA 1
ATOM 2403 C C . ILE A 1 333 ? 10.882 -1.489 2.681 1.00 93.69 333 ILE A C 1
ATOM 2405 O O . ILE A 1 333 ? 9.750 -1.041 2.868 1.00 93.69 333 ILE A O 1
ATOM 2409 N N . GLN A 1 334 ? 11.937 -0.720 2.433 1.00 92.00 334 GLN A N 1
ATOM 2410 C CA . GLN A 1 334 ? 11.829 0.723 2.282 1.00 92.00 334 GLN A CA 1
ATOM 2411 C C . GLN A 1 334 ? 11.360 1.046 0.867 1.00 92.00 334 GLN A C 1
ATOM 2413 O O . GLN A 1 334 ? 11.871 0.485 -0.103 1.00 92.00 334 GLN A O 1
ATOM 2418 N N . VAL A 1 335 ? 10.400 1.951 0.751 1.00 93.94 335 VAL A N 1
ATOM 2419 C CA . VAL A 1 335 ? 9.788 2.331 -0.520 1.00 93.94 335 VAL A CA 1
ATOM 2420 C C . VAL A 1 335 ? 9.788 3.849 -0.645 1.00 93.94 335 VAL A C 1
ATOM 2422 O O . VAL A 1 335 ? 9.700 4.585 0.343 1.00 93.94 335 VAL A O 1
ATOM 2425 N N . LEU A 1 336 ? 9.909 4.320 -1.875 1.00 92.12 336 LEU A N 1
ATOM 2426 C CA . LEU A 1 336 ? 9.718 5.703 -2.276 1.00 92.12 336 LEU A CA 1
ATOM 2427 C C . LEU A 1 336 ? 8.661 5.730 -3.375 1.00 92.12 336 LEU A C 1
ATOM 2429 O O . LEU A 1 336 ? 8.721 4.910 -4.294 1.00 92.12 336 LEU A O 1
ATOM 2433 N N . ALA A 1 337 ? 7.744 6.692 -3.310 1.00 93.06 337 ALA A N 1
ATOM 2434 C CA . ALA A 1 337 ? 6.815 6.902 -4.406 1.00 93.06 337 ALA A CA 1
ATOM 2435 C C . ALA A 1 337 ? 7.561 7.159 -5.718 1.00 93.06 337 ALA A C 1
ATOM 2437 O O . ALA A 1 337 ? 8.621 7.809 -5.756 1.00 93.06 337 ALA A O 1
ATOM 2438 N N . GLY A 1 338 ? 6.996 6.628 -6.798 1.00 93.19 338 GLY A N 1
ATOM 2439 C CA . GLY A 1 338 ? 7.449 6.924 -8.144 1.00 93.19 338 GLY A CA 1
ATOM 2440 C C . GLY A 1 338 ? 7.156 8.374 -8.538 1.00 93.19 338 GLY A C 1
ATOM 2441 O O . GLY A 1 338 ? 6.959 9.261 -7.705 1.00 93.19 338 GLY A O 1
ATOM 2442 N N . ASP A 1 339 ? 7.161 8.642 -9.834 1.00 93.50 339 ASP A N 1
ATOM 2443 C CA .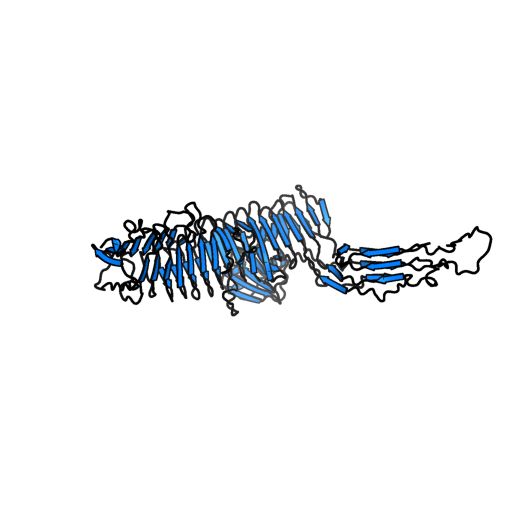 ASP A 1 339 ? 6.938 9.982 -10.381 1.00 93.50 339 ASP A CA 1
ATOM 2444 C C . ASP A 1 339 ? 5.490 10.465 -10.195 1.00 93.50 339 ASP A C 1
ATOM 2446 O O . ASP A 1 339 ? 5.236 11.666 -10.184 1.00 93.50 339 ASP A O 1
ATOM 2450 N N . GLN A 1 340 ? 4.547 9.544 -9.962 1.00 92.75 340 GLN A N 1
ATOM 2451 C CA . GLN A 1 340 ? 3.144 9.887 -9.703 1.00 92.75 340 GLN A CA 1
ATOM 2452 C C . GLN A 1 340 ? 2.897 10.432 -8.288 1.00 92.75 340 GLN A C 1
ATOM 2454 O O . GLN A 1 340 ? 1.806 10.909 -7.994 1.00 92.75 340 GLN A O 1
ATOM 2459 N N . GLY A 1 341 ? 3.892 10.385 -7.395 1.00 93.19 341 GLY A N 1
ATOM 2460 C CA . GLY A 1 341 ? 3.711 10.783 -5.997 1.00 93.19 341 GLY A CA 1
ATOM 2461 C C . GLY A 1 341 ? 2.954 9.758 -5.144 1.00 93.19 341 GLY A C 1
ATOM 2462 O O . GLY A 1 341 ? 2.774 9.996 -3.951 1.00 93.19 341 GLY A O 1
ATOM 2463 N N . SER A 1 342 ? 2.598 8.606 -5.715 1.00 96.56 342 SER A N 1
ATOM 2464 C CA . SER A 1 342 ? 2.098 7.427 -5.010 1.00 96.56 342 SER A CA 1
ATOM 2465 C C . SER A 1 342 ? 2.816 6.146 -5.461 1.00 96.56 342 SER A C 1
ATOM 2467 O O . SER A 1 342 ? 3.575 6.141 -6.439 1.00 96.56 342 SER A O 1
ATOM 2469 N N . THR A 1 343 ? 2.621 5.065 -4.705 1.00 98.25 343 THR A N 1
ATOM 2470 C CA . THR A 1 343 ? 2.980 3.697 -5.099 1.00 98.25 343 THR A CA 1
ATOM 2471 C C . THR A 1 343 ? 1.777 2.786 -4.908 1.00 98.25 343 THR A C 1
ATOM 2473 O O . THR A 1 343 ? 1.310 2.629 -3.780 1.00 98.25 343 THR A O 1
ATOM 2476 N N . LEU A 1 344 ? 1.357 2.125 -5.985 1.00 98.62 344 LEU A N 1
ATOM 2477 C CA . LEU A 1 344 ? 0.434 0.996 -5.955 1.00 98.62 344 LEU A CA 1
ATOM 2478 C C . LEU A 1 344 ? 1.140 -0.233 -5.373 1.00 98.62 344 LEU A C 1
ATOM 2480 O O . LEU A 1 344 ? 2.181 -0.647 -5.885 1.00 98.62 344 LEU A O 1
ATOM 2484 N N . LEU A 1 345 ? 0.591 -0.829 -4.320 1.00 98.75 345 LEU A N 1
ATOM 2485 C CA . LEU A 1 345 ? 1.171 -1.963 -3.611 1.00 98.75 345 LEU A CA 1
ATOM 2486 C C . LEU A 1 345 ? 0.306 -3.217 -3.752 1.00 98.75 345 LEU A C 1
ATOM 2488 O O . LEU A 1 345 ? -0.833 -3.255 -3.289 1.00 98.75 345 LEU A O 1
ATOM 2492 N N . ASN A 1 346 ? 0.932 -4.286 -4.243 1.00 98.69 346 ASN A N 1
ATOM 2493 C CA . ASN A 1 346 ? 0.461 -5.657 -4.091 1.00 98.69 346 ASN A CA 1
ATOM 2494 C C . ASN A 1 346 ? 1.479 -6.486 -3.309 1.00 98.69 346 ASN A C 1
ATOM 2496 O O . ASN A 1 346 ? 2.685 -6.450 -3.572 1.00 98.69 346 ASN A O 1
ATOM 2500 N N . GLY A 1 347 ? 0.999 -7.272 -2.350 1.00 98.31 347 GLY A N 1
ATOM 2501 C CA . GLY A 1 347 ? 1.859 -8.021 -1.439 1.00 98.31 347 GLY A CA 1
ATOM 2502 C C . GLY A 1 347 ? 1.264 -9.359 -1.030 1.00 98.31 347 GLY A C 1
ATOM 2503 O O . GLY A 1 347 ? 0.100 -9.442 -0.664 1.00 98.31 347 GLY A O 1
ATOM 2504 N N . SER A 1 348 ? 2.056 -10.426 -1.017 1.00 98.62 348 SER A N 1
ATOM 2505 C CA . SER A 1 348 ? 1.617 -11.698 -0.438 1.00 98.62 348 SER A CA 1
ATOM 2506 C C . SER A 1 348 ? 2.750 -12.401 0.293 1.00 98.62 348 SER A C 1
ATOM 2508 O O . SER A 1 348 ? 3.816 -12.621 -0.281 1.00 98.62 348 SER A O 1
ATOM 2510 N N . ALA A 1 349 ? 2.524 -12.768 1.554 1.00 98.19 349 ALA A N 1
ATOM 2511 C CA . ALA A 1 349 ? 3.450 -13.571 2.339 1.00 98.19 349 ALA A CA 1
ATOM 2512 C C . ALA A 1 349 ? 2.715 -14.532 3.277 1.00 98.19 349 ALA A C 1
ATOM 2514 O O . ALA A 1 349 ? 1.810 -14.133 4.006 1.00 98.19 349 ALA A O 1
ATOM 2515 N N . ASN A 1 350 ? 3.161 -15.788 3.348 1.00 97.06 350 ASN A N 1
ATOM 2516 C CA . ASN A 1 350 ? 2.593 -16.758 4.296 1.00 97.06 350 ASN A CA 1
ATOM 2517 C C . ASN A 1 350 ? 2.915 -16.441 5.769 1.00 97.06 350 ASN A C 1
ATOM 2519 O O . ASN A 1 350 ? 2.286 -17.008 6.659 1.00 97.06 350 ASN A O 1
ATOM 2523 N N . GLN A 1 351 ? 3.902 -15.582 6.041 1.00 96.94 351 GLN A N 1
ATOM 2524 C CA . GLN A 1 351 ? 4.213 -15.088 7.386 1.00 96.94 351 GLN A CA 1
ATOM 2525 C C . GLN A 1 351 ? 3.901 -13.587 7.457 1.00 96.94 351 GLN A C 1
ATOM 2527 O O . GLN A 1 351 ? 2.780 -13.188 7.151 1.00 96.94 351 GLN A O 1
ATOM 2532 N N . SER A 1 352 ? 4.871 -12.758 7.840 1.00 97.44 352 SER A N 1
ATOM 2533 C CA . SER A 1 352 ? 4.693 -11.322 8.069 1.00 97.44 352 SER A CA 1
ATOM 2534 C C . SER A 1 352 ? 5.104 -10.465 6.872 1.00 97.44 352 SER A C 1
ATOM 2536 O O . SER A 1 352 ? 6.018 -10.816 6.120 1.00 97.44 352 SER A O 1
ATOM 2538 N N . ILE A 1 353 ? 4.472 -9.301 6.744 1.00 98.31 353 ILE A N 1
ATOM 2539 C CA . ILE A 1 353 ? 4.834 -8.246 5.792 1.00 98.31 353 ILE A CA 1
ATOM 2540 C C . ILE A 1 353 ? 5.101 -6.956 6.568 1.00 98.31 353 ILE A C 1
ATOM 2542 O O . ILE A 1 353 ? 4.293 -6.550 7.401 1.00 98.31 353 ILE A O 1
ATOM 2546 N N . ARG A 1 354 ? 6.210 -6.277 6.268 1.00 97.19 354 ARG A N 1
ATOM 2547 C CA . ARG A 1 354 ? 6.490 -4.918 6.731 1.00 97.19 354 ARG A CA 1
ATOM 2548 C C . ARG A 1 354 ? 7.022 -4.049 5.595 1.00 97.19 354 ARG A C 1
ATOM 2550 O O . ARG A 1 354 ? 8.100 -4.326 5.069 1.00 97.19 354 ARG A O 1
ATOM 2557 N N . ILE A 1 355 ? 6.307 -2.969 5.290 1.00 96.75 355 ILE A N 1
ATOM 2558 C CA . ILE A 1 355 ? 6.660 -1.969 4.271 1.00 96.75 355 ILE A CA 1
ATOM 2559 C C . ILE A 1 355 ? 6.734 -0.581 4.916 1.00 96.75 355 ILE A C 1
ATOM 2561 O O . ILE A 1 355 ? 5.910 -0.241 5.766 1.00 96.75 355 ILE A O 1
ATOM 2565 N N . GLU A 1 356 ? 7.731 0.210 4.520 1.00 94.25 356 GLU A N 1
ATOM 2566 C CA . GLU A 1 356 ? 7.961 1.578 4.996 1.00 94.25 356 GLU A CA 1
ATOM 2567 C C . GLU A 1 356 ? 8.117 2.536 3.802 1.00 94.25 356 GLU A C 1
ATOM 2569 O O . GLU A 1 356 ? 9.181 2.590 3.189 1.00 94.25 356 GLU A O 1
ATOM 2574 N N . LEU A 1 357 ? 7.071 3.298 3.472 1.00 91.69 357 LEU A N 1
ATOM 2575 C CA . LEU A 1 357 ? 7.069 4.326 2.430 1.00 91.69 357 LEU A CA 1
ATOM 2576 C C . LEU A 1 357 ? 7.518 5.681 3.008 1.00 91.69 357 LEU A C 1
ATOM 2578 O O . LEU A 1 357 ? 6.859 6.241 3.885 1.00 91.69 357 LEU A O 1
ATOM 2582 N N . PHE A 1 358 ? 8.623 6.235 2.502 1.00 86.75 358 PHE A N 1
ATOM 2583 C CA . PHE A 1 358 ? 9.235 7.466 3.034 1.00 86.75 358 PHE A CA 1
ATOM 2584 C C . PHE A 1 358 ? 8.792 8.763 2.342 1.00 86.75 358 PHE A C 1
ATOM 2586 O O . PHE A 1 358 ? 9.111 9.850 2.826 1.00 86.75 358 PHE A O 1
ATOM 2593 N N . GLY A 1 359 ? 8.047 8.680 1.242 1.00 83.31 359 GLY A N 1
ATOM 2594 C CA . GLY A 1 359 ? 7.513 9.843 0.538 1.00 83.31 359 GLY A CA 1
ATOM 2595 C C . GLY A 1 359 ? 6.396 9.445 -0.416 1.00 83.31 359 GLY A C 1
ATOM 2596 O O . GLY A 1 359 ? 6.492 8.387 -1.034 1.00 83.31 359 GLY A O 1
ATOM 2597 N N . GLY A 1 360 ? 5.377 10.302 -0.516 1.00 90.62 360 GLY A N 1
ATOM 2598 C CA . GLY A 1 360 ? 4.154 10.038 -1.274 1.00 90.62 360 GLY A CA 1
ATOM 2599 C C . GLY A 1 360 ? 3.124 9.199 -0.518 1.00 90.62 360 GLY A C 1
ATOM 2600 O O . GLY A 1 360 ? 3.296 8.922 0.675 1.00 90.62 360 GLY A O 1
ATOM 2601 N N . ASP A 1 361 ? 2.070 8.817 -1.233 1.00 95.81 361 ASP A N 1
ATOM 2602 C CA . ASP A 1 361 ? 0.971 7.983 -0.738 1.00 95.81 361 ASP A CA 1
ATOM 2603 C C . ASP A 1 361 ? 1.177 6.502 -1.105 1.00 95.81 361 ASP A C 1
ATOM 2605 O O . ASP A 1 361 ? 1.811 6.168 -2.108 1.00 95.81 361 ASP A O 1
ATOM 2609 N N . LEU A 1 362 ? 0.661 5.602 -0.269 1.00 98.25 362 LEU A N 1
ATOM 2610 C CA . LEU A 1 362 ? 0.630 4.164 -0.517 1.00 98.25 362 LEU A CA 1
ATOM 2611 C C . LEU A 1 362 ? -0.793 3.770 -0.925 1.00 98.25 362 LEU A C 1
ATOM 2613 O O . LEU A 1 362 ? -1.690 3.771 -0.086 1.00 98.25 362 LEU A O 1
ATOM 2617 N N . GLU A 1 363 ? -0.990 3.430 -2.191 1.00 98.62 363 GLU A N 1
ATOM 2618 C CA . GLU A 1 363 ? -2.258 2.913 -2.713 1.00 98.62 363 GLU A CA 1
ATOM 2619 C C . GLU A 1 363 ? -2.229 1.387 -2.595 1.00 98.62 363 GLU A C 1
ATOM 2621 O O . GLU A 1 363 ? -1.304 0.737 -3.080 1.00 98.62 363 GLU A O 1
ATOM 2626 N N . VAL A 1 364 ? -3.187 0.798 -1.890 1.00 98.69 364 VAL A N 1
ATOM 2627 C CA . VAL A 1 364 ? -3.208 -0.631 -1.572 1.00 98.69 364 VAL A CA 1
ATOM 2628 C C . VAL A 1 364 ? -4.259 -1.310 -2.437 1.00 98.69 364 VAL A C 1
ATOM 2630 O O . VAL A 1 364 ? -5.441 -1.046 -2.277 1.00 98.69 364 VAL A O 1
ATOM 2633 N N . ASP A 1 365 ? -3.823 -2.203 -3.325 1.00 98.62 365 ASP A N 1
ATOM 2634 C CA . ASP A 1 365 ? -4.725 -3.008 -4.159 1.00 98.62 365 ASP A CA 1
ATOM 2635 C C . ASP A 1 365 ? -5.044 -4.329 -3.453 1.00 98.62 365 ASP A C 1
ATOM 2637 O O . ASP A 1 365 ? -6.124 -4.485 -2.897 1.00 98.62 365 ASP A O 1
ATOM 2641 N N . SER A 1 366 ? -4.070 -5.245 -3.352 1.00 98.12 366 SER A N 1
ATOM 2642 C CA . SER A 1 366 ? -4.230 -6.503 -2.612 1.00 98.12 366 SER A CA 1
ATOM 2643 C C . SER A 1 366 ? -2.970 -6.892 -1.828 1.00 98.12 366 SER A C 1
ATOM 2645 O O . SER A 1 366 ? -1.955 -7.318 -2.393 1.00 98.12 366 SER A O 1
ATOM 2647 N N . VAL A 1 367 ? -3.051 -6.849 -0.495 1.00 98.69 367 VAL A N 1
ATOM 2648 C CA . VAL A 1 367 ? -1.983 -7.231 0.439 1.00 98.69 367 VAL A CA 1
ATOM 2649 C C . VAL A 1 367 ? -2.449 -8.306 1.424 1.00 98.69 367 VAL A C 1
ATOM 2651 O O . VAL A 1 367 ? -3.341 -8.095 2.241 1.00 98.69 367 VAL A O 1
ATOM 2654 N N . SER A 1 368 ? -1.791 -9.465 1.408 1.00 98.56 368 SER A N 1
ATOM 2655 C CA . SER A 1 368 ? -2.115 -10.605 2.269 1.00 98.56 368 SER A CA 1
ATOM 2656 C C . SER A 1 368 ? -0.914 -11.093 3.080 1.00 98.56 368 SER A C 1
ATOM 2658 O O . SER A 1 368 ? 0.149 -11.384 2.533 1.00 98.56 368 SER A O 1
ATOM 2660 N N . SER A 1 369 ? -1.095 -11.223 4.392 1.00 98.19 369 SER A N 1
ATOM 2661 C CA . SER A 1 369 ? -0.112 -11.753 5.337 1.00 98.19 369 SER A CA 1
ATOM 2662 C C . SER A 1 369 ? -0.734 -12.885 6.156 1.00 98.19 369 SER A C 1
ATOM 2664 O O . SER A 1 369 ? -1.826 -12.739 6.698 1.00 98.19 369 SER A O 1
ATOM 2666 N N . GLY A 1 370 ? -0.044 -14.019 6.282 1.00 97.81 370 GLY A N 1
ATOM 2667 C CA . GLY A 1 370 ? -0.510 -15.119 7.136 1.00 97.81 370 GLY A CA 1
ATOM 2668 C C . GLY A 1 370 ? -0.408 -14.826 8.639 1.00 97.81 370 GLY A C 1
ATOM 2669 O O . GLY A 1 370 ? -1.131 -15.426 9.433 1.00 97.81 370 GLY A O 1
ATOM 2670 N N . ASP A 1 371 ? 0.457 -13.890 9.037 1.00 97.19 371 ASP A N 1
ATOM 2671 C CA . ASP A 1 371 ? 0.661 -13.473 10.427 1.00 97.19 371 ASP A CA 1
ATOM 2672 C C . ASP A 1 371 ? 0.443 -11.956 10.579 1.00 97.19 371 ASP A C 1
ATOM 2674 O O . ASP A 1 371 ? -0.697 -11.479 10.565 1.00 97.19 371 ASP A O 1
ATOM 2678 N N . LYS A 1 372 ? 1.522 -11.180 10.696 1.00 97.69 372 LYS A N 1
ATOM 2679 C CA . LYS A 1 372 ? 1.467 -9.747 10.977 1.00 97.69 372 LYS A CA 1
ATOM 2680 C C . LYS A 1 372 ? 1.731 -8.911 9.726 1.00 97.69 372 LYS A C 1
ATOM 2682 O O . LYS A 1 372 ? 2.806 -9.009 9.133 1.00 97.69 372 LYS A O 1
ATOM 2687 N N . LEU A 1 373 ? 0.817 -7.997 9.412 1.00 98.44 373 LEU A N 1
ATOM 2688 C CA . LEU A 1 373 ? 1.002 -6.961 8.399 1.00 98.44 373 LEU A CA 1
ATOM 2689 C C . LEU A 1 373 ? 1.289 -5.605 9.054 1.00 98.44 373 LEU A C 1
ATOM 2691 O O . LEU A 1 373 ? 0.560 -5.153 9.937 1.00 98.44 373 LEU A O 1
ATOM 2695 N N . GLN A 1 374 ? 2.350 -4.941 8.602 1.00 98.31 374 GLN A N 1
ATOM 2696 C CA . GLN A 1 374 ? 2.710 -3.588 9.008 1.00 98.31 374 GLN A CA 1
ATOM 2697 C C . GLN A 1 374 ? 2.945 -2.699 7.785 1.00 98.31 374 GLN A C 1
ATOM 2699 O O . GLN A 1 374 ? 3.914 -2.906 7.053 1.00 98.31 374 GLN A O 1
ATOM 2704 N N . LEU A 1 375 ? 2.108 -1.682 7.596 1.00 98.06 375 LEU A N 1
ATOM 2705 C CA . LEU A 1 375 ? 2.288 -0.670 6.554 1.00 98.06 375 LEU A CA 1
ATOM 2706 C C . LEU A 1 375 ? 2.513 0.688 7.212 1.00 98.06 375 LEU A C 1
ATOM 2708 O O . LEU A 1 375 ? 1.695 1.156 8.006 1.00 98.06 375 LEU A O 1
ATOM 2712 N N . LEU A 1 376 ? 3.656 1.298 6.916 1.00 95.25 376 LEU A N 1
ATOM 2713 C CA . LEU A 1 376 ? 4.024 2.614 7.411 1.00 95.25 376 LEU A CA 1
ATOM 2714 C C . LEU A 1 376 ? 4.227 3.526 6.206 1.00 95.25 376 LEU A C 1
ATOM 2716 O O . LEU A 1 376 ? 5.056 3.220 5.357 1.00 95.25 376 LEU A O 1
ATOM 2720 N N . ALA A 1 377 ? 3.506 4.638 6.145 1.00 93.44 377 ALA A N 1
ATOM 2721 C CA . ALA A 1 377 ? 3.612 5.632 5.091 1.00 93.44 377 ALA A CA 1
ATOM 2722 C C . ALA A 1 377 ? 3.853 7.030 5.671 1.00 93.44 377 ALA A C 1
ATOM 2724 O O . ALA A 1 377 ? 3.316 7.408 6.718 1.00 93.44 377 ALA A O 1
ATOM 2725 N N . ALA A 1 378 ? 4.697 7.802 4.987 1.00 87.56 378 ALA A N 1
ATOM 2726 C CA . ALA A 1 378 ? 4.887 9.221 5.265 1.00 87.56 378 ALA A CA 1
ATOM 2727 C C . ALA A 1 378 ? 3.684 10.063 4.798 1.00 87.56 378 ALA A C 1
ATOM 2729 O O . ALA A 1 378 ? 3.356 11.061 5.449 1.00 87.56 378 ALA A O 1
ATOM 2730 N N . GLY A 1 379 ? 3.064 9.671 3.679 1.00 91.81 379 GLY A N 1
ATOM 2731 C CA . GLY A 1 379 ? 1.772 10.164 3.206 1.00 91.81 379 GLY A CA 1
ATOM 2732 C C . GLY A 1 379 ? 0.616 9.305 3.715 1.00 91.81 379 GLY A C 1
ATOM 2733 O O . GLY A 1 379 ? 0.625 8.853 4.860 1.00 91.81 379 GLY A O 1
ATOM 2734 N N . SER A 1 380 ? -0.395 9.133 2.875 1.00 97.31 380 SER A N 1
ATOM 2735 C CA . SER A 1 380 ? -1.622 8.384 3.152 1.00 97.31 380 SER A CA 1
ATOM 2736 C C . SER A 1 380 ? -1.470 6.893 2.830 1.00 97.31 380 SER A C 1
ATOM 2738 O O . SER A 1 380 ? -0.549 6.495 2.119 1.00 97.31 380 SER A O 1
ATOM 2740 N N . ILE A 1 381 ? -2.374 6.070 3.362 1.00 98.50 381 ILE A N 1
ATOM 2741 C CA . ILE A 1 381 ? -2.578 4.667 2.978 1.00 98.50 381 ILE A CA 1
ATOM 2742 C C . ILE A 1 381 ? -4.020 4.567 2.481 1.00 98.50 381 ILE A C 1
ATOM 2744 O O . ILE A 1 381 ? -4.935 4.739 3.283 1.00 98.50 381 ILE A O 1
ATOM 2748 N N . LEU A 1 382 ? -4.224 4.355 1.186 1.00 98.56 382 LEU A N 1
ATOM 2749 C CA . LEU A 1 382 ? -5.528 4.471 0.522 1.00 98.56 382 LEU A CA 1
ATOM 2750 C C . LEU A 1 382 ? -5.903 3.158 -0.168 1.00 98.56 382 LEU A C 1
ATOM 2752 O O . LEU A 1 382 ? -5.006 2.388 -0.510 1.00 98.56 382 LEU A O 1
ATOM 2756 N N . ASP A 1 383 ? -7.196 2.923 -0.382 1.00 98.38 383 ASP A N 1
ATOM 2757 C CA . ASP A 1 383 ? -7.646 1.945 -1.374 1.00 98.38 383 ASP A CA 1
ATOM 2758 C C . ASP A 1 383 ? -7.227 2.432 -2.775 1.00 98.38 383 ASP A C 1
ATOM 2760 O O . ASP A 1 383 ? -7.297 3.621 -3.096 1.00 98.38 383 ASP A O 1
ATOM 2764 N N . ALA A 1 384 ? -6.696 1.519 -3.584 1.00 98.19 384 ALA A N 1
ATOM 2765 C CA . ALA A 1 384 ? -6.285 1.795 -4.951 1.00 98.19 384 ALA A CA 1
ATOM 2766 C C . ALA A 1 384 ? -7.456 1.829 -5.948 1.00 98.19 384 ALA A C 1
ATOM 2768 O O . ALA A 1 384 ? -7.342 2.473 -6.995 1.00 98.19 384 ALA A O 1
ATOM 2769 N N . ASN A 1 385 ? -8.549 1.113 -5.667 1.00 96.50 385 ASN A N 1
ATOM 2770 C CA . ASN A 1 385 ? -9.588 0.821 -6.659 1.00 96.50 385 ASN A CA 1
ATOM 2771 C C . ASN A 1 385 ? -10.891 1.603 -6.444 1.00 96.50 385 ASN A C 1
ATOM 2773 O O . ASN A 1 385 ? -11.673 1.737 -7.392 1.00 96.50 385 ASN A O 1
ATOM 2777 N N . ALA A 1 386 ? -11.083 2.168 -5.254 1.00 96.25 386 ALA A N 1
ATOM 2778 C CA . ALA A 1 386 ? -12.311 2.802 -4.806 1.00 96.25 386 ALA A CA 1
ATOM 2779 C C . ALA A 1 386 ? -13.529 1.872 -4.911 1.00 96.25 386 ALA A C 1
ATOM 2781 O O . ALA A 1 386 ? -14.553 2.225 -5.517 1.00 96.25 386 ALA A O 1
ATOM 2782 N N . ASP A 1 387 ? -13.375 0.648 -4.404 1.00 96.94 387 ASP A N 1
ATOM 2783 C CA . ASP A 1 387 ? -14.398 -0.393 -4.415 1.00 96.94 387 ASP A CA 1
ATOM 2784 C C . ASP A 1 387 ? -14.493 -1.146 -3.077 1.00 96.94 387 ASP A C 1
ATOM 2786 O O . ASP A 1 387 ? -13.649 -1.026 -2.207 1.00 96.94 387 ASP A O 1
ATOM 2790 N N . ASP A 1 388 ? -15.548 -1.947 -2.893 1.00 96.62 388 ASP A N 1
ATOM 2791 C CA . ASP A 1 388 ? -15.751 -2.693 -1.639 1.00 96.62 388 ASP A CA 1
ATOM 2792 C C . ASP A 1 388 ? -14.915 -3.999 -1.579 1.00 96.62 388 ASP A C 1
ATOM 2794 O O . ASP A 1 388 ? -15.230 -4.928 -0.817 1.00 96.62 388 ASP A O 1
ATOM 2798 N N . ALA A 1 389 ? -13.901 -4.164 -2.441 1.00 97.62 389 ALA A N 1
ATOM 2799 C CA . ALA A 1 389 ? -13.078 -5.365 -2.446 1.00 97.62 389 ALA A CA 1
ATOM 2800 C C . ALA A 1 389 ? -12.025 -5.305 -1.337 1.00 97.62 389 ALA A C 1
ATOM 2802 O O . ALA A 1 389 ? -11.378 -4.299 -1.101 1.00 97.62 389 ALA A O 1
ATOM 2803 N N . VAL A 1 390 ? -11.790 -6.436 -0.665 1.00 98.44 390 VAL A N 1
ATOM 2804 C CA . VAL A 1 390 ? -10.806 -6.491 0.426 1.00 98.44 390 VAL A CA 1
ATOM 2805 C C . VAL A 1 390 ? -9.398 -6.181 -0.071 1.00 98.44 390 VAL A C 1
ATOM 2807 O O . VAL A 1 390 ? -8.790 -7.026 -0.732 1.00 98.44 390 VAL A O 1
ATOM 2810 N N . ASN A 1 391 ? -8.840 -5.055 0.375 1.00 98.69 391 ASN A N 1
ATOM 2811 C CA . ASN A 1 391 ? -7.459 -4.690 0.082 1.00 98.69 391 ASN A CA 1
ATOM 2812 C C . ASN A 1 391 ? -6.463 -5.414 0.981 1.00 98.69 391 ASN A C 1
ATOM 2814 O O . ASN A 1 391 ? -5.376 -5.793 0.551 1.00 98.69 391 ASN A O 1
ATOM 2818 N N . ILE A 1 392 ? -6.800 -5.599 2.260 1.00 98.75 392 ILE A N 1
ATOM 2819 C CA . ILE A 1 392 ? -5.872 -6.138 3.260 1.00 98.75 392 ILE A CA 1
ATOM 2820 C C . ILE A 1 392 ? -6.428 -7.400 3.904 1.00 98.75 392 ILE A C 1
ATOM 2822 O O . ILE A 1 392 ? -7.512 -7.396 4.467 1.00 98.75 392 ILE A O 1
ATOM 2826 N N . THR A 1 393 ? -5.643 -8.477 3.934 1.00 98.69 393 THR A N 1
ATOM 2827 C CA . THR A 1 393 ? -5.937 -9.673 4.741 1.00 98.69 393 THR A CA 1
ATOM 2828 C C . THR A 1 393 ? -4.762 -10.000 5.663 1.00 98.69 393 THR A C 1
ATOM 2830 O O . THR A 1 393 ? -3.650 -10.216 5.181 1.00 98.69 393 THR A O 1
ATOM 2833 N N . ALA A 1 394 ? -4.981 -10.066 6.981 1.00 98.25 394 ALA A N 1
ATOM 2834 C CA . ALA A 1 394 ? -3.926 -10.380 7.955 1.00 98.25 394 ALA A CA 1
ATOM 2835 C C . ALA A 1 394 ? -4.452 -11.045 9.240 1.00 98.25 394 ALA A C 1
ATOM 2837 O O . ALA A 1 394 ? -5.629 -10.936 9.576 1.00 98.25 394 ALA A O 1
ATOM 2838 N N . SER A 1 395 ? -3.574 -11.690 10.017 1.00 97.94 395 SER A N 1
ATOM 2839 C CA . SER A 1 395 ? -3.920 -12.124 11.383 1.00 97.94 395 SER A CA 1
ATOM 2840 C C . SER A 1 395 ? -3.786 -10.980 12.394 1.00 97.94 395 SER A C 1
ATOM 2842 O O . SER A 1 395 ? -4.558 -10.904 13.343 1.0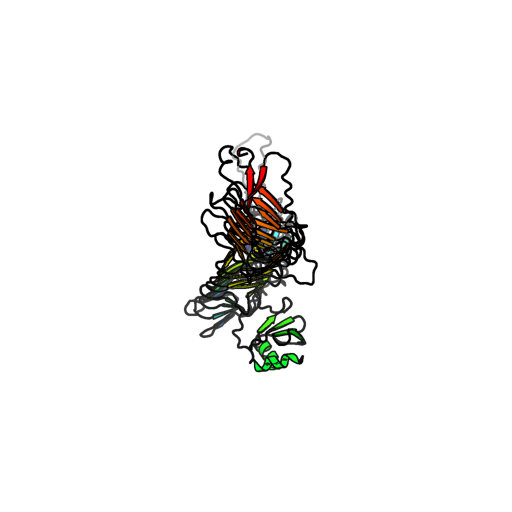0 97.94 395 SER A O 1
ATOM 2844 N N . SER A 1 396 ? -2.834 -10.065 12.196 1.00 98.06 396 SER A N 1
ATOM 2845 C CA . SER A 1 396 ? -2.705 -8.818 12.961 1.00 98.06 396 SER A CA 1
ATOM 2846 C C . SER A 1 396 ? -2.295 -7.672 12.043 1.00 98.06 396 SER A C 1
ATOM 2848 O O . SER A 1 396 ? -1.462 -7.861 11.154 1.00 98.06 396 SER A O 1
ATOM 2850 N N . LEU A 1 397 ? -2.855 -6.484 12.276 1.00 98.62 397 LEU A N 1
ATOM 2851 C CA . LEU A 1 397 ? -2.672 -5.326 11.407 1.00 98.62 397 LEU A CA 1
ATOM 2852 C C . LEU A 1 397 ? -2.128 -4.113 12.166 1.00 98.62 397 LEU A C 1
ATOM 2854 O O . LEU A 1 397 ? -2.665 -3.710 13.199 1.00 98.62 397 LEU A O 1
ATOM 2858 N N . VAL A 1 398 ? -1.080 -3.496 11.619 1.00 98.38 398 VAL A N 1
ATOM 2859 C CA . VAL A 1 398 ? -0.562 -2.196 12.060 1.00 98.38 398 VAL A CA 1
ATOM 2860 C C . VAL A 1 398 ? -0.441 -1.257 10.865 1.00 98.38 398 VAL A C 1
ATOM 2862 O O . VAL A 1 398 ? 0.383 -1.482 9.981 1.00 98.38 398 VAL A O 1
ATOM 2865 N N . LEU A 1 399 ? -1.209 -0.174 10.877 1.00 98.44 399 LEU A N 1
ATOM 2866 C CA . LEU A 1 399 ? -1.162 0.891 9.880 1.00 98.44 399 LEU A CA 1
ATOM 2867 C C . LEU A 1 399 ? -0.668 2.192 10.517 1.00 98.44 399 LEU A C 1
ATOM 2869 O O . LEU A 1 399 ? -1.103 2.569 11.609 1.00 98.44 399 LEU A O 1
ATOM 2873 N N . ALA A 1 400 ? 0.235 2.893 9.840 1.00 96.75 400 ALA A N 1
ATOM 2874 C CA . ALA A 1 400 ? 0.703 4.202 10.279 1.00 96.75 400 ALA A CA 1
ATOM 2875 C C . ALA A 1 400 ? 0.886 5.155 9.093 1.00 96.75 400 ALA A C 1
ATOM 2877 O O . ALA A 1 400 ? 1.843 5.012 8.343 1.00 96.75 400 ALA A O 1
ATOM 2878 N N . ALA A 1 401 ? 0.014 6.154 8.975 1.00 95.31 401 ALA A N 1
ATOM 2879 C CA . ALA A 1 401 ? 0.132 7.289 8.058 1.00 95.31 401 ALA A CA 1
ATOM 2880 C C . ALA A 1 401 ? 0.559 8.524 8.870 1.00 95.31 401 ALA A C 1
ATOM 2882 O O . ALA A 1 401 ? -0.240 9.395 9.222 1.00 95.31 401 ALA A O 1
ATOM 2883 N N . THR A 1 402 ? 1.806 8.527 9.343 1.00 81.94 402 THR A N 1
ATOM 2884 C CA . THR A 1 402 ? 2.220 9.440 10.423 1.00 81.94 402 THR A CA 1
ATOM 2885 C C . THR A 1 402 ? 2.451 10.883 9.952 1.00 81.94 402 THR A C 1
ATOM 2887 O O . THR A 1 402 ? 3.096 11.108 8.925 1.00 81.94 402 THR A O 1
ATOM 2890 N N . PRO A 1 403 ? 2.021 11.892 10.737 1.00 59.88 403 PRO A N 1
ATOM 2891 C CA . PRO A 1 403 ? 2.340 13.287 10.473 1.00 59.88 403 PRO A CA 1
ATOM 2892 C C . PRO A 1 403 ? 3.830 13.565 10.672 1.00 59.88 403 PRO A C 1
ATOM 2894 O O . PRO A 1 403 ? 4.396 13.309 11.734 1.00 59.88 403 PRO A O 1
ATOM 2897 N N . ASP A 1 404 ? 4.455 14.172 9.668 1.00 61.09 404 ASP A N 1
ATOM 2898 C CA . ASP A 1 404 ? 5.601 15.034 9.895 1.00 61.09 404 ASP A CA 1
ATOM 2899 C C . ASP A 1 404 ? 5.058 16.285 10.586 1.00 61.09 404 ASP A C 1
ATOM 2901 O O . ASP A 1 404 ? 4.269 17.042 10.017 1.00 61.09 404 ASP A O 1
ATOM 2905 N N . ALA A 1 405 ? 5.467 16.483 11.837 1.00 51.03 405 ALA A N 1
ATOM 2906 C CA . ALA A 1 405 ? 5.063 17.616 12.660 1.00 51.03 405 ALA A CA 1
ATOM 2907 C C . ALA A 1 405 ? 5.488 18.984 12.077 1.00 51.03 405 ALA A C 1
ATOM 2909 O O . ALA A 1 405 ? 5.194 20.019 12.677 1.00 51.03 405 ALA A O 1
ATOM 2910 N N . SER A 1 406 ? 6.207 19.008 10.949 1.00 54.62 406 SER A N 1
ATOM 2911 C CA . SER A 1 406 ? 6.799 20.206 10.361 1.00 54.62 406 SER A CA 1
ATOM 2912 C C . SER A 1 406 ? 5.886 21.016 9.424 1.00 54.62 406 SER A C 1
ATOM 2914 O O . SER A 1 406 ? 6.246 22.147 9.089 1.00 54.62 406 SER A O 1
ATOM 2916 N N . VAL A 1 407 ? 4.705 20.519 9.024 1.00 57.06 407 VAL A N 1
ATOM 2917 C CA . VAL A 1 407 ? 3.886 21.171 7.978 1.00 57.06 407 VAL A CA 1
ATOM 2918 C C . VAL A 1 407 ? 2.402 21.208 8.349 1.00 57.06 407 VAL A C 1
ATOM 2920 O O . VAL A 1 407 ? 1.901 20.285 8.981 1.00 57.06 407 VAL A O 1
ATOM 2923 N N . GLY A 1 408 ? 1.697 22.282 7.969 1.00 74.75 408 GLY A N 1
ATOM 2924 C CA . GLY A 1 408 ? 0.263 22.503 8.218 1.00 74.75 408 GLY A CA 1
ATOM 2925 C C . GLY A 1 408 ? -0.652 21.552 7.444 1.00 74.75 408 GLY A C 1
ATOM 2926 O O . GLY A 1 408 ? -1.421 22.009 6.604 1.00 74.75 408 GLY A O 1
ATOM 2927 N N . ALA A 1 409 ? -0.526 20.255 7.725 1.00 81.94 409 ALA A N 1
ATOM 2928 C CA . ALA A 1 409 ? -1.307 19.187 7.130 1.00 81.94 409 ALA A CA 1
ATOM 2929 C C . ALA A 1 409 ? -2.808 19.391 7.376 1.00 81.94 409 ALA A C 1
ATOM 2931 O O . ALA A 1 409 ? -3.231 19.922 8.407 1.00 81.94 409 ALA A O 1
ATOM 2932 N N . THR A 1 410 ? -3.604 18.958 6.410 1.00 87.19 410 THR A N 1
ATOM 2933 C CA . THR A 1 410 ? -5.063 18.914 6.471 1.00 87.19 410 THR A CA 1
ATOM 2934 C C . THR A 1 410 ? -5.545 17.531 6.909 1.00 87.19 410 THR A C 1
ATOM 2936 O O . THR A 1 410 ? -4.778 16.573 6.929 1.00 87.19 410 THR A O 1
ATOM 2939 N N . ALA A 1 411 ? -6.831 17.403 7.250 1.00 87.06 411 ALA A N 1
ATOM 2940 C CA . ALA A 1 411 ? -7.415 16.117 7.640 1.00 87.06 411 ALA A CA 1
ATOM 2941 C C . ALA A 1 411 ? -7.420 15.069 6.505 1.00 87.06 411 ALA A C 1
ATOM 2943 O O . ALA A 1 411 ? -7.464 13.876 6.787 1.00 87.06 411 ALA A O 1
ATOM 2944 N N . ASN A 1 412 ? -7.329 15.503 5.243 1.00 88.62 412 ASN A N 1
ATOM 2945 C CA . ASN A 1 412 ? -7.294 14.614 4.076 1.00 88.62 412 ASN A CA 1
ATOM 2946 C C . ASN A 1 412 ? -5.881 14.132 3.727 1.00 88.62 412 ASN A C 1
ATOM 2948 O O . ASN A 1 412 ? -5.730 13.235 2.909 1.00 88.62 412 ASN A O 1
ATOM 2952 N N . GLU A 1 413 ? -4.845 14.736 4.304 1.00 89.81 413 GLU A N 1
ATOM 2953 C CA . GLU A 1 413 ? -3.464 14.324 4.072 1.00 89.81 413 GLU A CA 1
ATOM 2954 C C . GLU A 1 413 ? -3.038 13.342 5.160 1.00 89.81 413 GLU A C 1
ATOM 2956 O O . GLU A 1 413 ? -3.335 13.541 6.342 1.00 89.81 413 GLU A O 1
ATOM 2961 N N . ARG A 1 414 ? -2.266 12.317 4.776 1.00 92.06 414 ARG A N 1
ATOM 2962 C CA . ARG A 1 414 ? -1.759 11.298 5.709 1.00 92.06 414 ARG A CA 1
ATOM 2963 C C . ARG A 1 414 ? -2.903 10.575 6.410 1.00 92.06 414 ARG A C 1
ATOM 2965 O O . ARG A 1 414 ? -2.882 10.381 7.630 1.00 92.06 414 ARG A O 1
ATOM 2972 N N . ALA A 1 415 ? -3.930 10.271 5.631 1.00 96.75 415 ALA A N 1
ATOM 2973 C CA . ALA A 1 415 ? -5.089 9.521 6.065 1.00 96.75 415 ALA A CA 1
ATOM 2974 C C . ALA A 1 415 ? -4.844 8.016 5.893 1.00 96.75 415 ALA A C 1
ATOM 2976 O O . ALA A 1 415 ? -3.938 7.594 5.174 1.00 96.75 415 ALA A O 1
ATOM 2977 N N . ILE A 1 416 ? -5.640 7.210 6.581 1.00 98.50 416 ILE A N 1
ATOM 2978 C CA . ILE A 1 416 ? -5.794 5.782 6.312 1.00 98.50 416 ILE A CA 1
ATOM 2979 C C . ILE A 1 416 ? -7.226 5.619 5.814 1.00 98.50 416 ILE A C 1
ATOM 2981 O O . ILE A 1 416 ? -8.144 5.904 6.581 1.00 98.50 416 ILE A O 1
ATOM 2985 N N . GLY A 1 417 ? -7.405 5.242 4.551 1.00 98.44 417 GLY A N 1
ATOM 2986 C CA . GLY A 1 417 ? -8.673 5.407 3.843 1.00 98.44 417 GLY A CA 1
ATOM 2987 C C . GLY A 1 417 ? -9.076 6.882 3.701 1.00 98.44 417 GLY A C 1
ATOM 2988 O O . GLY A 1 417 ? -8.360 7.807 4.102 1.00 98.44 417 GLY A O 1
ATOM 2989 N N . SER A 1 418 ? -10.253 7.118 3.139 1.00 98.00 418 SER A N 1
ATOM 2990 C CA . SER A 1 418 ? -10.868 8.433 2.973 1.00 98.00 418 SER A CA 1
ATOM 2991 C C . SER A 1 418 ? -12.340 8.402 3.391 1.00 98.00 418 SER A C 1
ATOM 2993 O O . SER A 1 418 ? -12.959 7.351 3.479 1.00 98.00 418 SER A O 1
ATOM 2995 N N . LEU A 1 419 ? -12.952 9.564 3.638 1.00 97.19 419 LEU A N 1
ATOM 2996 C CA . LEU A 1 419 ? -14.376 9.618 4.013 1.00 97.19 419 LEU A CA 1
ATOM 2997 C C . LEU A 1 419 ? -15.336 9.179 2.895 1.00 97.19 419 LEU A C 1
ATOM 2999 O O . LEU A 1 419 ? -16.512 8.959 3.167 1.00 97.19 419 LEU A O 1
ATOM 3003 N N . THR A 1 420 ? -14.869 9.129 1.648 1.00 97.25 420 THR A N 1
ATOM 3004 C CA . THR A 1 420 ? -15.670 8.708 0.489 1.00 97.25 420 THR A CA 1
ATOM 3005 C C . THR A 1 420 ? -15.350 7.298 0.025 1.00 97.25 420 THR A C 1
ATOM 3007 O O . THR A 1 420 ? -16.031 6.814 -0.869 1.00 97.25 420 THR A O 1
ATOM 3010 N N . ASP A 1 421 ? -14.298 6.707 0.580 1.00 97.94 421 ASP A N 1
ATOM 3011 C CA . ASP A 1 421 ? -13.692 5.478 0.098 1.00 97.94 421 ASP A CA 1
ATOM 3012 C C . ASP A 1 421 ? -12.824 4.908 1.217 1.00 97.94 421 ASP A C 1
ATOM 3014 O O . ASP A 1 421 ? -11.797 5.509 1.561 1.00 97.94 421 ASP A O 1
ATOM 3018 N N . ALA A 1 422 ? -13.322 3.874 1.890 1.00 98.38 422 ALA A N 1
ATOM 3019 C CA . ALA A 1 422 ? -12.660 3.306 3.053 1.00 98.38 422 ALA A CA 1
ATOM 3020 C C . ALA A 1 422 ? -11.445 2.473 2.620 1.00 98.38 422 ALA A C 1
ATOM 3022 O O . ALA A 1 422 ? -11.080 2.435 1.457 1.00 98.38 422 ALA A O 1
ATOM 3023 N N . LEU A 1 423 ? -10.724 1.913 3.589 1.00 98.62 423 LEU A N 1
ATOM 3024 C CA . LEU A 1 423 ? -9.770 0.850 3.300 1.00 98.62 423 LEU A CA 1
ATOM 3025 C C . LEU A 1 423 ? -10.361 -0.455 3.826 1.00 98.62 423 LEU A C 1
ATOM 3027 O O . LEU A 1 423 ? -10.580 -0.601 5.038 1.00 98.62 423 LEU A O 1
ATOM 3031 N N . GLU A 1 424 ? -10.601 -1.391 2.919 1.00 98.69 424 GLU A N 1
ATOM 3032 C CA . GLU A 1 424 ? -11.268 -2.653 3.183 1.00 98.69 424 GLU A CA 1
ATOM 3033 C C . GLU A 1 424 ? -10.261 -3.659 3.734 1.00 98.69 424 GLU A C 1
ATOM 3035 O O . GLU A 1 424 ? -9.226 -3.998 3.145 1.00 98.69 424 GLU A O 1
ATOM 3040 N N . VAL A 1 425 ? -10.573 -4.173 4.915 1.00 98.69 425 VAL A N 1
ATOM 3041 C CA . VAL A 1 425 ? -9.685 -5.022 5.694 1.00 98.69 425 VAL A CA 1
ATOM 3042 C C . VAL A 1 425 ? -10.388 -6.316 6.086 1.00 98.69 425 VAL A C 1
ATOM 3044 O O . VAL A 1 425 ? -11.604 -6.390 6.239 1.00 98.69 425 VAL A O 1
ATOM 3047 N N . ARG A 1 426 ? -9.596 -7.374 6.229 1.00 98.25 426 ARG A N 1
ATOM 3048 C CA . ARG A 1 426 ? -9.997 -8.643 6.822 1.00 98.25 426 ARG A CA 1
ATOM 3049 C C . ARG A 1 426 ? -8.963 -9.061 7.852 1.00 98.25 426 ARG A C 1
ATOM 3051 O O . ARG A 1 426 ? -7.903 -9.585 7.485 1.00 98.25 426 ARG A O 1
ATOM 3058 N N . VAL A 1 427 ? -9.244 -8.817 9.129 1.00 97.94 427 VAL A N 1
ATOM 3059 C CA . VAL A 1 427 ? -8.279 -9.024 10.216 1.00 97.94 427 VAL A CA 1
ATOM 3060 C C . VAL A 1 427 ? -8.818 -9.987 11.265 1.00 97.94 427 VAL A C 1
ATOM 3062 O O . VAL A 1 427 ? -9.754 -9.689 11.997 1.00 97.94 427 VAL A O 1
ATOM 3065 N N . ALA A 1 428 ? -8.175 -11.151 11.399 1.00 96.44 428 ALA A N 1
ATOM 3066 C CA . ALA A 1 428 ? -8.618 -12.174 12.353 1.00 96.44 428 ALA A CA 1
ATOM 3067 C C . ALA A 1 428 ? -8.320 -11.829 13.828 1.00 96.44 428 ALA A C 1
ATOM 3069 O O . ALA A 1 428 ? -8.927 -12.402 14.734 1.00 96.44 428 ALA A O 1
ATOM 3070 N N . GLY A 1 429 ? -7.349 -10.950 14.077 1.00 96.44 429 GLY A N 1
ATOM 3071 C CA . GLY A 1 429 ? -6.888 -10.554 15.406 1.00 96.44 429 GLY A CA 1
ATOM 3072 C C . GLY A 1 429 ? -6.939 -9.044 15.619 1.00 96.44 429 GLY A C 1
ATOM 3073 O O . GLY A 1 429 ? -7.855 -8.365 15.169 1.00 96.44 429 GLY A O 1
ATOM 3074 N N . GLU A 1 430 ? -5.960 -8.513 16.351 1.00 97.38 430 GLU A N 1
ATOM 3075 C CA . GLU A 1 430 ? -5.944 -7.101 16.739 1.00 97.38 430 GLU A CA 1
ATOM 3076 C C . GLU A 1 430 ? -5.480 -6.176 15.608 1.00 97.38 430 GLU A C 1
ATOM 3078 O O . GLU A 1 430 ? -4.528 -6.472 14.871 1.00 97.38 430 GLU A O 1
ATOM 3083 N N . MET A 1 431 ? -6.106 -4.999 15.560 1.00 98.38 431 MET A N 1
ATOM 3084 C CA . MET A 1 431 ? -5.817 -3.936 14.603 1.00 98.38 431 MET A CA 1
ATOM 3085 C C . MET A 1 431 ? -5.368 -2.649 15.303 1.00 98.38 431 MET A C 1
ATOM 3087 O O . MET A 1 431 ? -5.977 -2.189 16.270 1.00 98.38 431 MET A O 1
ATOM 3091 N N . SER A 1 432 ? -4.299 -2.029 14.810 1.00 98.56 432 SER A N 1
ATOM 3092 C CA . SER A 1 432 ? -3.864 -0.691 15.221 1.00 98.56 432 SER A CA 1
ATOM 3093 C C . SER A 1 432 ? -3.688 0.206 14.001 1.00 98.56 432 SER A C 1
ATOM 3095 O O . SER A 1 432 ? -3.044 -0.194 13.037 1.00 98.56 432 SER A O 1
ATOM 3097 N N . ALA A 1 433 ? -4.209 1.428 14.060 1.00 98.38 433 ALA A N 1
ATOM 3098 C CA . ALA A 1 433 ? -4.115 2.413 12.991 1.00 98.38 433 ALA A CA 1
ATOM 3099 C C . ALA A 1 433 ? -3.798 3.792 13.578 1.00 98.38 433 ALA A C 1
ATOM 3101 O O . ALA A 1 433 ? -4.403 4.224 14.558 1.00 98.38 433 ALA A O 1
ATOM 3102 N N . THR A 1 434 ? -2.810 4.487 13.026 1.00 97.50 434 THR A N 1
ATOM 3103 C CA . THR A 1 434 ? -2.458 5.850 13.446 1.00 97.50 434 THR A CA 1
ATOM 3104 C C . THR A 1 434 ? -2.280 6.737 12.228 1.00 97.50 434 THR A C 1
ATOM 3106 O O . THR A 1 434 ? -1.392 6.484 11.421 1.00 97.50 434 THR A O 1
ATOM 3109 N N . ALA A 1 435 ? -3.088 7.786 12.118 1.00 96.38 435 ALA A N 1
ATOM 3110 C CA . ALA A 1 435 ? -3.056 8.718 10.999 1.00 96.38 435 ALA A CA 1
ATOM 3111 C C . ALA A 1 435 ? -2.867 10.168 11.462 1.00 96.38 435 ALA A C 1
ATOM 3113 O O . ALA A 1 435 ? -3.304 10.574 12.547 1.00 96.38 435 ALA A O 1
ATOM 3114 N N . GLY A 1 436 ? -2.212 10.964 10.618 1.00 93.19 436 GLY A N 1
ATOM 3115 C CA . GLY A 1 436 ? -2.238 12.418 10.732 1.00 93.19 436 GLY A CA 1
ATOM 3116 C C . GLY A 1 436 ? -3.643 12.945 10.443 1.00 93.19 436 GLY A C 1
ATOM 3117 O O . GLY A 1 436 ? -4.198 13.692 11.257 1.00 93.19 436 GLY A O 1
ATOM 3118 N N . GLY A 1 437 ? -4.202 12.494 9.320 1.00 95.19 437 GLY A N 1
ATOM 3119 C CA . GLY A 1 437 ? -5.549 12.777 8.841 1.00 95.19 437 GLY A CA 1
ATOM 3120 C C . GLY A 1 437 ? -6.594 11.777 9.337 1.00 95.19 437 GLY A C 1
ATOM 3121 O O . GLY A 1 437 ? -6.498 11.285 10.458 1.00 95.19 437 GLY A O 1
ATOM 3122 N N . HIS A 1 438 ? -7.598 11.501 8.506 1.00 97.75 438 HIS A N 1
ATOM 3123 C CA . HIS A 1 438 ? -8.673 10.548 8.796 1.00 97.75 438 HIS A CA 1
ATOM 3124 C C . HIS A 1 438 ? -8.172 9.110 9.015 1.00 97.75 438 HIS A C 1
ATOM 3126 O O . HIS A 1 438 ? -7.136 8.710 8.485 1.00 97.75 438 HIS A O 1
ATOM 3132 N N . VAL A 1 439 ? -8.944 8.320 9.765 1.00 98.50 439 VAL A N 1
ATOM 3133 C CA . VAL A 1 439 ? -8.867 6.851 9.745 1.00 98.50 439 VAL A CA 1
ATOM 3134 C C . VAL A 1 439 ? -10.241 6.315 9.369 1.00 98.50 439 VAL A C 1
ATOM 3136 O O . VAL A 1 439 ? -11.172 6.461 10.153 1.00 98.50 439 VAL A O 1
ATOM 3139 N N . VAL A 1 440 ? -10.369 5.706 8.197 1.00 98.75 440 VAL A N 1
ATOM 3140 C CA . VAL A 1 440 ? -11.603 5.118 7.672 1.00 98.75 440 VAL A CA 1
ATOM 3141 C C . VAL A 1 440 ? -11.306 3.677 7.275 1.00 98.75 440 VAL A C 1
ATOM 3143 O O . VAL A 1 440 ? -10.513 3.441 6.369 1.00 98.75 440 VAL A O 1
ATOM 3146 N N . LEU A 1 441 ? -11.886 2.720 7.999 1.00 98.69 441 LEU A N 1
ATOM 3147 C CA . LEU A 1 441 ? -11.632 1.288 7.822 1.00 98.69 441 LEU A CA 1
ATOM 3148 C C . LEU A 1 441 ? -12.945 0.508 7.790 1.00 98.69 441 LEU A C 1
ATOM 3150 O O . LEU A 1 441 ? -13.799 0.723 8.656 1.00 98.69 441 LEU A O 1
ATOM 3154 N N . THR A 1 442 ? -13.037 -0.453 6.874 1.00 98.38 442 THR A N 1
ATOM 3155 C CA . THR A 1 442 ? -14.184 -1.361 6.738 1.00 98.38 442 THR A CA 1
ATOM 3156 C C . THR A 1 442 ? -13.720 -2.806 6.888 1.00 98.38 442 THR A C 1
ATOM 3158 O O . THR A 1 442 ? -12.996 -3.320 6.043 1.00 98.38 442 THR A O 1
ATOM 3161 N N . GLU A 1 443 ? -14.111 -3.487 7.965 1.00 98.06 443 GLU A N 1
ATOM 3162 C CA . GLU A 1 443 ? -13.891 -4.927 8.122 1.00 98.06 443 GLU A CA 1
ATOM 3163 C C . GLU A 1 443 ? -14.934 -5.702 7.305 1.00 98.06 443 GLU A C 1
ATOM 3165 O O . GLU A 1 443 ? -16.143 -5.522 7.482 1.00 98.06 443 GLU A O 1
ATOM 3170 N N . VAL A 1 444 ? -14.463 -6.586 6.422 1.00 96.50 444 VAL A N 1
ATOM 3171 C CA . VAL A 1 444 ? -15.304 -7.320 5.468 1.00 96.50 444 VAL A CA 1
ATOM 3172 C C . VAL A 1 444 ? -15.455 -8.787 5.880 1.00 96.50 444 VAL A C 1
ATOM 3174 O O . VAL A 1 444 ? -14.628 -9.656 5.551 1.00 96.50 444 VAL A O 1
ATOM 3177 N N . GLY A 1 445 ? -16.583 -9.079 6.532 1.00 89.62 445 GLY A N 1
ATOM 3178 C CA . GLY A 1 445 ? -17.065 -10.438 6.800 1.00 89.62 445 GLY A CA 1
ATOM 3179 C C . GLY A 1 445 ? -16.586 -11.073 8.110 1.00 89.62 445 GLY A C 1
ATOM 3180 O O . GLY A 1 445 ? -16.602 -12.301 8.216 1.00 89.62 445 GLY A O 1
ATOM 3181 N N . ALA A 1 446 ? -16.135 -10.280 9.086 1.00 94.06 446 ALA A N 1
ATOM 3182 C CA . ALA A 1 446 ? -15.769 -10.746 10.426 1.00 94.06 446 ALA A CA 1
ATOM 3183 C C . ALA A 1 446 ? -15.943 -9.637 11.485 1.00 94.06 446 ALA A C 1
ATOM 3185 O O . ALA A 1 446 ? -16.345 -8.518 11.174 1.00 94.06 446 ALA A O 1
ATOM 3186 N N . SER A 1 447 ? -15.625 -9.951 12.747 1.00 96.69 447 SER A N 1
ATOM 3187 C CA . SER A 1 447 ? -15.583 -8.951 13.819 1.00 96.69 447 SER A CA 1
ATOM 3188 C C . SER A 1 447 ? -14.351 -8.063 13.678 1.00 96.69 447 SER A C 1
ATOM 3190 O O . SER A 1 447 ? -13.232 -8.567 13.575 1.00 96.69 447 SER A O 1
ATOM 3192 N N . MET A 1 448 ? -14.531 -6.753 13.806 1.00 98.31 448 MET A N 1
ATOM 3193 C CA . MET A 1 448 ? -13.428 -5.813 13.948 1.00 98.31 448 MET A CA 1
ATOM 3194 C C . MET A 1 448 ? -12.962 -5.773 15.412 1.00 98.31 448 MET A C 1
ATOM 3196 O O . MET A 1 448 ? -13.758 -5.536 16.325 1.00 98.31 448 MET A O 1
ATOM 3200 N N . ASN A 1 449 ? -11.654 -5.935 15.649 1.00 98.31 449 ASN A N 1
ATOM 3201 C CA . ASN A 1 449 ? -11.051 -5.893 16.992 1.00 98.31 449 ASN A CA 1
ATOM 3202 C C . ASN A 1 449 ? -10.003 -4.764 17.119 1.00 98.31 449 ASN A C 1
ATOM 3204 O O . ASN A 1 449 ? -8.790 -5.027 17.107 1.00 98.31 449 ASN A O 1
ATOM 3208 N N . PRO A 1 450 ? -10.419 -3.485 17.216 1.00 98.31 450 PRO A N 1
ATOM 3209 C CA . PRO A 1 450 ? -9.478 -2.379 17.319 1.00 98.31 450 PRO A CA 1
ATOM 3210 C C . PRO A 1 450 ? -8.758 -2.360 18.676 1.00 98.31 450 PRO A C 1
ATOM 3212 O O . PRO A 1 450 ? -9.378 -2.400 19.737 1.00 98.31 450 PRO A O 1
ATOM 3215 N N . LEU A 1 451 ? -7.432 -2.218 18.645 1.00 98.50 451 LEU A N 1
ATOM 3216 C CA . LEU A 1 451 ? -6.586 -2.058 19.828 1.00 98.50 451 LEU A CA 1
ATOM 3217 C C . LEU A 1 451 ? -6.155 -0.598 20.014 1.00 98.50 451 LEU A C 1
ATOM 3219 O O . LEU A 1 451 ? -6.359 -0.004 21.069 1.00 98.50 451 LEU A O 1
ATOM 3223 N N . ARG A 1 452 ? -5.528 0.014 19.007 1.00 98.06 452 ARG A N 1
ATOM 3224 C CA . ARG A 1 452 ? -5.064 1.411 19.078 1.00 98.06 452 ARG A CA 1
ATOM 3225 C C . ARG A 1 452 ? -5.367 2.122 17.779 1.00 98.06 452 ARG A C 1
ATOM 3227 O O . ARG A 1 452 ? -4.593 2.017 16.833 1.00 98.06 452 ARG A O 1
ATOM 3234 N N . ILE A 1 453 ? -6.470 2.854 17.759 1.00 98.50 453 ILE A N 1
ATOM 3235 C CA . ILE A 1 453 ? -6.878 3.674 16.626 1.00 98.50 453 ILE A CA 1
ATOM 3236 C C . ILE A 1 453 ? -6.725 5.140 17.011 1.00 98.50 453 ILE A C 1
ATOM 3238 O O . ILE A 1 453 ? -7.248 5.587 18.033 1.00 98.50 453 ILE A O 1
ATOM 3242 N N . SER A 1 454 ? -5.990 5.905 16.213 1.00 97.81 454 SER A N 1
ATOM 3243 C CA . SER A 1 454 ? -5.880 7.340 16.436 1.00 97.81 454 SER A CA 1
ATOM 3244 C C . SER A 1 454 ? -5.780 8.137 15.148 1.00 97.81 454 SER A C 1
ATOM 3246 O O . SER A 1 454 ? -5.088 7.748 14.212 1.00 97.81 454 SER A O 1
ATOM 3248 N N . SER A 1 455 ? -6.454 9.278 15.148 1.00 97.12 455 SER A N 1
ATOM 3249 C CA . SER A 1 455 ? -6.364 10.329 14.139 1.00 97.12 455 SER A CA 1
ATOM 3250 C C . SER A 1 455 ? -5.963 11.606 14.863 1.00 97.12 455 SER A C 1
ATOM 3252 O O . SER A 1 455 ? -6.494 11.875 15.940 1.00 97.12 455 SER A O 1
ATOM 3254 N N . SER A 1 456 ? -5.029 12.393 14.328 1.00 95.00 456 SER A N 1
ATOM 3255 C CA . SER A 1 456 ? -4.619 13.641 14.986 1.00 95.00 456 SER A CA 1
ATOM 3256 C C . SER A 1 456 ? -5.479 14.849 14.604 1.00 95.00 456 SER A C 1
ATOM 3258 O O . SER A 1 456 ? -5.749 15.690 15.463 1.00 95.00 456 SER A O 1
ATOM 3260 N N . LEU A 1 457 ? -5.928 14.920 13.346 1.00 94.00 45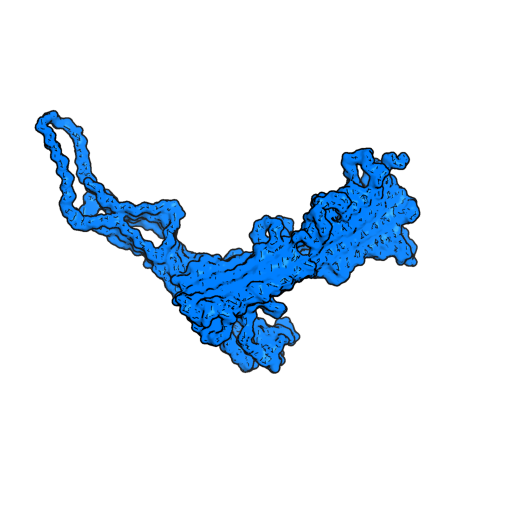7 LEU A N 1
ATOM 3261 C CA . LEU A 1 457 ? -6.647 16.068 12.781 1.00 94.00 457 LEU A CA 1
ATOM 3262 C C . LEU A 1 457 ? -8.038 15.713 12.248 1.00 94.00 457 LEU A C 1
ATOM 3264 O O . LEU A 1 457 ? -8.918 16.571 12.273 1.00 94.00 457 LEU A O 1
ATOM 3268 N N . GLY A 1 458 ? -8.222 14.490 11.748 1.00 95.88 458 GLY A N 1
ATOM 3269 C CA . GLY A 1 458 ? -9.450 14.050 11.090 1.00 95.88 458 GLY A CA 1
ATOM 3270 C C . GLY A 1 458 ? -10.376 13.225 11.980 1.00 95.88 458 GLY A C 1
ATOM 3271 O O . GLY A 1 458 ? -10.127 12.997 13.168 1.00 95.88 458 GLY A O 1
ATOM 3272 N N . ASP A 1 459 ? -11.442 12.741 11.366 1.00 98.44 459 ASP A N 1
ATOM 3273 C CA . ASP A 1 459 ? -12.388 11.795 11.950 1.00 98.44 459 ASP A CA 1
ATOM 3274 C C . ASP A 1 459 ? -11.847 10.359 11.957 1.00 98.44 459 ASP A C 1
ATOM 3276 O O . ASP A 1 459 ? -10.954 10.007 11.183 1.00 98.44 459 ASP A O 1
ATOM 3280 N N . ILE A 1 460 ? -12.422 9.532 12.827 1.00 98.75 460 ILE A N 1
ATOM 3281 C CA . ILE A 1 460 ? -12.287 8.075 12.786 1.00 98.75 460 ILE A CA 1
ATOM 3282 C C . ILE A 1 460 ? -13.643 7.489 12.394 1.00 98.75 460 ILE A C 1
ATOM 3284 O O . ILE A 1 460 ? -14.652 7.806 13.024 1.00 98.75 460 ILE A O 1
ATOM 3288 N N . VAL A 1 461 ? -13.661 6.618 11.393 1.00 98.69 461 VAL A N 1
ATOM 3289 C CA . VAL A 1 461 ? -14.827 5.852 10.957 1.00 98.69 461 VAL A CA 1
ATOM 3290 C C . VAL A 1 461 ? -14.427 4.384 10.897 1.00 98.69 461 VAL A C 1
ATOM 3292 O O . VAL A 1 461 ? -13.479 4.028 10.202 1.00 98.69 461 VAL A O 1
ATOM 3295 N N . LEU A 1 462 ? -15.116 3.548 11.665 1.00 98.69 462 LEU A N 1
ATOM 3296 C CA . LEU A 1 462 ? -14.873 2.111 11.721 1.00 98.69 462 LEU A CA 1
ATOM 3297 C C . LEU A 1 462 ? -16.171 1.379 11.404 1.00 98.69 462 LEU A C 1
ATOM 3299 O O . LEU A 1 462 ? -17.165 1.587 12.101 1.00 98.69 462 LEU A O 1
ATOM 3303 N N . THR A 1 463 ? -16.134 0.521 10.394 1.00 98.38 463 THR A N 1
ATOM 3304 C CA . THR A 1 463 ? -17.291 -0.246 9.932 1.00 98.38 463 THR A CA 1
ATOM 3305 C C . THR A 1 463 ? -17.006 -1.735 10.065 1.00 98.38 463 THR A C 1
ATOM 3307 O O . THR A 1 463 ? -16.003 -2.210 9.544 1.00 98.38 463 THR A O 1
ATOM 3310 N N . ALA A 1 464 ? -17.866 -2.485 10.749 1.00 97.50 464 ALA A N 1
ATOM 3311 C CA . ALA A 1 464 ? -17.954 -3.934 10.591 1.00 97.50 464 ALA A CA 1
ATOM 3312 C C . ALA A 1 464 ? -19.131 -4.205 9.654 1.00 97.50 464 ALA A C 1
ATOM 3314 O O . ALA A 1 464 ? -20.269 -3.958 10.040 1.00 97.50 464 ALA A O 1
ATOM 3315 N N . THR A 1 465 ? -18.839 -4.632 8.422 1.00 96.25 465 THR A N 1
ATOM 3316 C CA . THR A 1 465 ? -19.854 -4.801 7.368 1.00 96.25 465 THR A CA 1
ATOM 3317 C C . THR A 1 465 ? -20.864 -5.843 7.799 1.00 96.25 465 THR A C 1
ATOM 3319 O O . THR A 1 465 ? -20.452 -6.967 8.081 1.00 96.25 465 THR A O 1
ATOM 3322 N N . ASP A 1 466 ? -22.137 -5.470 7.820 1.00 93.56 466 ASP A N 1
ATOM 3323 C CA . ASP A 1 466 ? -23.251 -6.347 8.157 1.00 93.56 466 ASP A CA 1
ATOM 3324 C C . ASP A 1 466 ? -23.380 -7.515 7.155 1.00 93.56 466 ASP A C 1
ATOM 3326 O O . ASP A 1 466 ? -22.985 -7.424 5.988 1.00 93.56 466 ASP A O 1
ATOM 3330 N N . ALA A 1 467 ? -23.886 -8.655 7.611 1.00 92.56 467 ALA A N 1
ATOM 3331 C CA . ALA A 1 467 ? -24.182 -9.804 6.770 1.00 92.56 467 ALA A CA 1
ATOM 3332 C C . ALA A 1 467 ? -25.273 -10.669 7.408 1.00 92.56 467 ALA A C 1
ATOM 3334 O O . ALA A 1 467 ? -25.370 -10.756 8.618 1.00 92.56 467 ALA A O 1
ATOM 3335 N N . GLU A 1 468 ? -25.979 -11.473 6.602 1.00 92.00 468 GLU A N 1
ATOM 3336 C CA . GLU A 1 468 ? -27.031 -12.399 7.081 1.00 92.00 468 GLU A CA 1
ATOM 3337 C C . GLU A 1 468 ? -26.583 -13.414 8.166 1.00 92.00 468 GLU A C 1
ATOM 3339 O O . GLU A 1 468 ? -27.389 -14.190 8.685 1.00 92.00 468 GLU A O 1
ATOM 3344 N N . SER A 1 469 ? -25.282 -13.528 8.430 1.00 91.50 469 SER A N 1
ATOM 3345 C CA . SER A 1 469 ? -24.712 -14.479 9.378 1.00 91.50 469 SER A CA 1
ATOM 3346 C C . SER A 1 469 ? -24.050 -13.737 10.515 1.00 91.50 469 SER A C 1
ATOM 3348 O O . SER A 1 469 ? -23.138 -12.996 10.205 1.00 91.50 469 SER A O 1
ATOM 3350 N N . PHE A 1 470 ? -24.343 -14.082 11.768 1.00 89.38 470 PHE A N 1
ATOM 3351 C CA . PHE A 1 470 ? -23.679 -13.510 12.946 1.00 89.38 470 PHE A CA 1
ATOM 3352 C C . PHE A 1 470 ? -22.138 -13.486 12.872 1.00 89.38 470 PHE A C 1
ATOM 3354 O O . PHE A 1 470 ? -21.500 -14.421 12.371 1.00 89.38 470 PHE A O 1
ATOM 3361 N N . GLY A 1 471 ? -21.536 -12.514 13.549 1.00 91.12 471 GLY A N 1
ATOM 3362 C CA . GLY A 1 471 ? -20.101 -12.348 13.741 1.00 91.12 471 GLY A CA 1
ATOM 3363 C C . GLY A 1 471 ? -19.555 -10.954 13.416 1.00 91.12 471 GLY A C 1
ATOM 3364 O O . GLY A 1 471 ? -18.353 -10.760 13.596 1.00 91.12 471 GLY A O 1
ATOM 3365 N N . GLN A 1 472 ? -20.358 -9.987 12.982 1.00 96.00 472 GLN A N 1
ATOM 3366 C CA . GLN A 1 472 ? -19.953 -8.675 12.459 1.00 96.00 472 GLN A CA 1
ATOM 3367 C C . GLN A 1 472 ? -19.914 -7.651 13.595 1.00 96.00 472 GLN A C 1
ATOM 3369 O O . GLN A 1 472 ? -20.546 -6.598 13.581 1.00 96.00 472 GLN A O 1
ATOM 3374 N N . ASN A 1 473 ? -19.163 -7.990 14.638 1.00 97.38 473 ASN A N 1
ATOM 3375 C CA . ASN A 1 473 ? -19.080 -7.191 15.853 1.00 97.38 473 ASN A CA 1
ATOM 3376 C C . ASN A 1 473 ? -17.972 -6.139 15.761 1.00 97.38 473 ASN A C 1
ATOM 3378 O O . ASN A 1 473 ? -16.961 -6.349 15.092 1.00 97.38 473 ASN A O 1
ATOM 3382 N N . ILE A 1 474 ? -18.081 -5.076 16.554 1.00 98.25 474 ILE A N 1
ATOM 3383 C CA . ILE A 1 474 ? -16.930 -4.243 16.920 1.00 98.25 474 ILE A CA 1
ATOM 3384 C C . ILE A 1 474 ? -16.625 -4.461 18.400 1.00 98.25 474 ILE A C 1
ATOM 3386 O O . ILE A 1 474 ? -17.434 -4.135 19.270 1.00 98.25 474 ILE A O 1
ATOM 3390 N N . VAL A 1 475 ? -15.434 -4.990 18.693 1.00 98.31 475 VAL A N 1
ATOM 3391 C CA . VAL A 1 475 ? -15.017 -5.349 20.056 1.00 98.31 475 VAL A CA 1
ATOM 3392 C C . VAL A 1 475 ? -13.767 -4.567 20.459 1.00 98.31 475 VAL A C 1
ATOM 3394 O O . VAL A 1 475 ? -12.663 -4.788 19.963 1.00 98.31 475 VAL A O 1
ATOM 3397 N N . LEU A 1 476 ? -13.932 -3.660 21.418 1.00 98.25 476 LEU A N 1
ATOM 3398 C CA . LEU A 1 476 ? -12.875 -2.865 22.035 1.00 98.25 476 LEU A CA 1
ATOM 3399 C C . LEU A 1 476 ? -12.578 -3.420 23.433 1.00 98.25 476 LEU A C 1
ATOM 3401 O O . LEU A 1 476 ? -13.343 -3.206 24.382 1.00 98.25 476 LEU A O 1
ATOM 3405 N N . SER A 1 477 ? -11.444 -4.111 23.568 1.00 97.56 477 SER A N 1
ATOM 3406 C CA . SER A 1 477 ? -10.978 -4.661 24.848 1.00 97.56 477 SER A CA 1
ATOM 3407 C C . SER A 1 477 ? -10.693 -3.570 25.893 1.00 97.56 477 SER A C 1
ATOM 3409 O O . SER A 1 477 ? -10.711 -2.374 25.610 1.00 97.56 477 SER A O 1
ATOM 3411 N N . ASP A 1 478 ? -10.409 -3.966 27.133 1.00 96.56 478 ASP A N 1
ATOM 3412 C CA . ASP A 1 478 ? -10.040 -3.047 28.221 1.00 96.56 478 ASP A CA 1
ATOM 3413 C C . ASP A 1 478 ? -8.766 -2.232 27.931 1.00 96.56 478 ASP A C 1
ATOM 3415 O O . ASP A 1 478 ? -8.607 -1.106 28.406 1.00 96.56 478 ASP A O 1
ATOM 3419 N N . SER A 1 479 ? -7.865 -2.794 27.129 1.00 97.31 479 SER A N 1
ATOM 3420 C CA . SER A 1 479 ? -6.636 -2.148 26.672 1.00 97.31 479 SER A CA 1
ATOM 3421 C C . SER A 1 479 ? -6.815 -1.305 25.404 1.00 97.31 479 SER A C 1
ATOM 3423 O O . SER A 1 479 ? -5.875 -0.605 25.009 1.00 97.31 479 SER A O 1
ATOM 3425 N N . ALA A 1 480 ? -7.999 -1.354 24.784 1.00 98.25 480 ALA A N 1
ATOM 3426 C CA . ALA A 1 480 ? -8.272 -0.662 23.538 1.00 98.25 480 ALA A CA 1
ATOM 3427 C C . ALA A 1 480 ? -8.383 0.860 23.723 1.00 98.25 480 ALA A C 1
ATOM 3429 O O . ALA A 1 480 ? -8.848 1.369 24.747 1.00 98.25 480 ALA A O 1
ATOM 3430 N N . SER A 1 481 ? -7.975 1.604 22.697 1.00 98.38 481 SER A N 1
ATOM 3431 C CA . SER A 1 481 ? -8.098 3.060 22.644 1.00 98.38 481 SER A CA 1
ATOM 3432 C C . SER A 1 481 ? -8.437 3.543 21.236 1.00 98.38 481 SER A C 1
ATOM 3434 O O . SER A 1 481 ? -7.747 3.182 20.283 1.00 98.38 481 SER A O 1
ATOM 3436 N N . VAL A 1 482 ? -9.468 4.382 21.124 1.00 98.50 482 VAL A N 1
ATOM 3437 C CA . VAL A 1 482 ? -9.897 5.051 19.886 1.00 98.50 482 VAL A CA 1
ATOM 3438 C C . VAL A 1 482 ? -9.935 6.557 20.148 1.00 98.50 482 VAL A C 1
ATOM 3440 O O . VAL A 1 482 ? -10.725 7.026 20.970 1.00 98.50 482 VAL A O 1
ATOM 3443 N N . ILE A 1 483 ? -9.033 7.324 19.527 1.00 98.31 483 ILE A N 1
ATOM 3444 C CA . ILE A 1 483 ? -8.804 8.736 19.876 1.00 98.31 483 ILE A CA 1
ATOM 3445 C C . ILE A 1 483 ? -8.744 9.627 18.628 1.00 98.31 483 ILE A C 1
ATOM 3447 O O . ILE A 1 483 ? -7.808 9.521 17.841 1.00 98.31 483 ILE A O 1
ATOM 3451 N N . ALA A 1 484 ? -9.673 10.578 18.516 1.00 97.81 484 ALA A N 1
ATOM 3452 C CA . ALA A 1 484 ? -9.687 11.636 17.502 1.00 97.81 484 ALA A CA 1
ATOM 3453 C C . ALA A 1 484 ? -9.844 13.001 18.196 1.00 97.81 484 ALA A C 1
ATOM 3455 O O . ALA A 1 484 ? -10.965 13.463 18.375 1.00 97.81 484 ALA A O 1
ATOM 3456 N N . PRO A 1 485 ? -8.770 13.675 18.646 1.00 96.56 485 PRO A N 1
ATOM 3457 C CA . PRO A 1 485 ? -8.865 14.858 19.500 1.00 96.56 485 PRO A CA 1
ATOM 3458 C C . PRO A 1 485 ? -9.393 16.105 18.774 1.00 96.56 485 PRO A C 1
ATOM 3460 O O . PRO A 1 485 ? -9.736 17.080 19.440 1.00 96.56 485 PRO A O 1
ATOM 3463 N N . SER A 1 486 ? -9.448 16.101 17.439 1.00 95.75 486 SER A N 1
ATOM 3464 C CA . SER A 1 486 ? -10.019 17.185 16.622 1.00 95.75 486 SER A CA 1
ATOM 3465 C C . SER A 1 486 ? -11.223 16.761 15.777 1.00 95.75 486 SER A C 1
ATOM 3467 O O . SER A 1 486 ? -11.945 17.635 15.306 1.00 95.75 486 SER A O 1
ATOM 3469 N N . GLY A 1 487 ? -11.462 15.456 15.629 1.00 97.44 487 GLY A N 1
ATOM 3470 C CA . GLY A 1 487 ? -12.554 14.907 14.828 1.00 97.44 487 GLY A CA 1
ATOM 3471 C C . GLY A 1 487 ? -13.647 14.233 15.653 1.00 97.44 487 GLY A C 1
ATOM 3472 O O . GLY A 1 487 ? -13.632 14.215 16.891 1.00 97.44 487 GLY A O 1
ATOM 3473 N N . SER A 1 488 ? -14.608 13.677 14.931 1.00 98.50 488 SER A N 1
ATOM 3474 C CA . SER A 1 488 ? -15.621 12.756 15.434 1.00 98.50 488 SER A CA 1
ATOM 3475 C C . SER A 1 488 ? -15.122 11.313 15.358 1.00 98.50 488 SER A C 1
ATOM 3477 O O . SER A 1 488 ? -14.173 10.999 14.639 1.00 98.50 488 SER A O 1
ATOM 3479 N N . ILE A 1 489 ? -15.773 10.427 16.104 1.00 98.69 489 ILE A N 1
ATOM 3480 C CA . ILE A 1 489 ? -15.583 8.980 15.998 1.00 98.69 489 ILE A CA 1
ATOM 3481 C C . ILE A 1 489 ? -16.936 8.374 15.640 1.00 98.69 489 ILE A C 1
ATOM 3483 O O . ILE A 1 489 ? -17.894 8.596 16.375 1.00 98.69 489 ILE A O 1
ATOM 3487 N N . SER A 1 490 ? -17.013 7.625 14.545 1.00 98.62 490 SER A N 1
ATOM 3488 C CA . SER A 1 490 ? -18.222 6.914 14.126 1.00 98.62 490 SER A CA 1
ATOM 3489 C C . SER A 1 490 ? -17.951 5.415 14.044 1.00 98.62 490 SER A C 1
ATOM 3491 O O . SER A 1 490 ? -16.953 4.999 13.457 1.00 98.62 490 SER A O 1
ATOM 3493 N N . PHE A 1 491 ? -18.838 4.627 14.637 1.00 98.50 491 PHE A N 1
ATOM 3494 C CA . PHE A 1 491 ? -18.853 3.173 14.547 1.00 98.50 491 PHE A CA 1
ATOM 3495 C C . PHE A 1 491 ? -20.109 2.750 13.788 1.00 98.50 491 PHE A C 1
ATOM 3497 O O . PHE A 1 491 ? -21.203 3.131 14.199 1.00 98.50 491 PHE A O 1
ATOM 3504 N N . TYR A 1 492 ? -19.937 1.982 12.718 1.00 97.75 492 TYR A N 1
ATOM 3505 C CA . TYR A 1 492 ? -21.010 1.301 11.995 1.00 97.75 492 TYR A CA 1
ATOM 3506 C C . TYR A 1 492 ? -20.861 -0.192 12.265 1.00 97.75 492 TYR A C 1
ATOM 3508 O O . TYR A 1 492 ? -19.839 -0.792 11.937 1.00 97.75 492 TYR A O 1
ATOM 3516 N N . VAL A 1 493 ? -21.816 -0.759 12.981 1.00 97.44 493 VAL A N 1
ATOM 3517 C CA . VAL A 1 493 ? -21.720 -2.097 13.558 1.00 97.44 493 VAL A CA 1
ATOM 3518 C C . VAL A 1 493 ? -22.749 -2.973 12.863 1.00 97.44 493 VAL A C 1
ATOM 3520 O O . VAL A 1 493 ? -23.914 -2.589 12.852 1.00 97.44 493 VAL A O 1
ATOM 3523 N N . GLY A 1 494 ? -22.319 -4.114 12.317 1.00 96.00 494 GLY A N 1
ATOM 3524 C CA . GLY A 1 494 ? -23.227 -5.134 11.792 1.00 96.00 494 GLY A CA 1
ATOM 3525 C C . GLY A 1 494 ? -24.107 -5.687 12.907 1.00 96.00 494 GLY A C 1
ATOM 3526 O O . GLY A 1 494 ? -25.275 -5.347 12.962 1.00 96.00 494 GLY A O 1
ATOM 3527 N N . ASP A 1 495 ? -23.514 -6.382 13.888 1.00 94.00 495 ASP A N 1
ATOM 3528 C CA . ASP A 1 495 ? -24.313 -7.026 14.947 1.00 94.00 495 ASP A CA 1
ATOM 3529 C C . ASP A 1 495 ? -24.137 -6.350 16.317 1.00 94.00 495 ASP A C 1
ATOM 3531 O O . ASP A 1 495 ? -25.010 -5.665 16.832 1.00 94.00 495 ASP A O 1
ATOM 3535 N N . ASN A 1 496 ? -22.994 -6.566 16.982 1.00 96.88 496 ASN A N 1
ATOM 3536 C CA . ASN A 1 496 ? -22.826 -6.192 18.387 1.00 96.88 496 ASN A CA 1
ATOM 3537 C C . ASN A 1 496 ? -21.665 -5.227 18.584 1.00 96.88 496 ASN A C 1
ATOM 3539 O O . ASN A 1 496 ? -20.584 -5.365 18.002 1.00 96.88 496 ASN A O 1
ATOM 3543 N N . PHE A 1 497 ? -21.859 -4.276 19.493 1.00 97.88 497 PHE A N 1
ATOM 3544 C CA . PHE A 1 497 ? -20.829 -3.340 19.915 1.00 97.88 497 PHE A CA 1
ATOM 3545 C C . PHE A 1 497 ? -20.421 -3.640 21.348 1.00 97.88 497 PHE A C 1
ATOM 3547 O O . PHE A 1 497 ? -21.227 -3.539 22.268 1.00 97.88 497 PHE A O 1
ATOM 3554 N N . GLN A 1 498 ? -19.149 -3.950 21.570 1.00 97.94 498 GLN A N 1
ATOM 3555 C CA . GLN A 1 498 ? -18.613 -4.178 22.908 1.00 97.94 498 GLN A CA 1
ATOM 3556 C C . GLN A 1 498 ? -17.472 -3.215 23.184 1.00 97.94 498 GLN A C 1
ATOM 3558 O O . GLN A 1 498 ? -16.440 -3.244 22.521 1.00 97.94 498 GLN A O 1
ATOM 3563 N N . HIS A 1 499 ? -17.618 -2.381 24.210 1.00 96.81 499 HIS A N 1
ATOM 3564 C CA . HIS A 1 499 ? -16.629 -1.372 24.559 1.00 96.81 499 HIS A CA 1
ATOM 3565 C C . HIS A 1 499 ? -16.209 -1.449 26.022 1.00 96.81 499 HIS A C 1
ATOM 3567 O O . HIS A 1 499 ? -16.992 -1.138 26.911 1.00 96.81 499 HIS A O 1
ATOM 3573 N N . SER A 1 500 ? -14.941 -1.778 26.280 1.00 96.62 500 SER A N 1
ATOM 3574 C CA . SER A 1 500 ? -14.343 -1.779 27.628 1.00 96.62 500 SER A CA 1
ATOM 3575 C C . SER A 1 500 ? -13.169 -0.804 27.798 1.00 96.62 500 SER A C 1
ATOM 3577 O O . SER A 1 500 ? -12.759 -0.544 28.929 1.00 96.62 500 SER A O 1
ATOM 3579 N N . GLY A 1 501 ? -12.636 -0.267 26.698 1.00 96.25 501 GLY A N 1
ATOM 3580 C CA . GLY A 1 501 ? -11.448 0.589 26.666 1.00 96.25 501 GLY A CA 1
ATOM 3581 C C . GLY A 1 501 ? -11.724 2.092 26.817 1.00 96.25 501 GLY A C 1
ATOM 3582 O O . GLY A 1 501 ? -12.534 2.525 27.640 1.00 96.25 501 GLY A O 1
ATOM 3583 N N . LEU A 1 502 ? -10.996 2.905 26.046 1.00 96.44 502 LEU A N 1
ATOM 3584 C CA . LEU A 1 502 ? -11.151 4.363 25.974 1.00 96.44 502 LEU A CA 1
ATOM 3585 C C . LEU A 1 502 ? -11.593 4.800 24.574 1.00 96.44 502 LEU A C 1
ATOM 3587 O O . LEU A 1 502 ? -10.863 4.589 23.607 1.00 96.44 502 LEU A O 1
ATOM 3591 N N . ILE A 1 503 ? -12.696 5.541 24.488 1.00 97.62 503 ILE A N 1
ATOM 3592 C CA . ILE A 1 503 ? -13.094 6.287 23.288 1.00 97.62 503 ILE A CA 1
ATOM 3593 C C . ILE A 1 503 ? -13.069 7.783 23.609 1.00 97.62 503 ILE A C 1
ATOM 3595 O O . ILE A 1 503 ? -13.710 8.239 24.561 1.00 97.62 503 ILE A O 1
ATOM 3599 N N . ARG A 1 504 ? -12.324 8.562 22.814 1.00 97.00 504 ARG A N 1
ATOM 3600 C CA . ARG A 1 504 ? -12.206 10.017 22.980 1.00 97.00 504 ARG A CA 1
ATOM 3601 C C . ARG A 1 504 ? -12.290 10.772 21.655 1.00 97.00 504 ARG A C 1
ATOM 3603 O O . ARG A 1 504 ? -11.336 10.751 20.881 1.00 97.00 504 ARG A O 1
ATOM 3610 N N . ALA A 1 505 ? -13.367 11.527 21.469 1.00 97.50 505 ALA A N 1
ATOM 3611 C CA . ALA A 1 505 ? -13.582 12.415 20.332 1.00 97.50 505 ALA A CA 1
ATOM 3612 C C . ALA A 1 505 ? -13.472 13.900 20.726 1.00 97.50 505 ALA A C 1
ATOM 3614 O O . ALA A 1 505 ? -13.942 14.335 21.781 1.00 97.50 505 ALA A O 1
ATOM 3615 N N . GLY A 1 506 ? -12.871 14.695 19.845 1.00 96.75 506 GLY A N 1
ATOM 3616 C CA . GLY A 1 506 ? -12.831 16.152 19.912 1.00 96.75 506 GLY A CA 1
ATOM 3617 C C . GLY A 1 506 ? -14.154 16.793 19.508 1.00 96.75 506 GLY A C 1
ATOM 3618 O O . GLY A 1 506 ? -14.436 17.909 19.928 1.00 96.75 506 GLY A O 1
ATOM 3619 N N . ALA A 1 507 ? -14.975 16.075 18.743 1.00 96.94 507 ALA A N 1
ATOM 3620 C CA . ALA A 1 507 ? -16.336 16.446 18.384 1.00 96.94 507 ALA A CA 1
ATOM 3621 C C . ALA A 1 507 ? -17.337 15.430 18.968 1.00 96.94 507 ALA A C 1
ATOM 3623 O O . ALA A 1 507 ? -17.469 15.362 20.198 1.00 96.94 507 ALA A O 1
ATOM 3624 N N . ALA A 1 508 ? -18.033 14.670 18.114 1.00 97.25 508 ALA A N 1
ATOM 3625 C CA . ALA A 1 508 ? -19.073 13.718 18.503 1.00 97.25 508 ALA A CA 1
ATOM 3626 C C . ALA A 1 508 ? -18.572 12.265 18.504 1.00 97.25 508 ALA A C 1
ATOM 3628 O O . ALA A 1 508 ? -17.626 11.923 17.793 1.00 97.25 508 ALA A O 1
ATOM 3629 N N . ILE A 1 509 ? -19.238 11.411 19.282 1.00 97.88 509 ILE A N 1
ATOM 3630 C CA . ILE A 1 509 ? -19.178 9.951 19.126 1.00 97.88 509 ILE A CA 1
ATOM 3631 C C . ILE A 1 509 ? -20.510 9.504 18.526 1.00 97.88 509 ILE A C 1
ATOM 3633 O O . ILE A 1 509 ? -21.550 9.826 19.094 1.00 97.88 509 ILE A O 1
ATOM 3637 N N . ASN A 1 510 ? -20.480 8.768 17.420 1.00 98.06 510 ASN A N 1
ATOM 3638 C CA . ASN A 1 510 ? -21.649 8.162 16.791 1.00 98.06 510 ASN A CA 1
ATOM 3639 C C . ASN A 1 510 ? -21.499 6.638 16.824 1.00 98.06 510 ASN A C 1
ATOM 3641 O O . ASN A 1 510 ? -20.445 6.118 16.463 1.00 98.06 510 ASN A O 1
ATOM 3645 N N . VAL A 1 511 ? -22.536 5.930 17.250 1.00 97.81 511 VAL A N 1
ATOM 3646 C CA . VAL A 1 511 ? -22.634 4.472 17.144 1.00 97.81 511 VAL A CA 1
ATOM 3647 C C . VAL A 1 511 ? -23.919 4.177 16.395 1.00 97.81 511 VAL A C 1
ATOM 3649 O O . VAL A 1 511 ? -24.987 4.559 16.861 1.00 97.81 511 VAL A O 1
ATOM 3652 N N . VAL A 1 512 ? -23.802 3.551 15.233 1.00 97.25 512 VAL A N 1
ATOM 3653 C CA . VAL A 1 512 ? -24.929 3.069 14.440 1.00 97.25 512 VAL A CA 1
ATOM 3654 C C . VAL A 1 512 ? -24.819 1.555 14.421 1.00 97.25 512 VAL A C 1
ATOM 3656 O O . VAL A 1 512 ? -23.813 1.028 13.950 1.00 97.25 512 VAL A O 1
ATOM 3659 N N . ALA A 1 513 ? -25.798 0.885 15.007 1.00 94.62 513 ALA A N 1
ATOM 3660 C CA . ALA A 1 513 ? -25.851 -0.565 15.087 1.00 94.62 513 ALA A CA 1
ATOM 3661 C C . ALA A 1 513 ? -26.941 -1.113 14.179 1.00 94.62 513 ALA A C 1
ATOM 3663 O O . ALA A 1 513 ? -27.925 -0.409 13.940 1.00 94.62 513 ALA A O 1
ATOM 3664 N N . ASP A 1 514 ? -26.704 -2.315 13.662 1.00 89.69 514 ASP A N 1
ATOM 3665 C CA . ASP A 1 514 ? -27.503 -2.941 12.617 1.00 89.69 514 ASP A CA 1
ATOM 3666 C C . ASP A 1 514 ? -27.800 -1.958 11.469 1.00 89.69 514 ASP A C 1
ATOM 3668 O O . ASP A 1 514 ? -28.932 -1.629 11.110 1.00 89.69 514 ASP A O 1
ATOM 3672 N N . SER A 1 515 ? -26.732 -1.345 10.949 1.00 79.12 515 SER A N 1
ATOM 3673 C CA . SER A 1 515 ? -26.876 -0.212 10.029 1.00 79.12 515 SER A CA 1
ATOM 3674 C C . SER A 1 515 ? -27.430 -0.593 8.652 1.00 79.12 515 SER A C 1
ATOM 3676 O O . SER A 1 515 ? -27.864 0.301 7.921 1.00 79.12 515 SER A O 1
ATOM 3678 N N . GLU A 1 516 ? -27.399 -1.877 8.284 1.00 84.81 516 GLU A N 1
ATOM 3679 C CA . GLU A 1 516 ? -27.879 -2.367 6.985 1.00 84.81 516 GLU A CA 1
ATOM 3680 C C . GLU A 1 516 ? -29.086 -3.313 7.091 1.00 84.81 516 GLU A C 1
ATOM 3682 O O . GLU A 1 516 ? -29.801 -3.455 6.090 1.00 84.81 516 GLU A O 1
ATOM 3687 N N . GLY A 1 517 ? -29.387 -3.878 8.270 1.00 81.88 517 GLY A N 1
ATOM 3688 C CA . GLY A 1 517 ? -30.580 -4.693 8.499 1.00 81.88 517 GLY A CA 1
ATOM 3689 C C . GLY A 1 517 ? -30.588 -5.986 7.690 1.00 81.88 517 GLY A C 1
ATOM 3690 O O . GLY A 1 517 ? -31.659 -6.429 7.251 1.00 81.88 517 GLY A O 1
ATOM 3691 N N . LEU A 1 518 ? -29.416 -6.546 7.372 1.00 88.00 518 LEU A N 1
ATOM 3692 C CA . LEU A 1 518 ? -29.318 -7.711 6.494 1.00 88.00 518 LEU A CA 1
ATOM 3693 C C . LEU A 1 518 ? -29.741 -9.006 7.195 1.00 88.00 518 LEU A C 1
ATOM 3695 O O . LEU A 1 518 ? -30.190 -9.934 6.516 1.00 88.00 518 LEU A O 1
ATOM 3699 N N . ASP A 1 519 ? -29.673 -9.078 8.523 1.00 85.88 519 ASP A N 1
ATOM 3700 C CA . ASP A 1 519 ? -30.020 -10.250 9.331 1.00 85.88 519 ASP A CA 1
ATOM 3701 C C . ASP A 1 519 ? -31.350 -10.111 10.104 1.00 85.88 519 ASP A C 1
ATOM 3703 O O . ASP A 1 519 ? -31.485 -10.567 11.240 1.00 85.88 519 ASP A O 1
ATOM 3707 N N . VAL A 1 520 ? -32.375 -9.599 9.405 1.00 79.00 520 VAL A N 1
ATOM 3708 C CA . VAL A 1 520 ? -33.760 -9.360 9.870 1.00 79.00 520 VAL A CA 1
ATOM 3709 C C . VAL A 1 520 ? -34.220 -10.239 11.040 1.00 79.00 520 VAL A C 1
ATOM 3711 O O . VAL A 1 520 ? -34.385 -11.463 10.918 1.00 79.00 520 VAL A O 1
ATOM 3714 N N . GLY A 1 521 ? -34.602 -9.573 12.126 1.00 80.00 521 GLY A N 1
ATOM 3715 C CA . GLY A 1 521 ? -35.080 -10.169 13.367 1.00 80.00 521 GLY A CA 1
ATOM 3716 C C . GLY A 1 521 ? -33.965 -10.472 14.368 1.00 80.00 521 GLY A C 1
ATOM 3717 O O . GLY A 1 521 ? -34.236 -11.145 15.369 1.00 80.00 521 GLY A O 1
ATOM 3718 N N . THR A 1 522 ? -32.746 -10.004 14.109 1.00 86.19 522 THR A N 1
ATOM 3719 C CA . THR A 1 522 ? -31.599 -10.117 15.007 1.00 86.19 522 THR A CA 1
ATOM 3720 C C . THR A 1 522 ? -31.202 -8.717 15.447 1.00 86.19 522 THR A C 1
ATOM 3722 O O . THR A 1 522 ? -30.481 -8.020 14.757 1.00 86.19 522 THR A O 1
ATOM 3725 N N . GLY A 1 523 ? -31.656 -8.301 16.627 1.00 87.44 523 GLY A N 1
ATOM 3726 C CA . GLY A 1 523 ? -31.239 -7.003 17.145 1.00 87.44 523 GLY A CA 1
ATOM 3727 C C . GLY A 1 523 ? -29.793 -6.987 17.637 1.00 87.44 523 GLY A C 1
ATOM 3728 O O . GLY A 1 523 ? -29.148 -8.020 17.853 1.00 87.44 523 GLY A O 1
ATOM 3729 N N . SER A 1 524 ? -29.308 -5.778 17.877 1.00 94.50 524 SER A N 1
ATOM 3730 C CA . SER A 1 524 ? -27.953 -5.472 18.308 1.00 94.50 524 SER A CA 1
ATOM 3731 C C . SER A 1 524 ? -27.811 -5.465 19.830 1.00 94.50 524 SER A C 1
ATOM 3733 O O . SER A 1 524 ? -28.598 -4.853 20.556 1.00 94.50 524 SER A O 1
ATOM 3735 N N . LEU A 1 525 ? -26.725 -6.047 20.349 1.00 96.38 525 LEU A N 1
ATOM 3736 C CA . LEU A 1 525 ? -26.279 -5.817 21.727 1.00 96.38 525 LEU A CA 1
ATOM 3737 C C . LEU A 1 525 ? -25.174 -4.751 21.768 1.00 96.38 525 LEU A C 1
ATOM 3739 O O . LEU A 1 525 ? -24.061 -4.963 21.282 1.00 96.38 525 LEU A O 1
ATOM 3743 N N . LEU A 1 526 ? -25.450 -3.625 22.431 1.00 97.38 526 LEU A N 1
ATOM 3744 C CA . LEU A 1 526 ? -24.516 -2.514 22.627 1.00 97.38 526 LEU A CA 1
ATOM 3745 C C . LEU A 1 526 ? -24.074 -2.407 24.090 1.00 97.38 526 LEU A C 1
ATOM 3747 O O . LEU A 1 526 ? -24.796 -1.894 24.942 1.00 97.38 526 LEU A O 1
ATOM 3751 N N . GLU A 1 527 ? -22.854 -2.843 24.399 1.00 96.94 527 GLU A N 1
ATOM 3752 C CA . GLU A 1 527 ? -22.276 -2.822 25.745 1.00 96.94 527 GLU A CA 1
ATOM 3753 C C . GLU A 1 527 ? -21.226 -1.714 25.921 1.00 96.94 527 GLU A C 1
ATOM 3755 O O . GLU A 1 527 ? -20.098 -1.793 25.428 1.00 96.94 527 GLU A O 1
ATOM 3760 N N . PHE A 1 528 ? -21.547 -0.710 26.737 1.00 95.50 528 PHE A N 1
ATOM 3761 C CA . PHE A 1 528 ? -20.669 0.403 27.097 1.00 95.50 528 PHE A CA 1
ATOM 3762 C C . PHE A 1 528 ? -20.115 0.235 28.521 1.00 95.50 528 PHE A C 1
ATOM 3764 O O . PHE A 1 528 ? -20.655 0.747 29.509 1.00 95.50 528 PHE A O 1
ATOM 3771 N N . ASN A 1 529 ? -19.000 -0.487 28.624 1.00 94.12 529 ASN A N 1
ATOM 3772 C CA . ASN A 1 529 ? -18.278 -0.773 29.868 1.00 94.12 529 ASN A CA 1
ATOM 3773 C C . ASN A 1 529 ? -17.076 0.160 30.129 1.00 94.12 529 ASN A C 1
ATOM 3775 O O . ASN A 1 529 ? -16.647 0.298 31.278 1.00 94.12 529 ASN A O 1
ATOM 3779 N N . GLY A 1 530 ? -16.522 0.777 29.081 1.00 92.44 530 GLY A N 1
ATOM 3780 C CA . GLY A 1 530 ? -15.320 1.619 29.131 1.00 92.44 530 GLY A CA 1
ATOM 3781 C C . GLY A 1 530 ? -15.561 3.113 29.395 1.00 92.44 530 GLY A C 1
ATOM 3782 O O . GLY A 1 530 ? -16.600 3.531 29.902 1.00 92.44 530 GLY A O 1
ATOM 3783 N N . GLN A 1 531 ? -14.576 3.946 29.045 1.00 92.50 531 GLN A N 1
ATOM 3784 C CA . GLN A 1 531 ? -14.655 5.411 29.139 1.00 92.50 531 GLN A CA 1
ATOM 3785 C C . GLN A 1 531 ? -15.077 6.034 27.807 1.00 92.50 531 GLN A C 1
ATOM 3787 O O . GLN A 1 531 ? -14.399 5.853 26.799 1.00 92.50 531 GLN A O 1
ATOM 3792 N N . LEU A 1 532 ? -16.151 6.828 27.828 1.00 93.31 532 LEU A N 1
ATOM 3793 C CA . LEU A 1 532 ? -16.636 7.599 26.681 1.00 93.31 532 LEU A CA 1
ATOM 3794 C C . LEU A 1 532 ? -16.426 9.094 26.923 1.00 93.31 532 LEU A C 1
ATOM 3796 O O . LEU A 1 532 ? -16.898 9.636 27.923 1.00 93.31 532 LEU A O 1
ATOM 3800 N N . GLN A 1 533 ? -15.721 9.763 26.013 1.00 94.00 533 GLN A N 1
ATOM 3801 C CA . GLN A 1 533 ? -15.438 11.195 26.096 1.00 94.00 533 GLN A CA 1
ATOM 3802 C C . GLN A 1 533 ? -15.666 11.858 24.740 1.00 94.00 533 GLN A C 1
ATOM 3804 O O . GLN A 1 533 ? -14.952 11.584 23.784 1.00 94.00 533 GLN A O 1
ATOM 3809 N N . ALA A 1 534 ? -16.630 12.767 24.673 1.00 94.06 534 ALA A N 1
ATOM 3810 C CA . ALA A 1 534 ? -16.889 13.612 23.512 1.00 94.06 534 ALA A CA 1
ATOM 3811 C C . ALA A 1 534 ? -16.990 15.073 23.963 1.00 94.06 534 ALA A C 1
ATOM 3813 O O . ALA A 1 534 ? -17.267 15.337 25.136 1.00 94.06 534 ALA A O 1
ATOM 3814 N N . SER A 1 535 ? -16.767 16.019 23.049 1.00 94.44 535 SER A N 1
ATOM 3815 C CA . SER A 1 535 ? -16.877 17.453 23.365 1.00 94.44 535 SER A CA 1
ATOM 3816 C C . SER A 1 535 ? -18.223 18.051 22.959 1.00 94.44 535 SER A C 1
ATOM 3818 O O . SER A 1 535 ? -18.596 19.094 23.495 1.00 94.44 535 SER A O 1
ATOM 3820 N N . THR A 1 536 ? -18.957 17.410 22.040 1.00 94.19 536 THR A N 1
ATOM 3821 C CA . THR A 1 536 ? -20.262 17.899 21.566 1.00 94.19 536 THR A CA 1
ATOM 3822 C C . THR A 1 536 ? -21.423 16.993 21.960 1.00 94.19 536 THR A C 1
ATOM 3824 O O . THR A 1 536 ? -22.334 17.469 22.630 1.00 94.19 536 THR A O 1
ATOM 3827 N N . SER A 1 537 ? -21.409 15.715 21.573 1.00 93.62 537 SER A N 1
ATOM 3828 C CA . SER A 1 537 ? -22.480 14.756 21.875 1.00 93.62 537 SER A CA 1
ATOM 3829 C C . SER A 1 537 ? -22.020 13.304 21.746 1.00 93.62 537 SER A C 1
ATOM 3831 O O . SER A 1 537 ? -20.991 13.010 21.133 1.00 93.62 537 SER A O 1
ATOM 3833 N N . ILE A 1 538 ? -22.815 12.401 22.312 1.00 94.62 538 ILE A N 1
ATOM 3834 C CA . ILE A 1 538 ? -22.782 10.966 22.024 1.00 94.62 538 ILE A CA 1
ATOM 3835 C C . ILE A 1 538 ? -24.124 10.620 21.382 1.00 94.62 538 ILE A C 1
ATOM 3837 O O . ILE A 1 538 ? -25.164 10.915 21.964 1.00 94.62 538 ILE A O 1
ATOM 3841 N N . ASN A 1 539 ? -24.104 10.044 20.188 1.00 95.31 539 ASN A N 1
ATOM 3842 C CA . ASN A 1 539 ? -25.289 9.658 19.434 1.00 95.31 539 ASN A CA 1
ATOM 3843 C C . ASN A 1 539 ? -25.263 8.143 19.237 1.00 95.31 539 ASN A C 1
ATOM 3845 O O . ASN A 1 539 ? -24.253 7.605 18.784 1.00 95.31 539 ASN A O 1
ATOM 3849 N N . ILE A 1 540 ? -26.349 7.470 19.595 1.00 95.75 540 ILE A N 1
ATOM 3850 C CA . ILE A 1 540 ? -26.536 6.037 19.389 1.00 95.75 540 ILE A CA 1
ATOM 3851 C C . ILE A 1 540 ? -27.799 5.860 18.563 1.00 95.75 540 ILE A C 1
ATOM 3853 O O . ILE A 1 540 ? -28.836 6.435 18.898 1.00 95.75 540 ILE A O 1
ATOM 3857 N N . THR A 1 541 ? -27.690 5.097 17.487 1.00 94.94 541 THR A N 1
ATOM 3858 C CA . THR A 1 541 ? -28.797 4.761 16.603 1.00 94.94 541 THR A CA 1
ATOM 3859 C C . THR A 1 541 ? -28.816 3.260 16.389 1.00 94.94 541 THR A C 1
ATOM 3861 O O . THR A 1 541 ? -27.761 2.674 16.151 1.00 94.94 541 THR A O 1
ATOM 3864 N N . THR A 1 542 ? -29.990 2.658 16.496 1.00 93.12 542 THR A N 1
ATOM 3865 C CA . THR A 1 542 ? -30.206 1.240 16.200 1.00 93.12 542 THR A CA 1
ATOM 3866 C C . THR A 1 542 ? -31.293 1.079 15.136 1.00 93.12 542 THR A C 1
ATOM 3868 O O . THR A 1 542 ? -31.856 2.082 14.675 1.00 93.12 542 THR A O 1
ATOM 3871 N N . SER A 1 543 ? -31.507 -0.149 14.670 1.00 89.62 543 SER A N 1
ATOM 3872 C CA . SER A 1 543 ? -32.397 -0.462 13.553 1.00 89.62 543 SER A CA 1
ATOM 3873 C C . SER A 1 543 ? -33.821 -0.761 14.043 1.00 89.62 543 SER A C 1
ATOM 3875 O O . SER A 1 543 ? -34.245 -0.251 15.072 1.00 89.62 543 SER A O 1
ATOM 3877 N N . THR A 1 544 ? -34.598 -1.506 13.252 1.00 87.88 544 THR A N 1
ATOM 3878 C CA . THR A 1 544 ? -35.977 -1.914 13.555 1.00 87.88 544 THR A CA 1
ATOM 3879 C C . THR A 1 544 ? -36.107 -3.235 14.321 1.00 87.88 544 THR A C 1
ATOM 3881 O O . THR A 1 544 ? -37.228 -3.725 14.478 1.00 87.88 544 THR A O 1
ATOM 3884 N N . ASP A 1 545 ? -34.994 -3.860 14.698 1.00 87.94 545 ASP A N 1
ATOM 3885 C CA . ASP A 1 545 ? -34.990 -5.137 15.409 1.00 87.94 545 ASP A CA 1
ATOM 3886 C C . ASP A 1 545 ? -34.959 -4.947 16.941 1.00 87.94 545 ASP A C 1
ATOM 3888 O O . ASP A 1 545 ? -34.898 -3.836 17.442 1.00 87.94 545 ASP A O 1
ATOM 3892 N N . GLU A 1 546 ? -35.089 -6.028 17.727 1.00 90.62 546 GLU A N 1
ATOM 3893 C CA . GLU A 1 546 ? -35.092 -5.925 19.201 1.00 90.62 546 GLU A CA 1
ATOM 3894 C C . GLU A 1 546 ? -33.683 -5.634 19.748 1.00 90.62 546 GLU A C 1
ATOM 3896 O O . GLU A 1 546 ? -32.906 -6.562 19.998 1.00 90.62 546 GLU A O 1
ATOM 3901 N N . ASP A 1 547 ? -33.354 -4.366 19.991 1.00 92.00 547 ASP A N 1
ATOM 3902 C CA . ASP A 1 547 ? -32.015 -3.973 20.419 1.00 92.00 547 ASP A CA 1
ATOM 3903 C C . ASP A 1 547 ? -31.851 -3.942 21.943 1.00 92.00 547 ASP A C 1
ATOM 3905 O O . ASP A 1 547 ? -32.771 -3.695 22.723 1.00 92.00 547 ASP A O 1
ATOM 3909 N N . THR A 1 548 ? -30.627 -4.168 22.421 1.00 95.06 548 THR A N 1
ATOM 3910 C CA . THR A 1 548 ? -30.282 -4.021 23.840 1.00 95.06 548 THR A CA 1
ATOM 3911 C C . THR A 1 548 ? -29.089 -3.098 24.021 1.00 95.06 548 THR A C 1
ATOM 3913 O O . THR A 1 548 ? -27.980 -3.385 23.582 1.00 95.06 548 THR A O 1
ATOM 3916 N N . ILE A 1 549 ? -29.279 -2.018 24.776 1.00 94.88 549 ILE A N 1
ATOM 3917 C CA . ILE A 1 549 ? -28.260 -1.011 25.065 1.00 94.88 549 ILE A CA 1
ATOM 3918 C C . ILE A 1 549 ? -27.924 -1.038 26.553 1.00 94.88 549 ILE A C 1
ATOM 3920 O O . ILE A 1 549 ? -28.755 -0.725 27.402 1.00 94.88 549 ILE A O 1
ATOM 3924 N N . TYR A 1 550 ? -26.681 -1.364 26.894 1.00 94.50 550 TYR A N 1
ATOM 3925 C CA . TYR A 1 550 ? -26.200 -1.451 28.269 1.00 94.50 550 TYR A CA 1
ATOM 3926 C C . TYR A 1 550 ? -25.104 -0.424 28.562 1.00 94.50 550 TYR A C 1
ATOM 3928 O O . TYR A 1 550 ? -23.992 -0.506 28.046 1.00 94.50 550 TYR A O 1
ATOM 3936 N N . PHE A 1 551 ? -25.370 0.510 29.475 1.00 89.75 551 PHE A N 1
ATOM 3937 C CA . PHE A 1 551 ? -24.367 1.430 30.012 1.00 89.75 551 PHE A CA 1
ATOM 3938 C C . PHE A 1 551 ? -23.925 0.996 31.396 1.00 89.75 551 PHE A C 1
ATOM 3940 O O . PHE A 1 551 ? -24.615 1.248 32.381 1.00 89.75 551 PHE A O 1
ATOM 3947 N N . LYS A 1 552 ? -22.725 0.431 31.519 1.00 83.50 552 LYS A N 1
ATOM 3948 C CA . LYS A 1 552 ? -22.136 0.208 32.843 1.00 83.50 552 LYS A CA 1
ATOM 3949 C C . LYS A 1 552 ? -21.507 1.473 33.396 1.00 83.50 552 LYS A C 1
ATOM 3951 O O . LYS A 1 552 ? -21.619 1.746 34.584 1.00 83.50 552 LYS A O 1
ATOM 3956 N N . ARG A 1 553 ? -20.831 2.230 32.531 1.00 76.62 553 ARG A N 1
ATOM 3957 C CA . ARG A 1 553 ? -20.109 3.447 32.891 1.00 76.62 553 ARG A CA 1
ATOM 3958 C C . ARG A 1 553 ? -20.298 4.493 31.803 1.00 76.62 553 ARG A C 1
ATOM 3960 O O . ARG A 1 553 ? -20.021 4.246 30.636 1.00 76.62 553 ARG A O 1
ATOM 3967 N N . LEU A 1 554 ? -20.746 5.677 32.201 1.00 74.81 554 LEU A N 1
ATOM 3968 C CA . LEU A 1 554 ? -20.948 6.808 31.305 1.00 74.81 554 LEU A CA 1
ATOM 3969 C C . LEU A 1 554 ? -20.357 8.057 31.962 1.00 74.81 554 LEU A C 1
ATOM 3971 O O . LEU A 1 554 ? -20.984 8.693 32.805 1.00 74.81 554 LEU A O 1
ATOM 3975 N N . ASP A 1 555 ? -19.120 8.373 31.580 1.00 71.56 555 ASP A N 1
ATOM 3976 C CA . ASP A 1 555 ? -18.354 9.532 32.068 1.00 71.56 555 ASP A CA 1
ATOM 3977 C C . ASP A 1 555 ? -18.549 10.768 31.160 1.00 71.56 555 ASP A C 1
ATOM 3979 O O . ASP A 1 555 ? -17.669 11.623 31.038 1.00 71.56 555 ASP A O 1
ATOM 3983 N N . ALA A 1 556 ? -19.689 10.855 30.472 1.00 67.75 556 ALA A N 1
ATOM 3984 C CA . ALA A 1 556 ? -19.956 11.900 29.496 1.00 67.75 556 ALA A CA 1
ATOM 3985 C C . ALA A 1 556 ? -20.525 13.160 30.166 1.00 67.75 556 ALA A C 1
ATOM 3987 O O . ALA A 1 556 ? -21.574 13.123 30.804 1.00 67.75 556 ALA A O 1
ATOM 3988 N N . ALA A 1 557 ? -19.858 14.301 29.971 1.00 78.75 557 ALA A N 1
ATOM 3989 C CA . ALA A 1 557 ? -20.371 15.622 30.360 1.00 78.75 557 ALA A CA 1
ATOM 3990 C C . ALA A 1 557 ? -21.223 16.286 29.255 1.00 78.75 557 ALA A C 1
ATOM 3992 O O . ALA A 1 557 ? -21.600 17.452 29.371 1.00 78.75 557 ALA A O 1
ATOM 3993 N N . VAL A 1 558 ? -21.490 15.554 28.173 1.00 83.06 558 VAL A N 1
ATOM 3994 C CA . VAL A 1 558 ? -22.184 16.019 26.967 1.00 83.06 558 VAL A CA 1
ATOM 3995 C C . VAL A 1 558 ? -23.544 15.329 26.815 1.00 83.06 558 VAL A C 1
ATOM 3997 O O . VAL A 1 558 ? -23.764 14.293 27.447 1.00 83.06 558 VAL A O 1
ATOM 4000 N N . PRO A 1 559 ? -24.470 15.878 26.005 1.00 86.50 559 PRO A N 1
ATOM 4001 C CA . PRO A 1 559 ? -25.720 15.206 25.662 1.00 86.50 559 PRO A CA 1
ATOM 4002 C C . PRO A 1 559 ? -25.493 13.801 25.096 1.00 86.50 559 PRO A C 1
ATOM 4004 O O . PRO A 1 559 ? -24.567 13.591 24.306 1.00 86.50 559 PRO A O 1
ATOM 4007 N N . VAL A 1 560 ? -26.364 12.873 25.492 1.00 88.31 560 VAL A N 1
ATOM 4008 C CA . VAL A 1 560 ? -26.422 11.511 24.955 1.00 88.31 560 VAL A CA 1
ATOM 4009 C C . VAL A 1 560 ? -27.782 11.348 24.289 1.00 88.31 560 VAL A C 1
ATOM 4011 O O . VAL A 1 560 ? -28.810 11.430 24.957 1.00 88.31 560 VAL A O 1
ATOM 4014 N N . ASN A 1 561 ? -27.785 11.176 22.973 1.00 88.88 561 ASN A N 1
ATOM 4015 C CA . ASN A 1 561 ? -28.988 10.988 22.173 1.00 88.88 561 ASN A CA 1
ATOM 4016 C C . ASN A 1 561 ? -29.061 9.518 21.773 1.00 88.88 561 ASN A C 1
ATOM 4018 O O . ASN A 1 561 ? -28.099 9.006 21.202 1.00 88.88 561 ASN A O 1
ATOM 4022 N N . ILE A 1 562 ? -30.173 8.860 22.079 1.00 89.69 562 ILE A N 1
ATOM 4023 C CA . ILE A 1 562 ? -30.437 7.485 21.663 1.00 89.69 562 ILE A CA 1
ATOM 4024 C C . ILE A 1 562 ? -31.678 7.513 20.784 1.00 89.69 562 ILE A C 1
ATOM 4026 O O . ILE A 1 562 ? -32.703 8.062 21.176 1.00 89.69 562 ILE A O 1
ATOM 4030 N N . VAL A 1 563 ? -31.565 6.968 19.586 1.00 89.62 563 VAL A N 1
ATOM 4031 C CA . VAL A 1 563 ? -32.680 6.796 18.658 1.00 89.62 563 VAL A CA 1
ATOM 4032 C C . VAL A 1 563 ? -32.754 5.312 18.378 1.00 89.62 563 VAL A C 1
ATOM 4034 O O . VAL A 1 563 ? -31.805 4.766 17.822 1.00 89.62 563 VAL A O 1
ATOM 4037 N N . THR A 1 564 ? -33.825 4.671 18.808 1.00 87.44 564 THR A N 1
ATOM 4038 C CA . THR A 1 564 ? -34.068 3.271 18.468 1.00 87.44 564 THR A CA 1
ATOM 4039 C C . THR A 1 564 ? -35.139 3.221 17.386 1.00 87.44 564 THR A C 1
ATOM 4041 O O . THR A 1 564 ? -35.887 4.190 17.200 1.00 87.44 564 THR A O 1
ATOM 4044 N N . GLY A 1 565 ? -35.134 2.182 16.558 1.00 83.06 565 GLY A N 1
ATOM 4045 C CA . GLY A 1 565 ? -36.138 2.053 15.513 1.00 83.06 565 GLY A CA 1
ATOM 4046 C C . GLY A 1 565 ? -37.423 1.431 16.044 1.00 83.06 565 GLY A C 1
ATOM 4047 O O . GLY A 1 565 ? -37.893 1.749 17.131 1.00 83.06 565 GLY A O 1
ATOM 4048 N N . ALA A 1 566 ? -38.040 0.625 15.188 1.00 80.25 566 ALA A N 1
ATOM 4049 C CA . ALA A 1 566 ? -39.090 -0.314 15.567 1.00 80.25 566 ALA A CA 1
ATOM 4050 C C . ALA A 1 566 ? -38.496 -1.467 16.401 1.00 80.25 566 ALA A C 1
ATOM 4052 O O . ALA A 1 566 ? -37.282 -1.576 16.509 1.00 80.25 566 ALA A O 1
ATOM 4053 N N . GLY A 1 567 ? -39.336 -2.354 16.931 1.00 82.81 567 GLY A N 1
ATOM 4054 C CA . GLY A 1 567 ? -38.876 -3.462 17.768 1.00 82.81 567 GLY A CA 1
ATOM 4055 C C . GLY A 1 567 ? -38.944 -3.160 19.262 1.00 82.81 567 GLY A C 1
ATOM 4056 O O . GLY A 1 567 ? -39.330 -2.082 19.698 1.00 82.81 567 GLY A O 1
ATOM 4057 N N . ARG A 1 568 ? -38.725 -4.199 20.076 1.00 85.81 568 ARG A N 1
ATOM 4058 C CA . ARG A 1 568 ? -38.791 -4.094 21.537 1.00 85.81 568 ARG A CA 1
ATOM 4059 C C . ARG A 1 568 ? -37.395 -3.809 22.060 1.00 85.81 568 ARG A C 1
ATOM 4061 O O . ARG A 1 568 ? -36.661 -4.750 22.366 1.00 85.81 568 ARG A O 1
ATOM 4068 N N . ASP A 1 569 ? -37.093 -2.539 22.259 1.00 87.31 569 ASP A N 1
ATOM 4069 C CA . ASP A 1 569 ? -35.763 -2.133 22.682 1.00 87.31 569 ASP A CA 1
ATOM 4070 C C . ASP A 1 569 ? -35.607 -2.139 24.201 1.00 87.31 569 ASP A C 1
ATOM 4072 O O . ASP A 1 569 ? -36.504 -1.770 24.969 1.00 87.31 569 ASP A O 1
ATOM 4076 N N . GLU A 1 570 ? -34.430 -2.536 24.676 1.00 91.31 570 GLU A N 1
ATOM 4077 C CA . GLU A 1 570 ? -34.083 -2.519 26.092 1.00 91.31 570 GLU A CA 1
ATOM 4078 C C . GLU A 1 570 ? -32.880 -1.612 26.364 1.00 91.31 570 GLU A C 1
ATOM 4080 O O . GLU A 1 570 ? -31.741 -1.925 26.031 1.00 91.31 570 GLU A O 1
ATOM 4085 N N . ILE A 1 571 ? -33.108 -0.504 27.071 1.00 89.88 571 ILE A N 1
ATOM 4086 C CA . ILE A 1 571 ? -32.064 0.426 27.509 1.00 89.88 571 ILE A CA 1
ATOM 4087 C C . ILE A 1 571 ? -31.822 0.249 29.010 1.00 89.88 571 ILE A C 1
ATOM 4089 O O . ILE A 1 571 ? -32.638 0.607 29.861 1.00 89.88 571 ILE A O 1
ATOM 4093 N N . ASN A 1 572 ? -30.646 -0.256 29.353 1.00 89.94 572 ASN A N 1
ATOM 4094 C CA . ASN A 1 572 ? -30.209 -0.536 30.710 1.00 89.94 572 ASN A CA 1
ATOM 4095 C C . ASN A 1 572 ? -29.078 0.411 31.122 1.00 89.94 572 ASN A C 1
ATOM 4097 O O . ASN A 1 572 ? -27.966 0.347 30.599 1.00 89.94 572 ASN A O 1
ATOM 4101 N N . ILE A 1 573 ? -29.330 1.266 32.115 1.00 84.25 573 ILE A N 1
ATOM 4102 C CA . ILE A 1 573 ? -28.320 2.172 32.675 1.00 84.25 573 ILE A CA 1
ATOM 4103 C C . ILE A 1 573 ? -27.932 1.672 34.067 1.00 84.25 573 ILE A C 1
ATOM 4105 O O . ILE A 1 573 ? -28.716 1.730 35.015 1.00 84.25 573 ILE A O 1
ATOM 4109 N N . GLY A 1 574 ? -26.714 1.144 34.165 1.00 78.50 574 GLY A N 1
ATOM 4110 C CA . GLY A 1 574 ? -26.144 0.545 35.362 1.00 78.50 574 GLY A CA 1
ATOM 4111 C C . GLY A 1 574 ? -25.751 1.566 36.429 1.00 78.50 574 GLY A C 1
ATOM 4112 O O . GLY A 1 574 ? -25.472 2.733 36.153 1.00 78.50 574 GLY A O 1
ATOM 4113 N N . SER A 1 575 ? -25.656 1.094 37.670 1.00 70.12 575 SER A N 1
ATOM 4114 C CA . SER A 1 575 ? -25.413 1.938 38.848 1.00 70.12 575 SER A CA 1
ATOM 4115 C C . SER A 1 575 ? -24.023 2.581 38.936 1.00 70.12 575 SER A C 1
ATOM 4117 O O . SER A 1 575 ? -23.826 3.501 39.734 1.00 70.12 575 SER A O 1
ATOM 4119 N N . GLU A 1 576 ? -23.070 2.136 38.112 1.00 68.56 576 GLU A N 1
ATOM 4120 C CA . GLU A 1 576 ? -21.736 2.735 37.956 1.00 68.56 576 GLU A CA 1
ATOM 4121 C C . GLU A 1 576 ? -21.682 3.820 36.863 1.00 68.56 576 GLU A C 1
ATOM 4123 O O . GLU A 1 576 ? -20.661 4.501 36.724 1.00 68.56 576 GLU A O 1
ATOM 4128 N N . ALA A 1 577 ? -22.768 4.050 36.117 1.00 60.75 577 ALA A N 1
ATOM 4129 C CA . ALA A 1 577 ? -22.864 5.182 35.211 1.00 60.75 577 ALA A CA 1
ATOM 4130 C C . ALA A 1 577 ? -22.911 6.462 36.059 1.00 60.75 577 ALA A C 1
ATOM 4132 O O . ALA A 1 577 ? -23.938 6.801 36.646 1.00 60.75 577 ALA A O 1
ATOM 4133 N N . GLY A 1 578 ? -21.782 7.173 36.166 1.00 55.59 578 GLY A N 1
ATOM 4134 C CA . GLY A 1 578 ? -21.579 8.352 37.026 1.00 55.59 578 GLY A CA 1
ATOM 4135 C C . GLY A 1 578 ? -22.452 9.577 36.709 1.00 55.59 578 GLY A C 1
ATOM 4136 O O . GLY A 1 578 ? -22.171 10.678 37.178 1.00 55.59 578 GLY A O 1
ATOM 4137 N N . LEU A 1 579 ? -23.521 9.391 35.938 1.00 47.47 579 LEU A N 1
ATOM 4138 C CA . LEU A 1 579 ? -24.277 10.388 35.194 1.00 47.47 579 LEU A CA 1
ATOM 4139 C C . LEU A 1 579 ? -25.021 11.425 36.038 1.00 47.47 579 LEU A C 1
ATOM 4141 O O . LEU A 1 579 ? -25.544 12.393 35.502 1.00 47.47 579 LEU A O 1
ATOM 4145 N N . LEU A 1 580 ? -25.150 11.241 37.346 1.00 51.28 580 LEU A N 1
ATOM 4146 C CA . LEU A 1 580 ? -26.253 11.881 38.062 1.00 51.28 580 LEU A CA 1
ATOM 4147 C C . LEU A 1 580 ? -25.822 12.800 39.196 1.00 51.28 580 LEU A C 1
ATOM 4149 O O . LEU A 1 580 ? -26.587 12.984 40.143 1.00 51.28 580 LEU A O 1
ATOM 4153 N N . ASP A 1 581 ? -24.589 13.315 39.177 1.00 41.62 581 ASP A N 1
ATOM 4154 C CA . ASP A 1 581 ? -24.142 14.292 40.184 1.00 41.62 581 ASP A CA 1
ATOM 4155 C C . ASP A 1 581 ? -24.331 15.752 39.739 1.00 41.62 581 ASP A C 1
ATOM 4157 O O . ASP A 1 581 ? -24.554 16.605 40.591 1.00 41.62 581 ASP A O 1
ATOM 4161 N N . VAL A 1 582 ? -24.382 16.036 38.427 1.00 40.78 582 VAL A N 1
ATOM 4162 C CA . VAL A 1 582 ? -24.861 17.307 37.843 1.00 40.78 582 VAL A CA 1
ATOM 4163 C C . VAL A 1 582 ? -25.335 17.041 36.403 1.00 40.78 582 VAL A C 1
ATOM 4165 O O . VAL A 1 582 ? -24.530 17.028 35.477 1.00 40.78 582 VAL A O 1
ATOM 4168 N N . VAL A 1 583 ? -26.633 16.809 36.187 1.00 39.38 583 VAL A N 1
ATOM 4169 C CA . VAL A 1 583 ? -27.185 16.609 34.833 1.00 39.38 583 VAL A CA 1
ATOM 4170 C C . VAL A 1 583 ? -27.369 17.967 34.151 1.00 39.38 583 VAL A C 1
ATOM 4172 O O . VAL A 1 583 ? -28.346 18.671 34.397 1.00 39.38 583 VAL A O 1
ATOM 4175 N N . THR A 1 584 ? -26.420 18.345 33.296 1.00 42.62 584 THR A N 1
ATOM 4176 C CA . THR A 1 584 ? -26.669 19.255 32.159 1.00 42.62 584 THR A CA 1
ATOM 4177 C C . THR A 1 584 ? -26.781 18.503 30.830 1.00 42.62 584 THR A C 1
ATOM 4179 O O . THR A 1 584 ? -27.065 19.126 29.810 1.00 42.62 584 THR A O 1
ATOM 4182 N N . SER A 1 585 ? -26.559 17.186 30.817 1.00 47.09 585 SER A N 1
ATOM 4183 C CA . SER A 1 585 ? -26.755 16.331 29.647 1.00 47.09 585 SER A CA 1
ATOM 4184 C C . SER A 1 585 ? -28.247 16.042 29.459 1.00 47.09 585 SER A C 1
ATOM 4186 O O . SER A 1 585 ? -28.913 15.517 30.347 1.00 47.09 585 SER A O 1
ATOM 4188 N N . THR A 1 586 ? -28.805 16.415 28.308 1.00 54.75 586 THR A N 1
ATOM 4189 C CA . THR A 1 586 ? -30.134 15.942 27.903 1.00 54.75 586 THR A CA 1
ATOM 4190 C C . THR A 1 586 ? -30.014 14.513 27.388 1.00 54.75 586 THR A C 1
ATOM 4192 O O . THR A 1 586 ? -29.104 14.214 26.615 1.00 54.75 586 THR A O 1
ATOM 4195 N N . PHE A 1 587 ? -30.918 13.648 27.848 1.00 60.88 587 PHE A N 1
ATOM 4196 C CA . PHE A 1 587 ? -31.126 12.311 27.306 1.00 60.88 587 PHE A CA 1
ATOM 4197 C C . PHE A 1 587 ? -32.401 12.362 26.472 1.00 60.88 587 PHE A C 1
ATOM 4199 O O . PHE A 1 587 ? -33.470 12.652 27.016 1.00 60.88 587 PHE A O 1
ATOM 4206 N N . THR A 1 588 ? -32.274 12.164 25.165 1.00 57.72 588 THR A N 1
ATOM 4207 C CA . THR A 1 588 ? -33.418 12.105 24.248 1.00 57.72 588 THR A CA 1
ATOM 4208 C C . THR A 1 588 ? -33.529 10.673 23.763 1.00 57.72 588 THR A C 1
ATOM 4210 O O . THR A 1 588 ? -32.522 10.129 23.318 1.00 57.72 588 THR A O 1
ATOM 4213 N N . ILE A 1 589 ? -34.720 10.095 23.902 1.00 62.78 589 ILE A N 1
ATOM 4214 C CA . ILE A 1 589 ? -35.073 8.777 23.378 1.00 62.78 589 ILE A CA 1
ATOM 4215 C C . ILE A 1 589 ? -36.218 9.012 22.409 1.00 62.78 589 ILE A C 1
ATOM 4217 O O . ILE A 1 589 ? -37.222 9.616 22.800 1.00 62.78 589 ILE A O 1
ATOM 4221 N N . ASP A 1 590 ? -36.022 8.592 21.171 1.00 67.88 590 ASP A N 1
ATOM 4222 C CA . ASP A 1 590 ? -37.051 8.550 20.142 1.00 67.88 590 ASP A CA 1
ATOM 4223 C C . ASP A 1 590 ? -37.245 7.076 19.796 1.00 67.88 590 ASP A C 1
ATOM 4225 O O . ASP A 1 590 ? -36.316 6.460 19.277 1.00 67.88 590 ASP A O 1
ATOM 4229 N N . ALA A 1 591 ? -38.385 6.524 20.211 1.00 62.53 591 ALA A N 1
ATOM 4230 C CA . ALA A 1 591 ? -38.821 5.183 19.848 1.00 62.53 591 ALA A CA 1
ATOM 4231 C C . ALA A 1 591 ? -39.483 5.312 18.477 1.00 62.53 591 ALA A C 1
ATOM 4233 O O . ALA A 1 591 ? -40.439 6.085 18.340 1.00 62.53 591 ALA A O 1
ATOM 4234 N N . GLY A 1 592 ? -38.933 4.669 17.450 1.00 58.78 592 GLY A N 1
ATOM 4235 C CA . GLY A 1 592 ? -39.409 4.819 16.078 1.00 58.78 592 GLY A CA 1
ATOM 4236 C C . GLY A 1 592 ? -40.906 4.515 15.923 1.00 58.78 592 GLY A C 1
ATOM 4237 O O . GLY A 1 592 ? -41.492 3.734 16.667 1.00 58.78 592 GLY A O 1
ATOM 4238 N N . GLU A 1 593 ? -41.560 5.127 14.929 1.00 61.28 593 GLU A N 1
ATOM 4239 C CA . GLU A 1 593 ? -42.944 4.767 14.595 1.00 61.28 593 GLU A CA 1
ATOM 4240 C C . GLU A 1 593 ? -42.988 3.388 13.911 1.00 61.28 593 GLU A C 1
ATOM 4242 O O . GLU A 1 593 ? -42.450 3.203 12.816 1.00 61.28 593 GLU A O 1
ATOM 4247 N N . GLU A 1 594 ? -43.699 2.434 14.515 1.00 61.19 594 GLU A N 1
ATOM 4248 C CA . GLU A 1 594 ? -44.022 1.152 13.889 1.00 61.19 594 GLU A CA 1
ATOM 4249 C C . GLU A 1 594 ? -44.963 1.354 12.683 1.00 61.19 594 GLU A C 1
ATOM 4251 O O . GLU A 1 594 ? -46.040 1.948 12.807 1.00 61.19 594 GLU A O 1
ATOM 4256 N N . PRO A 1 595 ? -44.651 0.815 11.490 1.00 59.91 595 PRO A N 1
ATOM 4257 C CA . PRO A 1 595 ? -45.447 1.062 10.289 1.00 59.91 595 PRO A CA 1
ATOM 4258 C C . PRO A 1 595 ? -46.822 0.365 10.282 1.00 59.91 595 PRO A C 1
ATOM 4260 O O . PRO A 1 595 ? -47.598 0.569 9.340 1.00 59.91 595 PRO A O 1
ATOM 4263 N N . THR A 1 596 ? -47.162 -0.470 11.280 1.00 60.97 596 THR A N 1
ATOM 4264 C CA . THR A 1 596 ? -48.445 -1.198 11.310 1.00 60.97 596 THR A CA 1
ATOM 4265 C C . THR A 1 596 ? -49.187 -1.116 12.651 1.00 60.97 596 THR A C 1
ATOM 4267 O O . THR A 1 596 ? -48.734 -1.609 13.676 1.00 60.97 596 THR A O 1
ATOM 4270 N N . ALA A 1 597 ? -50.424 -0.607 12.607 1.00 55.56 597 ALA A N 1
ATOM 4271 C CA . ALA A 1 597 ? -51.303 -0.352 13.761 1.00 55.56 597 ALA A CA 1
ATOM 4272 C C . ALA A 1 597 ? -51.774 -1.592 14.568 1.00 55.56 597 ALA A C 1
ATOM 4274 O O . ALA A 1 597 ? -52.672 -1.482 15.391 1.00 55.56 597 ALA A O 1
ATOM 4275 N N . PHE A 1 598 ? -51.251 -2.795 14.304 1.00 52.03 598 PHE A N 1
ATOM 4276 C CA . PHE A 1 598 ? -51.580 -4.016 15.063 1.00 52.03 598 PHE A CA 1
ATOM 4277 C C . PHE A 1 598 ? -50.373 -4.627 15.795 1.00 52.03 598 PHE A C 1
ATOM 4279 O O . PHE A 1 598 ? -50.566 -5.578 16.551 1.00 52.03 598 PHE A O 1
ATOM 4286 N N . ALA A 1 599 ? -49.157 -4.108 15.584 1.00 53.00 599 ALA A N 1
ATOM 4287 C CA . ALA A 1 599 ? -47.960 -4.502 16.337 1.00 53.00 599 ALA A CA 1
ATOM 4288 C C . ALA A 1 599 ? -47.764 -3.665 17.621 1.00 53.00 599 ALA A C 1
ATOM 4290 O O . ALA A 1 599 ? -47.111 -4.115 18.560 1.00 53.00 599 ALA A O 1
ATOM 4291 N N . ASP A 1 600 ? -48.424 -2.506 17.688 1.00 51.09 600 ASP A N 1
ATOM 4292 C CA . ASP A 1 600 ? -48.230 -1.451 18.693 1.00 51.09 600 ASP A CA 1
ATOM 4293 C C . ASP A 1 600 ? -48.569 -1.879 20.142 1.00 51.09 600 ASP A C 1
ATOM 4295 O O . ASP A 1 600 ? -48.024 -1.362 21.107 1.00 51.09 600 ASP A O 1
ATOM 4299 N N . SER A 1 601 ? -49.427 -2.892 20.337 1.00 48.88 601 SER A N 1
ATOM 4300 C CA . SER A 1 601 ? -49.855 -3.324 21.684 1.00 48.88 601 SER A CA 1
ATOM 4301 C C . SER A 1 601 ? -48.982 -4.420 22.323 1.00 48.88 601 SER A C 1
ATOM 4303 O O . SER A 1 601 ? -49.385 -5.044 23.303 1.00 48.88 601 SER A O 1
ATOM 4305 N N . LEU A 1 602 ? -47.853 -4.802 21.718 1.00 57.66 602 LEU A N 1
ATOM 4306 C CA . LEU A 1 602 ? -46.986 -5.883 22.230 1.00 57.66 602 LEU A CA 1
ATOM 4307 C C . LEU A 1 602 ? -45.497 -5.533 22.220 1.00 57.66 602 LEU A C 1
ATOM 4309 O O . LEU A 1 602 ? -44.702 -6.267 22.819 1.00 57.66 602 LEU A O 1
ATOM 4313 N N . ILE A 1 603 ? -45.127 -4.428 21.586 1.00 63.88 603 ILE A N 1
ATOM 4314 C CA . ILE A 1 603 ? -43.758 -3.962 21.438 1.00 63.88 603 ILE A CA 1
ATOM 4315 C C . ILE A 1 603 ? -43.641 -2.715 22.313 1.00 63.88 603 ILE A C 1
ATOM 4317 O O . ILE A 1 603 ? -44.238 -1.688 22.031 1.00 63.88 603 ILE A O 1
ATOM 4321 N N . VAL A 1 604 ? -43.001 -2.869 23.472 1.00 70.31 604 VAL A N 1
ATOM 4322 C CA . VAL A 1 604 ? -42.861 -1.802 24.466 1.00 70.31 604 VAL A CA 1
ATOM 4323 C C . VAL A 1 604 ? -41.393 -1.680 24.799 1.00 70.31 604 VAL A C 1
ATOM 4325 O O . VAL A 1 604 ? -40.845 -2.578 25.449 1.00 70.31 604 VAL A O 1
ATOM 4328 N N . ASP A 1 605 ? -40.802 -0.555 24.419 1.00 76.06 605 ASP A N 1
ATOM 4329 C CA . ASP A 1 605 ? -39.442 -0.229 24.814 1.00 76.06 605 ASP A CA 1
ATOM 4330 C C . ASP A 1 605 ? -39.343 -0.087 26.323 1.00 76.06 605 ASP A C 1
ATOM 4332 O O . ASP A 1 605 ? -40.212 0.464 27.021 1.00 76.06 605 ASP A O 1
ATOM 4336 N N . ARG A 1 606 ? -38.243 -0.603 26.854 1.00 81.56 606 ARG A N 1
ATOM 4337 C CA . ARG A 1 606 ? -38.001 -0.659 28.283 1.00 81.56 606 ARG A CA 1
ATOM 4338 C C . ARG A 1 606 ? -36.749 0.111 28.640 1.00 81.56 606 ARG A C 1
ATOM 4340 O O . ARG A 1 606 ? -35.660 -0.201 28.180 1.00 81.56 606 ARG A O 1
ATOM 4347 N N . ILE A 1 607 ? -36.888 1.028 29.597 1.00 82.31 607 ILE A N 1
ATOM 4348 C CA . ILE A 1 607 ? -35.746 1.705 30.209 1.00 82.31 607 ILE A CA 1
ATOM 4349 C C . ILE A 1 607 ? -35.632 1.273 31.669 1.00 82.31 607 ILE A C 1
ATOM 4351 O O . ILE A 1 607 ? -36.511 1.543 32.499 1.00 82.31 607 ILE A O 1
ATOM 4355 N N . THR A 1 608 ? -34.519 0.629 32.006 1.00 80.75 608 THR A N 1
ATOM 4356 C CA . THR A 1 608 ? -34.189 0.238 33.378 1.00 80.75 608 THR A CA 1
ATOM 4357 C C . THR A 1 608 ? -33.064 1.118 33.910 1.00 80.75 608 THR A C 1
ATOM 4359 O O . THR A 1 608 ? -31.990 1.215 33.316 1.00 80.75 608 THR A O 1
ATOM 4362 N N . LEU A 1 609 ? -33.293 1.735 35.071 1.00 76.75 609 LEU A N 1
ATOM 4363 C CA . LEU A 1 609 ? -32.289 2.519 35.787 1.00 76.75 609 LEU A CA 1
ATOM 4364 C C . LEU A 1 609 ? -31.903 1.774 37.069 1.00 76.75 609 LEU A C 1
ATOM 4366 O O . LEU A 1 609 ? -32.696 1.702 38.011 1.00 76.75 609 LEU A O 1
ATOM 4370 N N . ASP A 1 610 ? -30.693 1.219 37.125 1.00 71.88 610 ASP A N 1
ATOM 4371 C CA . ASP A 1 610 ? -30.163 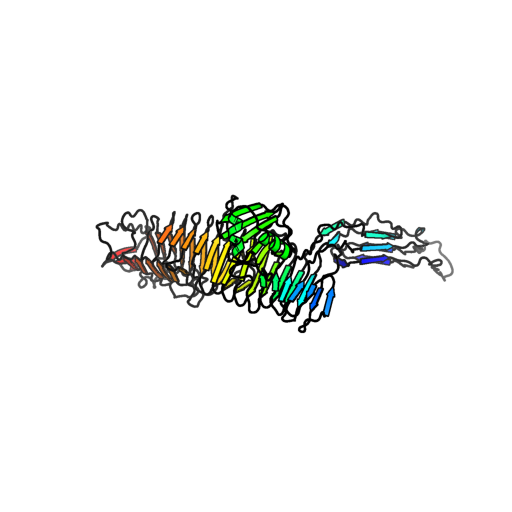0.632 38.356 1.00 71.88 610 ASP A CA 1
ATOM 4372 C C . ASP A 1 610 ? -29.433 1.700 39.179 1.00 71.88 610 ASP A C 1
ATOM 4374 O O . ASP A 1 610 ? -28.425 2.254 38.756 1.00 71.88 610 ASP A O 1
ATOM 4378 N N . ASP A 1 611 ? -29.920 1.977 40.388 1.00 62.97 611 ASP A N 1
ATOM 4379 C CA . ASP A 1 611 ? -29.314 2.913 41.342 1.00 62.97 611 ASP A CA 1
ATOM 4380 C C . ASP A 1 611 ? -28.587 2.212 42.507 1.00 62.97 611 ASP A C 1
ATOM 4382 O O . ASP A 1 611 ? -28.070 2.877 43.410 1.00 62.97 611 ASP A O 1
ATOM 4386 N N . SER A 1 612 ? -28.538 0.875 42.515 1.00 66.19 612 SER A N 1
ATOM 4387 C CA . SER A 1 612 ? -28.185 0.074 43.697 1.00 66.19 612 SER A CA 1
ATOM 4388 C C . SER A 1 612 ? -26.749 0.260 44.211 1.00 66.19 612 SER A C 1
ATOM 4390 O O . SER A 1 612 ? -26.489 0.023 45.393 1.00 66.19 612 SER A O 1
ATOM 4392 N N . GLY A 1 613 ? -25.828 0.726 43.362 1.00 59.38 613 GLY A N 1
ATOM 4393 C CA . GLY A 1 613 ? -24.426 1.008 43.690 1.00 59.38 613 GLY A CA 1
ATOM 4394 C C . GLY A 1 613 ? -24.136 2.407 44.258 1.00 59.38 613 GLY A C 1
ATOM 4395 O O . GLY A 1 613 ? -22.999 2.684 44.651 1.00 59.38 613 GLY A O 1
ATOM 4396 N N . ARG A 1 614 ? -25.122 3.315 44.327 1.00 57.62 614 ARG A N 1
ATOM 4397 C CA . ARG A 1 614 ? -24.884 4.726 44.677 1.00 57.62 614 ARG A CA 1
ATOM 4398 C C . ARG A 1 614 ? -24.976 4.992 46.186 1.00 57.62 614 ARG A C 1
ATOM 4400 O O . ARG A 1 614 ? -25.905 4.556 46.856 1.00 57.62 614 ARG A O 1
ATOM 4407 N N . THR A 1 615 ? -24.024 5.754 46.739 1.00 48.88 615 THR A N 1
ATOM 4408 C CA . THR A 1 615 ? -23.906 5.992 48.198 1.00 48.88 615 THR A CA 1
ATOM 4409 C C . THR A 1 615 ? -24.288 7.409 48.677 1.00 48.88 615 THR A C 1
ATOM 4411 O O . THR A 1 615 ? -24.102 7.708 49.857 1.00 48.88 615 THR A O 1
ATOM 4414 N N . ALA A 1 616 ? -24.868 8.286 47.837 1.00 47.44 616 ALA A N 1
ATOM 4415 C CA . ALA A 1 616 ? -25.250 9.654 48.241 1.00 47.44 616 ALA A CA 1
ATOM 4416 C C . ALA A 1 616 ? -26.504 10.233 47.537 1.00 47.44 616 ALA A C 1
ATOM 4418 O O . ALA A 1 616 ? -26.826 9.876 46.407 1.00 47.44 616 ALA A O 1
ATOM 4419 N N . ASN A 1 617 ? -27.176 11.162 48.238 1.00 43.94 617 ASN A N 1
ATOM 4420 C CA . ASN A 1 617 ? -28.491 11.787 47.983 1.00 43.94 617 ASN A CA 1
ATOM 4421 C C . ASN A 1 617 ? -28.603 12.719 46.744 1.00 43.94 617 ASN A C 1
ATOM 4423 O O . ASN A 1 617 ? -29.229 13.775 46.853 1.00 43.94 617 ASN A O 1
ATOM 4427 N N . SER A 1 618 ? -28.033 12.390 45.585 1.00 43.94 618 SER A N 1
ATOM 4428 C CA . SER A 1 618 ? -28.217 13.217 44.376 1.00 43.94 618 SER A CA 1
ATOM 4429 C C . SER A 1 618 ? -29.478 12.778 43.611 1.00 43.94 618 SER A C 1
ATOM 4431 O O . SER A 1 618 ? -29.484 11.676 43.058 1.00 43.94 618 SER A O 1
ATOM 4433 N N . PRO A 1 619 ? -30.567 13.578 43.600 1.00 47.34 619 PRO A N 1
ATOM 4434 C CA . PRO A 1 619 ? -31.799 13.219 42.906 1.00 47.34 619 PRO A CA 1
ATOM 4435 C C . PRO A 1 619 ? -31.569 13.139 41.395 1.00 47.34 619 PRO A C 1
ATOM 4437 O O . PRO A 1 619 ? -30.979 14.035 40.794 1.00 47.34 619 PRO A O 1
ATOM 4440 N N . VAL A 1 620 ? -32.077 12.070 40.787 1.00 45.00 620 VAL A N 1
ATOM 4441 C CA . VAL A 1 620 ? -32.121 11.904 39.334 1.00 45.00 620 VAL A CA 1
ATOM 4442 C C . VAL A 1 620 ? -33.233 12.787 38.784 1.00 45.00 620 VAL A C 1
ATOM 4444 O O . VAL A 1 620 ? -34.409 12.530 39.031 1.00 45.00 620 VAL A O 1
ATOM 4447 N N . ALA A 1 621 ? -32.872 13.853 38.072 1.00 41.66 621 ALA A N 1
ATOM 4448 C CA . ALA A 1 621 ? -33.830 14.653 37.321 1.00 41.66 621 ALA A CA 1
ATOM 4449 C C . ALA A 1 621 ? -33.943 14.074 35.908 1.00 41.66 621 ALA A C 1
ATOM 4451 O O . ALA A 1 621 ? -33.062 14.280 35.078 1.00 41.66 621 ALA A O 1
ATOM 4452 N N . ILE A 1 622 ? -35.021 13.338 35.647 1.00 46.81 622 ILE A N 1
ATOM 4453 C CA . ILE A 1 622 ? -35.367 12.881 34.300 1.00 46.81 622 ILE A CA 1
ATOM 4454 C C . ILE A 1 622 ? -36.211 13.981 33.669 1.00 46.81 622 ILE A C 1
ATOM 4456 O O . ILE A 1 622 ? -37.338 14.235 34.089 1.00 46.81 622 ILE A O 1
ATOM 4460 N N . SER A 1 623 ? -35.627 14.685 32.707 1.00 42.66 623 SER A N 1
ATOM 4461 C CA . SER A 1 623 ? -36.302 15.698 31.901 1.00 42.66 623 SER A CA 1
ATOM 4462 C C . SER A 1 623 ? -36.699 15.055 30.576 1.00 42.66 623 SER A C 1
ATOM 4464 O O . SER A 1 623 ? -35.951 15.153 29.608 1.00 42.66 623 SER A O 1
ATOM 4466 N N . SER A 1 624 ? -37.854 14.393 30.518 1.00 42.25 624 SER A N 1
ATOM 4467 C CA . SER A 1 624 ? -38.435 14.003 29.233 1.00 42.25 624 SER A CA 1
ATOM 4468 C C . SER A 1 624 ? -39.145 15.212 28.621 1.00 42.25 624 SER A C 1
ATOM 4470 O O . SER A 1 624 ? -40.123 15.730 29.160 1.00 42.25 624 SER A O 1
ATOM 4472 N N . ILE A 1 625 ? -38.642 15.690 27.484 1.00 41.12 625 ILE A N 1
ATOM 4473 C CA . ILE A 1 625 ? -39.458 16.465 26.550 1.00 41.12 625 ILE A CA 1
ATOM 4474 C C . ILE A 1 625 ? -40.003 15.423 25.582 1.00 41.12 625 ILE A C 1
ATOM 4476 O O . ILE A 1 625 ? -39.394 15.160 24.553 1.00 41.12 625 ILE A O 1
ATOM 4480 N N . ALA A 1 626 ? -41.120 14.786 25.939 1.00 41.25 626 ALA A N 1
ATOM 4481 C CA . ALA A 1 626 ? -41.930 14.132 24.923 1.00 41.25 626 ALA A CA 1
ATOM 4482 C C . ALA A 1 626 ? -42.326 15.239 23.939 1.00 41.25 626 ALA A C 1
ATOM 4484 O O . ALA A 1 626 ? -42.950 16.231 24.338 1.00 41.25 626 ALA A O 1
ATOM 4485 N N . SER A 1 627 ? -41.857 15.139 22.693 1.00 38.16 627 SER A N 1
ATOM 4486 C CA . SER A 1 627 ? -42.320 16.010 21.618 1.00 38.16 627 SER A CA 1
ATOM 4487 C C . SER A 1 627 ? -43.844 16.011 21.667 1.00 38.16 627 SER A C 1
ATOM 4489 O O . SER A 1 627 ? -44.463 14.960 21.761 1.00 38.16 627 SER A O 1
ATOM 4491 N N . ALA A 1 628 ? -44.452 17.194 21.699 1.00 35.56 628 ALA A N 1
ATOM 4492 C CA . ALA A 1 628 ? -45.880 17.390 21.945 1.00 35.56 628 ALA A CA 1
ATOM 4493 C C . ALA A 1 628 ? -46.785 16.937 20.775 1.00 35.56 628 ALA A C 1
ATOM 4495 O O . ALA A 1 628 ? -47.838 17.533 20.536 1.00 35.56 628 ALA A O 1
ATOM 4496 N N . VAL A 1 629 ? -46.377 15.911 20.034 1.00 36.00 629 VAL A N 1
ATOM 4497 C CA . VAL A 1 629 ? -47.234 15.148 19.133 1.00 36.00 629 VAL A CA 1
ATOM 4498 C C . VAL A 1 629 ? -47.751 13.994 19.986 1.00 36.00 629 VAL A C 1
ATOM 4500 O O . VAL A 1 629 ? -46.958 13.267 20.566 1.00 36.00 629 VAL A O 1
ATOM 4503 N N . GLY A 1 630 ? -49.059 13.998 20.235 1.00 39.88 630 GLY A N 1
ATOM 4504 C CA . GLY A 1 630 ? -49.680 13.346 21.385 1.00 39.88 630 GLY A CA 1
ATOM 4505 C C . GLY A 1 630 ? -49.350 11.867 21.565 1.00 39.88 630 GLY A C 1
ATOM 4506 O O . GLY A 1 630 ? -48.988 11.181 20.619 1.00 39.88 630 GLY A O 1
ATOM 4507 N N . ASP A 1 631 ? -49.610 11.420 22.795 1.00 46.47 631 ASP A N 1
ATOM 4508 C CA . ASP A 1 631 ? -50.019 10.047 23.091 1.00 46.47 631 ASP A CA 1
ATOM 4509 C C . ASP A 1 631 ? -48.922 9.044 23.509 1.00 46.47 631 ASP A C 1
ATOM 4511 O O . ASP A 1 631 ? -49.022 7.858 23.229 1.00 46.47 631 ASP A O 1
ATOM 4515 N N . ALA A 1 632 ? -47.948 9.473 24.323 1.00 43.94 632 ALA A N 1
ATOM 4516 C CA . ALA A 1 632 ? -47.122 8.558 25.124 1.00 43.94 632 ALA A CA 1
ATOM 4517 C C . ALA A 1 632 ? -47.079 8.951 26.610 1.00 43.94 632 ALA A C 1
ATOM 4519 O O . ALA A 1 632 ? -46.891 10.123 26.958 1.00 43.94 632 ALA A O 1
ATOM 4520 N N . ALA A 1 633 ? -47.239 7.973 27.507 1.00 44.66 633 ALA A N 1
ATOM 4521 C CA . ALA A 1 633 ? -47.115 8.171 28.950 1.00 44.66 633 ALA A CA 1
ATOM 4522 C C . ALA A 1 633 ? -45.854 7.486 29.492 1.00 44.66 633 ALA A C 1
ATOM 4524 O O . ALA A 1 633 ? -45.692 6.277 29.358 1.00 44.66 633 ALA A O 1
ATOM 4525 N N . LEU A 1 634 ? -44.991 8.251 30.175 1.00 48.16 634 LEU A N 1
ATOM 4526 C CA . LEU A 1 634 ? -43.952 7.671 31.028 1.00 48.16 634 LEU A CA 1
ATOM 4527 C C . LEU A 1 634 ? -44.597 7.141 32.312 1.00 48.16 634 LEU A C 1
ATOM 4529 O O . LEU A 1 634 ? -45.045 7.927 33.154 1.00 48.16 634 LEU A O 1
ATOM 4533 N N . ILE A 1 635 ? -44.587 5.825 32.502 1.00 50.34 635 ILE A N 1
ATOM 4534 C CA . ILE A 1 635 ? -44.989 5.201 33.765 1.00 50.34 635 ILE A CA 1
ATOM 4535 C C . ILE A 1 635 ? -43.734 4.807 34.543 1.00 50.34 635 ILE A C 1
ATOM 4537 O O . ILE A 1 635 ? -42.945 3.978 34.098 1.00 50.34 635 ILE A O 1
ATOM 4541 N N . TYR A 1 636 ? -43.550 5.398 35.727 1.00 42.75 636 TYR A N 1
ATOM 4542 C CA . TYR A 1 636 ? -42.500 4.997 36.665 1.00 42.75 636 TYR A CA 1
ATOM 4543 C C . TYR A 1 636 ? -43.048 3.952 37.644 1.00 42.75 636 TYR A C 1
ATOM 4545 O O . TYR A 1 636 ? -43.729 4.298 38.612 1.00 42.75 636 TYR A O 1
ATOM 4553 N N . GLU A 1 637 ? -42.736 2.677 37.418 1.00 44.72 637 GLU A N 1
ATOM 4554 C CA . GLU A 1 637 ? -43.157 1.562 38.272 1.00 44.72 637 GLU A CA 1
ATOM 4555 C C . GLU A 1 637 ? -41.962 0.685 38.666 1.00 44.72 637 GLU A C 1
ATOM 4557 O O . GLU A 1 637 ? -41.164 0.257 37.839 1.00 44.72 637 GLU A O 1
ATOM 4562 N N . ASN A 1 638 ? -41.819 0.391 39.965 1.00 42.59 638 ASN A N 1
ATOM 4563 C CA . ASN A 1 638 ? -40.789 -0.516 40.499 1.00 42.59 638 ASN A CA 1
ATOM 4564 C C . ASN A 1 638 ? -39.330 -0.188 40.099 1.00 42.59 638 ASN A C 1
ATOM 4566 O O . ASN A 1 638 ? -38.523 -1.105 39.975 1.00 42.59 638 ASN A O 1
ATOM 4570 N N . LYS A 1 639 ? -38.981 1.103 39.959 1.00 49.66 639 LYS A N 1
ATOM 4571 C CA . LYS A 1 639 ? -37.682 1.608 39.448 1.00 49.66 639 LYS A CA 1
ATOM 4572 C C . LYS A 1 639 ? -37.448 1.435 37.939 1.00 49.66 639 LYS A C 1
ATOM 4574 O O . LYS A 1 639 ? -36.356 1.728 37.466 1.00 49.66 639 LYS A O 1
ATOM 4579 N N . ASN A 1 640 ? -38.454 1.008 37.184 1.00 41.69 640 ASN A N 1
ATOM 4580 C CA . ASN A 1 640 ? -38.417 1.005 35.725 1.00 41.69 640 ASN A CA 1
ATOM 4581 C C . ASN A 1 640 ? -39.231 2.183 35.187 1.00 41.69 640 ASN A C 1
ATOM 4583 O O . ASN A 1 640 ? -40.199 2.621 35.818 1.00 41.69 640 ASN A O 1
ATOM 4587 N N . ILE A 1 641 ? -38.833 2.681 34.020 1.00 52.88 641 ILE A N 1
ATOM 4588 C CA . ILE A 1 641 ? -39.621 3.621 33.227 1.00 52.88 641 ILE A CA 1
ATOM 4589 C C . ILE A 1 641 ? -40.158 2.841 32.039 1.00 52.88 641 ILE A C 1
ATOM 4591 O O . ILE A 1 641 ? -39.387 2.309 31.244 1.00 52.88 641 ILE A O 1
ATOM 4595 N N . HIS A 1 642 ? -41.479 2.765 31.948 1.00 49.00 642 HIS A N 1
ATOM 4596 C CA . HIS A 1 642 ? -42.175 2.185 30.811 1.00 49.00 642 HIS A CA 1
ATOM 4597 C C . HIS A 1 642 ? -42.617 3.308 29.878 1.00 49.00 642 HIS A C 1
ATOM 4599 O O . HIS A 1 642 ? -43.193 4.299 30.347 1.00 49.00 642 HIS A O 1
ATOM 4605 N N . TYR A 1 643 ? -42.344 3.148 28.585 1.00 45.44 643 TYR A N 1
ATOM 4606 C CA . TYR A 1 643 ? -42.955 3.947 27.532 1.00 45.44 643 TYR A CA 1
ATOM 4607 C C . TYR A 1 643 ? -44.176 3.177 27.032 1.00 45.44 643 TYR A C 1
ATOM 4609 O O . TYR A 1 643 ? -44.043 2.037 26.615 1.00 45.44 643 TYR A O 1
ATOM 4617 N N . ILE A 1 644 ? -45.377 3.734 27.156 1.00 50.22 644 ILE A N 1
ATOM 4618 C CA . ILE A 1 644 ? -46.594 3.077 26.658 1.00 50.22 644 ILE A CA 1
ATOM 4619 C C . ILE A 1 644 ? -47.232 4.011 25.635 1.00 50.22 644 ILE A C 1
ATOM 4621 O O . ILE A 1 644 ? -47.560 5.155 25.981 1.00 50.22 644 ILE A O 1
ATOM 4625 N N . GLY A 1 645 ? -47.388 3.532 24.396 1.00 45.91 645 GLY A N 1
ATOM 4626 C CA . GLY A 1 645 ? -48.190 4.199 23.369 1.00 45.91 645 GLY A CA 1
ATOM 4627 C C . GLY A 1 645 ? -49.650 4.294 23.824 1.00 45.91 645 GLY A C 1
ATOM 4628 O O . GLY A 1 645 ? -50.186 3.357 24.417 1.00 45.91 645 GLY A O 1
ATOM 4629 N N . ALA A 1 646 ? -50.315 5.437 23.631 1.00 44.25 646 ALA A N 1
ATOM 4630 C CA . ALA A 1 646 ? -51.581 5.711 24.324 1.00 44.25 646 ALA A CA 1
ATOM 4631 C C . ALA A 1 646 ? -52.786 4.876 23.875 1.00 44.25 646 ALA A C 1
ATOM 4633 O O . ALA A 1 646 ? -53.871 5.079 24.421 1.00 44.25 646 ALA A O 1
ATOM 4634 N N . GLU A 1 647 ? -52.645 3.931 22.944 1.00 48.09 647 GLU A N 1
ATOM 4635 C CA . GLU A 1 647 ? -53.729 2.984 22.666 1.00 48.09 647 GLU A CA 1
ATOM 4636 C C . GLU A 1 647 ? -53.987 2.008 23.837 1.00 48.09 647 GLU A C 1
ATOM 4638 O O . GLU A 1 647 ? -55.057 1.398 23.892 1.00 48.09 647 GLU A O 1
ATOM 4643 N N . GLU A 1 648 ? -53.073 1.909 24.814 1.00 41.34 648 GLU A N 1
ATOM 4644 C CA . GLU A 1 648 ? -53.207 1.023 25.984 1.00 41.34 648 GLU A CA 1
ATOM 4645 C C . GLU A 1 648 ? -53.671 1.694 27.301 1.00 41.34 648 GLU A C 1
ATOM 4647 O O . GLU A 1 648 ? -53.804 0.995 28.313 1.00 41.34 648 GLU A O 1
ATOM 4652 N N . LEU A 1 649 ? -53.948 3.009 27.328 1.00 42.22 649 LEU A N 1
ATOM 4653 C CA . LEU A 1 649 ? -54.362 3.737 28.551 1.00 42.22 649 LEU A CA 1
ATOM 4654 C C . LEU A 1 649 ? -55.878 3.820 28.799 1.00 42.22 649 LEU A C 1
ATOM 4656 O O . LEU A 1 649 ? -56.634 4.255 27.899 1.00 42.22 649 LEU A O 1
#

Secondary structure (DSSP, 8-state):
-B--EEEE--TT-EEE-SEEEEEE---TT-----------------S---------B--EEEE--SEEEE--SPPPEEEE-TTS-EEEEEB--EEE-SSEEEE--EE-------EEEEEE---TTGGG-SSSEEEEE--EEEEE-B-SEEEEEE-SSSEEEE--EE-B-TT----S-EEEES--EEEEE--EEEEE---PEEEEEESSEEEE-S-EEEEEEEEEEEESEEEE---S-PPPGGGGGGGGGT---HHHHHHHHHTT---SSEEEEEEETTTEEEEEETTEEEEEE-SSS--EEE-TTSSS-SEEEEEEEEEEESSS-BS-SS-PEEEEE-TTSEEEEEEEESS-EEEEE-SSEEEEEEEEESSEEEEEESS-EEESS-SSS--EEESEEEEEE---TTS---TTSS-BSBTTB-EEEEESS-EEEEESS-EEEEE-SS-B-EEEEEESSS-EEEEE---SSS---EEE-TT-EEEESSS-EEEEESS-EEE-SEEEESS-EEEEESSS-TTTT-PPEEEE-SEEE-SS-EEEE--SS--EEEES-----S-EEEEE-SS--EEEE-TT--TTSS----EEEEEPPPSSTTTTTT---EEEE--TT--S-----------SSS-EEEEEETTEEEEEEGGG-

Foldseek 3Di:
DAQEFEDADDAAAEAEDLEAEAEQEDDQPCPDDDDDPDPPDDDDDPDDDPPPPPQYHHAREYHDNHAYENEADEEFEWAAAQVRHTPDGDQWDWDDDPAEIETDEAAQPGERSHAYEYYYADHPCPVRDPFRFEYAYEYEYETAQFHQEYYAEHNYQHEYEYAHYHGGDPPYDDDPRYHYDHPHPYPHHHYHYDYDNAAYEYAAYHQHEYEQLWEYERQRYEHAYAYQEYEPDPPPFFQFLVLLVVLVVQDHDVSNQVVCVVSVHHADPWTWDAPDPQAWIWTDGPQWIWIFGNPRGTDTATDPRHPIGSAYNYQEYHEYNPAYEQYDPVGAHEYEHGPVQEYEDDEDYLAEHAYAYETGEYAFDAYEHNAEYHYAHCKAYEHNPLDQDAREEHQEYHEHLDDPPPDPDAQQISEQYDPSGAHEYAYNHEYAYEGQHEHGYEYDDAEHEYAHAEYAAYEYEYEQDAALDDGSEHAYDQNHEHEYLNYEYEYHTRAEYHHNHYYEHVAEYEYEYNVPCNNPQHWYEYHANHEYYHDEEYEYETEQHAYEHEHQAYPYPYAYEYEYAHAAYEAEYHQNHPQFQDPPHAYHYHYHDDPDPPCQQPRKHKYAYHNPPDDDDGDHDHDDPPPPPDAWDFDCDPRITTTHGRVVD

pLDDT: mean 80.71, std 19.4, range [35.56, 98.75]